Protein AF-A0A7R9AGM8-F1 (afdb_monomer)

Secondary structure (DSSP, 8-state):
-PPPSSPPP--PPPPS-PPSEEEEEEEGGGG-SSS-EEEEETTEEEEEEE-TTS-EEEEESB-TTT--BGGGSEEETTEEEPTTT--EEETTSBEEE-TT-SS--TT-B--EE-EEEETTEEEEEE-TT-PPPPGGGSPPPPGGGTSS-BPPPEEEEEEESS-THHHHGGGG--TTTTTTTS--EEEEEEEEETTEEEEEEEE--TTT-TTS-EEEEEEEETTSEEEEEEEEEETTEEEEEEEEEEEEEEETTEEEEEEEEEEBPPTTS-HHHHHHHHHHHHHHHHHHHHHHHHHHTT----SS----TTS--HHHHHHHHHGGGS-GGGS-GGGGS-EEEEEE-S--S----SS--S----EEE-GGGTTT---HHHHT-TT--EEE-SS-EEE-TTT-----TTTTT-TT--EEEGGG--TTTTHHHHHHHHHHHHSPB--S--PPPTTHHHHTT-S--GGG--

Solvent-accessible surface area (backbone atoms only — not comparable to full-atom values): 25789 Å² total; per-residue (Å²): 131,86,78,73,96,61,92,70,89,42,64,76,86,77,72,99,70,63,59,38,36,49,28,55,80,46,52,46,70,82,49,62,80,64,45,36,37,74,43,68,38,76,69,43,52,32,19,38,34,40,24,76,87,69,50,71,29,32,31,56,13,57,37,86,85,82,59,40,48,32,29,72,30,42,55,56,66,56,20,44,25,27,64,77,75,50,41,23,28,33,56,77,17,38,56,76,45,46,88,91,54,98,70,80,64,94,76,49,58,50,59,47,44,58,64,46,82,53,72,66,28,33,31,39,51,42,44,88,84,70,62,80,85,58,79,91,64,53,78,78,83,50,37,67,65,70,50,73,56,35,48,72,76,50,75,50,73,47,82,42,78,38,42,64,65,69,65,57,52,52,62,31,49,59,67,50,35,36,82,72,69,58,24,48,64,30,36,39,35,38,41,40,36,56,61,35,42,34,26,38,42,32,24,38,15,69,88,78,3,64,83,33,48,33,38,39,43,36,35,27,48,41,81,21,39,27,44,27,45,36,47,32,30,56,95,92,37,82,42,50,35,41,37,34,47,26,36,36,46,29,41,81,49,22,20,41,37,40,42,31,34,30,34,55,55,59,89,94,56,54,73,66,58,41,50,54,54,42,52,55,50,45,49,52,54,54,59,56,52,46,53,56,52,55,47,53,76,72,60,78,77,61,73,64,71,90,77,60,94,76,52,45,60,51,69,58,53,50,56,58,57,44,45,33,71,45,58,81,94,67,43,65,73,73,45,61,47,80,44,79,48,78,50,77,72,45,98,64,93,78,74,81,78,86,80,70,76,71,89,44,60,20,53,31,40,40,54,38,27,31,55,16,35,70,26,61,29,34,67,55,40,95,67,43,28,36,13,50,53,86,34,32,57,24,31,24,41,93,55,33,52,58,77,64,62,34,33,84,49,31,93,50,67,21,45,40,49,58,92,72,50,53,86,89,50,52,63,29,52,59,50,17,52,57,49,31,75,76,32,52,75,38,74,62,59,58,84,49,44,98,54,15,82,78,31,45,88,52,79,87,36,67,89,70,65,106

Organism: NCBI:txid69355

pLDDT: mean 91.11, std 9.49, range [44.38, 98.88]

Mean predicted aligned error: 9.61 Å

Sequence (466 aa):
MATAEYGVIQAAAIPERYARGWHMLGTLDKFSDGKPHKIEAFGTKLVVFKGEDGKINILNAYCVHMGGDLSEGFVKGNDVVCPFHAWAWNGEGKCTDIPYCKRIPPKAKTKAWPTLEKNGLLFIWNDPENLPPDPEVEPPQMQACINGEWMPWEMISWKININCRELVDNVADIGHFGPVHGAPVKYYANVFEKHIATQVLVASSERLAEDGILQTRATYFGPAYQITEMTGQMGGNPIHALLLNSHVPIDNNSFMLNFGVMVKKYPGMSEEQNREIARAYVKQSQDAFAEDVAIWDNKIRIDNPVLCEGDGPVYQLRQWYQQFYVDRDKVDPALAEKMVFQNTYTETDLKPDLDHEYSVMTHVVIENCIKCRYTDCVDVCPVDCFREGPNFLVIDPDECIDCAVCVPECPADAILAEDNLEPEQRMYIKLNAELSRDWPRISESKEALPDADEWKDKPNKLELLE

Radius of gyration: 25.2 Å; Cα contacts (8 Å, |Δi|>4): 957; chains: 1; bounding box: 80×46×71 Å

Nearest PDB structures (foldseek):
  4qdc-assembly1_A  TM=9.591E-01  e=5.223E-46  Rhodococcus rhodochrous
  4qdf-assembly2_B  TM=9.636E-01  e=4.230E-45  Rhodococcus rhodochrous
  4qdd-assembly1_A  TM=9.493E-01  e=4.230E-45  Rhodococcus rhodochrous
  4qck-assembly1_A  TM=9.582E-01  e=1.460E-41  Mycobacterium tuberculosis H37Rv
  1ftc-assembly2_B  TM=9.943E-01  e=4.623E-12  Azotobacter vinelandii

Structure (mmCIF, N/CA/C/O backbone):
data_AF-A0A7R9AGM8-F1
#
_entry.id   AF-A0A7R9AGM8-F1
#
loop_
_atom_site.group_PDB
_atom_site.id
_atom_site.type_symbol
_atom_site.label_atom_id
_atom_site.label_alt_id
_atom_site.label_comp_id
_atom_site.label_asym_id
_atom_site.label_entity_id
_atom_site.label_seq_id
_atom_site.pdbx_PDB_ins_code
_atom_site.Cartn_x
_atom_site.Cartn_y
_atom_site.Cartn_z
_atom_site.occupancy
_atom_site.B_iso_or_equiv
_atom_site.auth_seq_id
_atom_site.auth_comp_id
_atom_site.auth_asym_id
_atom_site.auth_atom_id
_atom_site.pdbx_PDB_model_num
ATOM 1 N N . MET A 1 1 ? 40.286 3.544 23.586 1.00 44.38 1 MET A N 1
ATOM 2 C CA . MET A 1 1 ? 39.648 4.396 22.561 1.00 44.38 1 MET A CA 1
ATOM 3 C C . MET A 1 1 ? 38.818 5.417 23.312 1.00 44.38 1 MET A C 1
ATOM 5 O O . MET A 1 1 ? 38.082 5.003 24.197 1.00 44.38 1 MET A O 1
ATOM 9 N N . ALA A 1 2 ? 39.031 6.712 23.075 1.00 47.25 2 ALA A N 1
ATOM 10 C CA . ALA A 1 2 ? 38.270 7.761 23.750 1.00 47.25 2 ALA A CA 1
ATOM 11 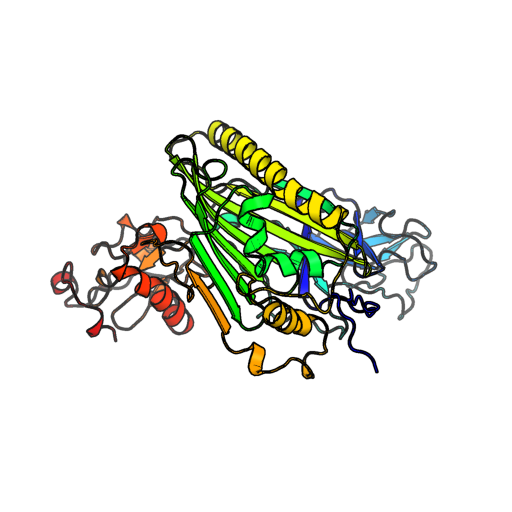C C . ALA A 1 2 ? 36.802 7.686 23.303 1.00 47.25 2 ALA A C 1
ATOM 13 O O . ALA A 1 2 ? 36.530 7.660 22.104 1.00 47.25 2 ALA A O 1
ATOM 14 N N . THR A 1 3 ? 35.879 7.597 24.255 1.00 54.31 3 THR A N 1
ATOM 15 C CA . THR A 1 3 ? 34.440 7.757 24.021 1.00 54.31 3 THR A CA 1
ATOM 16 C C . THR A 1 3 ? 34.189 9.204 23.605 1.00 54.31 3 THR A C 1
ATOM 18 O O . THR A 1 3 ? 34.610 10.114 24.316 1.00 54.31 3 THR A O 1
ATOM 21 N N . ALA A 1 4 ? 33.573 9.430 22.445 1.00 56.75 4 ALA A N 1
ATOM 22 C CA . ALA A 1 4 ? 33.235 10.779 21.999 1.00 56.75 4 ALA A CA 1
ATOM 23 C C . ALA A 1 4 ? 32.237 11.433 22.977 1.00 56.75 4 ALA A C 1
ATOM 25 O O . ALA A 1 4 ? 31.282 10.787 23.397 1.00 56.75 4 ALA A O 1
ATOM 26 N N . GLU A 1 5 ? 32.450 12.705 23.327 1.00 75.75 5 GLU A N 1
ATOM 27 C CA . GLU A 1 5 ? 31.591 13.497 24.234 1.00 75.75 5 GLU A CA 1
ATOM 28 C C . GLU A 1 5 ? 30.342 14.087 23.538 1.00 75.75 5 GLU A C 1
ATOM 30 O O . GLU A 1 5 ? 29.660 14.946 24.089 1.00 75.75 5 GLU A O 1
ATOM 35 N N . TYR A 1 6 ? 30.043 13.660 22.309 1.00 74.50 6 TYR A N 1
ATOM 36 C CA . TYR A 1 6 ? 28.949 14.167 21.478 1.00 74.50 6 TYR A CA 1
ATOM 37 C C . TYR A 1 6 ? 28.332 13.042 20.637 1.00 74.50 6 TYR A C 1
ATOM 39 O O . TYR A 1 6 ? 28.982 12.032 20.357 1.00 74.50 6 TYR A O 1
ATOM 47 N N . GLY A 1 7 ? 27.074 13.218 20.218 1.00 70.94 7 GLY A N 1
ATOM 48 C CA . GLY A 1 7 ? 26.383 12.273 19.340 1.00 70.94 7 GLY A CA 1
ATOM 49 C C . GLY A 1 7 ? 27.069 12.177 17.975 1.00 70.94 7 GLY A C 1
ATOM 50 O O . GLY A 1 7 ? 27.272 13.188 17.304 1.00 70.94 7 GLY A O 1
ATOM 51 N N . VAL A 1 8 ? 27.436 10.965 17.561 1.00 75.94 8 VAL A N 1
ATOM 52 C CA . VAL A 1 8 ? 28.040 10.704 16.248 1.00 75.94 8 VAL A CA 1
ATOM 53 C C . VAL A 1 8 ? 26.961 10.163 15.321 1.00 75.94 8 VAL A C 1
ATOM 55 O O . VAL A 1 8 ? 26.415 9.091 15.572 1.00 75.94 8 VAL A O 1
ATOM 58 N N . ILE A 1 9 ? 26.677 10.880 14.232 1.00 79.38 9 ILE A N 1
ATOM 59 C CA . ILE A 1 9 ? 25.757 10.400 13.198 1.00 79.38 9 ILE A CA 1
ATOM 60 C C . ILE A 1 9 ? 26.404 9.210 12.495 1.00 79.38 9 ILE A C 1
ATOM 62 O O . ILE A 1 9 ? 27.456 9.334 11.867 1.00 79.38 9 ILE A O 1
ATOM 66 N N . GLN A 1 10 ? 25.763 8.052 12.604 1.00 75.38 10 GLN A N 1
ATOM 67 C CA . GLN A 1 10 ? 26.147 6.852 11.876 1.00 75.38 10 GLN A CA 1
ATOM 68 C C . GLN A 1 10 ? 25.123 6.604 10.774 1.00 75.38 10 GLN A C 1
ATOM 70 O O . GLN A 1 10 ? 23.947 6.382 11.054 1.00 75.38 10 GLN A O 1
ATOM 75 N N . ALA A 1 11 ? 25.585 6.661 9.529 1.00 79.31 11 ALA A N 1
ATOM 76 C CA . ALA A 1 11 ? 24.808 6.359 8.337 1.00 79.31 11 ALA A CA 1
ATOM 77 C C . ALA A 1 11 ? 25.623 5.376 7.491 1.00 79.31 11 ALA A C 1
ATOM 79 O O . ALA A 1 11 ? 26.589 5.759 6.828 1.00 79.31 11 ALA A O 1
ATOM 80 N N . ALA A 1 12 ? 25.294 4.090 7.586 1.00 78.69 12 ALA A N 1
ATOM 81 C CA . ALA A 1 12 ? 25.968 3.049 6.826 1.00 78.69 12 ALA A CA 1
ATOM 82 C C . ALA A 1 12 ? 25.567 3.098 5.344 1.00 78.69 12 ALA A C 1
ATOM 84 O O . ALA A 1 12 ? 24.502 3.604 4.979 1.00 78.69 12 ALA A O 1
ATOM 85 N N . ALA A 1 13 ? 26.416 2.526 4.484 1.00 81.62 13 ALA A N 1
ATOM 86 C CA . ALA A 1 13 ? 26.048 2.271 3.097 1.00 81.62 13 ALA A CA 1
ATOM 87 C C . ALA A 1 13 ? 24.834 1.331 3.048 1.00 81.62 13 ALA A C 1
ATOM 89 O O . ALA A 1 13 ? 24.808 0.308 3.734 1.00 81.62 13 ALA A O 1
ATOM 90 N N . ILE A 1 14 ? 23.838 1.681 2.236 1.00 84.75 14 ILE A N 1
ATOM 91 C CA . ILE A 1 14 ? 22.599 0.913 2.115 1.00 84.75 14 ILE A CA 1
ATOM 92 C C . ILE A 1 14 ? 22.838 -0.242 1.131 1.00 84.75 14 ILE A C 1
ATOM 94 O O . ILE A 1 14 ? 23.211 0.034 -0.015 1.00 84.75 14 ILE A O 1
ATOM 98 N N . PRO A 1 15 ? 22.651 -1.514 1.538 1.00 79.81 15 PRO A N 1
ATOM 99 C CA . PRO A 1 15 ? 22.788 -2.654 0.637 1.00 79.81 15 PRO A CA 1
ATOM 100 C C . PRO A 1 15 ? 21.865 -2.534 -0.577 1.00 79.81 15 PRO A C 1
ATOM 102 O O . PRO A 1 15 ? 20.761 -2.003 -0.481 1.00 79.81 15 PRO A O 1
ATOM 105 N N . GLU A 1 16 ? 22.294 -3.047 -1.728 1.00 88.25 16 GLU A N 1
ATOM 106 C CA . GLU A 1 16 ? 21.471 -3.094 -2.941 1.00 88.25 16 GLU A CA 1
ATOM 107 C C . GLU A 1 16 ? 20.429 -4.219 -2.830 1.00 88.25 16 GLU A C 1
ATOM 109 O O . GLU A 1 16 ? 20.586 -5.313 -3.369 1.00 88.25 16 GLU A O 1
ATOM 114 N N . ARG A 1 17 ? 19.379 -3.961 -2.043 1.00 96.19 17 ARG A N 1
ATOM 115 C CA . ARG A 1 17 ? 18.227 -4.844 -1.850 1.00 96.19 17 ARG A CA 1
ATOM 116 C C . ARG A 1 17 ? 16.981 -4.004 -1.600 1.00 96.19 17 ARG A C 1
ATOM 118 O O . ARG A 1 17 ? 16.970 -3.165 -0.705 1.00 96.19 17 ARG A O 1
ATOM 125 N N . TYR A 1 18 ? 15.923 -4.282 -2.352 1.00 97.94 18 TYR A N 1
ATOM 126 C CA . TYR A 1 18 ? 14.609 -3.670 -2.159 1.00 97.94 18 TYR A CA 1
ATOM 127 C C . TYR A 1 18 ? 13.698 -4.590 -1.349 1.00 97.94 18 TYR A C 1
ATOM 129 O O . TYR A 1 18 ? 13.835 -5.815 -1.425 1.00 97.94 18 TYR A O 1
ATOM 137 N N . ALA A 1 19 ? 12.778 -3.990 -0.592 1.00 98.25 19 ALA A N 1
ATOM 138 C CA . ALA A 1 19 ? 11.857 -4.703 0.280 1.00 98.25 19 ALA A CA 1
ATOM 139 C C . ALA A 1 19 ? 11.039 -5.738 -0.502 1.00 98.25 19 ALA A C 1
ATOM 141 O O . ALA A 1 19 ? 10.477 -5.433 -1.558 1.00 98.25 19 ALA A O 1
ATOM 142 N N . ARG A 1 20 ? 10.961 -6.961 0.019 1.00 98.62 20 ARG A N 1
ATOM 143 C CA . ARG A 1 20 ? 10.000 -7.956 -0.448 1.00 98.62 20 ARG A CA 1
ATOM 144 C C . ARG A 1 20 ? 8.594 -7.525 -0.030 1.00 98.62 20 ARG A C 1
ATOM 146 O O . ARG A 1 20 ? 8.374 -7.285 1.153 1.00 98.62 20 ARG A O 1
ATOM 153 N N . GLY A 1 21 ? 7.655 -7.457 -0.968 1.00 98.44 21 GLY A N 1
ATOM 154 C CA . GLY A 1 21 ? 6.279 -7.061 -0.672 1.00 98.44 21 GLY A CA 1
ATOM 155 C C . GLY A 1 21 ? 5.546 -6.410 -1.841 1.00 98.44 21 GLY A C 1
ATOM 156 O O . GLY A 1 21 ? 6.128 -6.112 -2.892 1.00 98.44 21 GLY A O 1
ATOM 157 N N . TRP A 1 22 ? 4.260 -6.145 -1.622 1.00 98.75 22 TRP A N 1
ATOM 158 C CA . TRP A 1 22 ? 3.427 -5.358 -2.525 1.00 98.75 22 TRP A CA 1
ATOM 159 C C . TRP A 1 22 ? 3.751 -3.866 -2.424 1.00 98.75 22 TRP A C 1
ATOM 161 O O . TRP A 1 22 ? 3.892 -3.322 -1.332 1.00 98.75 22 TRP A O 1
ATOM 171 N N . HIS A 1 23 ? 3.858 -3.208 -3.577 1.00 98.81 23 HIS A N 1
ATOM 172 C CA . HIS A 1 23 ? 4.045 -1.763 -3.695 1.00 98.81 23 HIS A CA 1
ATOM 173 C C . HIS A 1 23 ? 2.986 -1.198 -4.649 1.00 98.81 23 HIS A C 1
ATOM 175 O O . HIS A 1 23 ? 2.759 -1.765 -5.719 1.00 98.81 23 HIS A O 1
ATOM 181 N N . MET A 1 24 ? 2.335 -0.094 -4.283 1.00 98.31 24 MET A N 1
ATOM 182 C CA . MET A 1 24 ? 1.275 0.518 -5.091 1.00 98.31 24 MET A CA 1
ATOM 183 C C . MET A 1 24 ? 1.865 1.529 -6.088 1.00 98.31 24 MET A C 1
ATOM 185 O O . MET A 1 24 ? 2.634 2.412 -5.709 1.00 98.31 24 MET A O 1
ATOM 189 N N . LEU A 1 25 ? 1.526 1.393 -7.374 1.00 98.12 25 LEU A N 1
ATOM 190 C CA . LEU A 1 25 ? 2.075 2.207 -8.473 1.00 98.12 25 LEU A CA 1
ATOM 191 C C . LEU A 1 25 ? 1.200 3.410 -8.862 1.00 98.12 25 LEU A C 1
ATOM 193 O O . LEU A 1 25 ? 1.678 4.352 -9.507 1.00 98.12 25 LEU A O 1
ATOM 197 N N . GLY A 1 26 ? -0.086 3.356 -8.531 1.00 96.50 26 GLY A N 1
ATOM 198 C CA . GLY A 1 26 ? -1.076 4.392 -8.801 1.00 96.50 26 GLY A CA 1
ATOM 199 C C . GLY A 1 26 ? -2.482 3.818 -8.960 1.00 96.50 26 GLY A C 1
ATOM 200 O O . GLY A 1 26 ? -2.708 2.620 -8.787 1.00 96.50 26 GLY A O 1
ATOM 201 N N . THR A 1 27 ? -3.420 4.682 -9.332 1.00 96.81 27 THR A N 1
ATOM 202 C CA . THR A 1 27 ? -4.798 4.315 -9.670 1.00 96.81 27 THR A CA 1
ATOM 203 C C . THR A 1 27 ? -4.871 3.571 -11.012 1.00 96.81 27 THR A C 1
ATOM 205 O O . THR A 1 27 ? -4.028 3.762 -11.893 1.00 96.81 27 THR A O 1
ATOM 208 N N . LEU A 1 28 ? -5.861 2.689 -11.185 1.00 96.19 28 LEU A N 1
ATOM 209 C CA . LEU A 1 28 ? -5.986 1.842 -12.388 1.00 96.19 28 LEU A CA 1
ATOM 210 C C . LEU A 1 28 ? -6.243 2.637 -13.681 1.00 96.19 28 LEU A C 1
ATOM 212 O O . LEU A 1 28 ? -5.821 2.227 -14.768 1.00 96.19 28 LEU A O 1
ATOM 216 N N . ASP A 1 29 ? -6.927 3.776 -13.584 1.00 94.69 29 ASP A N 1
ATOM 217 C CA . ASP A 1 29 ? -7.247 4.656 -14.712 1.00 94.69 29 ASP A CA 1
ATOM 218 C C . ASP A 1 29 ? -5.986 5.256 -15.352 1.00 94.69 29 ASP A C 1
ATOM 220 O O . ASP A 1 29 ? -5.905 5.330 -16.580 1.00 94.69 29 ASP A O 1
ATOM 224 N N . LYS A 1 30 ? -4.956 5.551 -14.544 1.00 95.38 30 LYS A N 1
ATOM 225 C CA . LYS A 1 30 ? -3.638 6.024 -15.005 1.00 95.38 30 LYS A CA 1
ATOM 226 C C . LYS A 1 30 ? -2.986 5.083 -16.019 1.00 95.38 30 LYS A C 1
ATOM 228 O O . LYS A 1 30 ? -2.189 5.544 -16.830 1.00 95.38 30 LYS A O 1
ATOM 233 N N . PHE A 1 31 ? -3.306 3.790 -15.958 1.00 97.06 31 PHE A N 1
ATOM 234 C CA . PHE A 1 31 ? -2.708 2.734 -16.779 1.00 97.06 31 PHE A CA 1
ATOM 235 C C . PHE A 1 31 ? -3.673 2.155 -17.825 1.00 97.06 31 PHE A C 1
ATOM 237 O O . PHE A 1 31 ? -3.388 1.125 -18.438 1.00 97.06 31 PHE A O 1
ATOM 244 N N . SER A 1 32 ? -4.836 2.787 -18.011 1.00 94.50 32 SER A N 1
ATOM 245 C CA . SER A 1 32 ? -5.918 2.292 -18.870 1.00 94.50 32 SER A CA 1
ATOM 246 C C . SER A 1 32 ? -6.153 3.161 -20.117 1.00 94.50 32 SER A C 1
ATOM 248 O O . SER A 1 32 ? -7.212 3.062 -20.732 1.00 94.50 32 SER A O 1
ATOM 250 N N . ASP A 1 33 ? -5.185 3.990 -20.528 1.00 96.12 33 ASP A N 1
ATOM 251 C CA . ASP A 1 33 ? -5.312 4.904 -21.682 1.00 96.12 33 ASP A CA 1
ATOM 252 C C . ASP A 1 33 ? -4.936 4.272 -23.045 1.00 96.12 33 ASP A C 1
ATOM 254 O O . ASP A 1 33 ? -4.909 4.952 -24.076 1.00 96.12 33 ASP A O 1
ATOM 258 N N . GLY A 1 34 ? -4.648 2.965 -23.051 1.00 95.31 34 GLY A N 1
ATOM 259 C CA . GLY A 1 34 ? -4.258 2.192 -24.233 1.00 95.31 34 GLY A CA 1
ATOM 260 C C . GLY A 1 34 ? -2.786 2.331 -24.636 1.00 95.31 34 GLY A C 1
ATOM 261 O O . GLY A 1 34 ? -2.400 1.833 -25.696 1.00 95.31 34 GLY A O 1
ATOM 262 N N . LYS A 1 35 ? -1.951 2.996 -23.829 1.00 97.81 35 LYS A N 1
ATOM 263 C CA . LYS A 1 35 ? -0.514 3.160 -24.083 1.00 97.81 35 LYS A CA 1
ATOM 264 C C . LYS A 1 35 ? 0.324 2.389 -23.061 1.00 97.81 35 LYS A C 1
ATOM 266 O O . LYS A 1 35 ? -0.149 2.050 -21.979 1.00 97.81 35 LYS A O 1
ATOM 271 N N . PRO A 1 36 ? 1.587 2.079 -23.391 1.00 98.56 36 PRO A N 1
ATOM 272 C CA . PRO A 1 36 ? 2.542 1.666 -22.381 1.00 98.56 36 PRO A CA 1
ATOM 273 C C . PRO A 1 36 ? 2.954 2.863 -21.507 1.00 98.56 36 PRO A C 1
ATOM 275 O O . PRO A 1 36 ? 3.101 3.986 -21.988 1.00 98.56 36 PRO A O 1
ATOM 278 N N . HIS A 1 37 ? 3.189 2.607 -20.224 1.00 98.75 37 HIS A N 1
ATOM 279 C CA . HIS A 1 37 ? 3.615 3.597 -19.240 1.00 98.75 37 HIS A CA 1
ATOM 280 C C . HIS A 1 37 ? 4.960 3.213 -18.637 1.00 98.75 37 HIS A C 1
ATOM 282 O O . HIS A 1 37 ? 5.213 2.053 -18.307 1.00 98.75 37 HIS A O 1
ATOM 288 N N . LYS A 1 38 ? 5.823 4.210 -18.462 1.00 98.50 38 LYS A N 1
ATOM 289 C CA . LYS A 1 38 ? 7.141 4.058 -17.848 1.00 98.50 38 LYS A CA 1
ATOM 290 C C . LYS A 1 38 ? 7.057 4.212 -16.335 1.00 98.50 38 LYS A C 1
ATOM 292 O O . LYS A 1 38 ? 6.532 5.216 -15.857 1.00 98.50 38 LYS A O 1
ATOM 297 N N . ILE A 1 39 ? 7.665 3.280 -15.606 1.00 98.25 39 ILE A N 1
ATOM 298 C CA . ILE A 1 39 ? 7.862 3.365 -14.155 1.00 98.25 39 ILE A CA 1
ATOM 299 C C . ILE A 1 39 ? 9.340 3.123 -13.841 1.00 98.25 39 ILE A C 1
ATOM 301 O O . ILE A 1 39 ? 9.940 2.179 -14.349 1.00 98.25 39 ILE A O 1
ATOM 305 N N . GLU A 1 40 ? 9.935 3.977 -13.013 1.00 98.19 40 GLU A N 1
ATOM 306 C CA . GLU A 1 40 ? 11.261 3.742 -12.434 1.00 98.19 40 GLU A CA 1
ATOM 307 C C . GLU A 1 40 ? 11.061 3.167 -11.033 1.00 98.19 40 GLU A C 1
ATOM 309 O O . GLU A 1 40 ? 10.428 3.800 -10.191 1.00 98.19 40 GLU A O 1
ATOM 314 N N . ALA A 1 41 ? 11.532 1.942 -10.813 1.00 98.00 41 ALA A N 1
ATOM 315 C CA . ALA A 1 41 ? 11.345 1.226 -9.559 1.00 98.00 41 ALA A CA 1
ATOM 316 C C . ALA A 1 41 ? 12.423 0.154 -9.391 1.00 98.00 41 ALA A C 1
ATOM 318 O O . ALA A 1 41 ? 12.879 -0.439 -10.371 1.00 98.00 41 ALA A O 1
ATOM 319 N N . PHE A 1 42 ? 12.796 -0.128 -8.145 1.00 97.94 42 PHE A N 1
ATOM 320 C CA . PHE A 1 42 ? 13.697 -1.215 -7.762 1.00 97.94 42 PHE A CA 1
ATOM 321 C C . PHE A 1 42 ? 15.041 -1.188 -8.514 1.00 97.94 42 PHE A C 1
ATOM 323 O O . PHE A 1 42 ? 15.557 -2.226 -8.933 1.00 97.94 42 PHE A O 1
ATOM 330 N N . GLY A 1 43 ? 15.601 0.007 -8.729 1.00 96.50 43 GLY A N 1
ATOM 331 C CA . GLY A 1 43 ? 16.870 0.207 -9.434 1.00 96.50 43 GLY A CA 1
ATOM 332 C C . GLY A 1 43 ? 16.800 -0.088 -10.932 1.00 96.50 43 GLY A C 1
ATOM 333 O O . GLY A 1 43 ? 17.831 -0.240 -11.587 1.00 96.50 43 GLY A O 1
ATOM 334 N N . THR A 1 44 ? 15.596 -0.211 -11.494 1.00 96.56 44 THR A N 1
ATOM 335 C CA . THR A 1 44 ? 15.386 -0.517 -12.905 1.00 96.56 44 THR A CA 1
ATOM 336 C C . THR A 1 44 ? 14.255 0.315 -13.508 1.00 96.56 44 THR A C 1
ATOM 338 O O . THR A 1 44 ? 13.651 1.172 -12.863 1.00 96.56 44 THR A O 1
ATOM 341 N N . LYS A 1 45 ? 13.986 0.077 -14.793 1.00 98.56 45 LYS A N 1
ATOM 342 C CA . LYS A 1 45 ? 12.875 0.674 -15.528 1.00 98.56 45 LYS A CA 1
ATOM 343 C C . LYS A 1 45 ? 11.890 -0.418 -15.925 1.00 98.56 45 LYS A C 1
ATOM 345 O O . LYS A 1 45 ? 12.287 -1.452 -16.466 1.00 98.56 45 LYS A O 1
ATOM 350 N N . LEU A 1 46 ? 10.613 -0.158 -15.689 1.00 98.81 46 LEU A N 1
ATOM 351 C CA . LEU A 1 46 ? 9.490 -1.045 -15.951 1.00 98.81 46 LEU A CA 1
ATOM 352 C C . LEU A 1 46 ? 8.553 -0.437 -16.997 1.00 98.81 46 LEU A C 1
ATOM 354 O O . LEU A 1 46 ? 8.454 0.787 -17.125 1.00 98.81 46 LEU A O 1
ATOM 358 N N . VAL A 1 47 ? 7.876 -1.309 -17.740 1.00 98.88 47 VAL A N 1
ATOM 359 C CA . VAL A 1 47 ? 6.767 -0.949 -18.624 1.00 98.88 47 VAL A CA 1
ATOM 360 C C . VAL A 1 47 ? 5.480 -1.538 -18.065 1.00 98.88 47 VAL A C 1
ATOM 362 O O . VAL A 1 47 ? 5.410 -2.743 -17.829 1.00 98.88 47 VAL A O 1
ATOM 365 N N . VAL A 1 48 ? 4.482 -0.685 -17.858 1.00 98.88 48 VAL A N 1
ATOM 366 C CA . VAL A 1 48 ? 3.111 -1.063 -17.498 1.00 98.88 48 VAL A CA 1
ATOM 367 C C . VAL A 1 48 ? 2.243 -0.923 -18.741 1.00 98.88 48 VAL A C 1
ATOM 369 O O . VAL A 1 48 ? 2.325 0.100 -19.415 1.00 98.88 48 VAL A O 1
ATOM 372 N N . PHE A 1 49 ? 1.424 -1.915 -19.073 1.00 98.69 49 PHE A N 1
ATOM 373 C CA . PHE A 1 49 ? 0.501 -1.819 -20.205 1.00 98.69 49 PHE A CA 1
ATOM 374 C C . PHE A 1 49 ? -0.739 -2.685 -19.996 1.00 98.69 49 PHE A C 1
ATOM 376 O O . PHE A 1 49 ? -0.662 -3.757 -19.396 1.00 98.69 49 PHE A O 1
ATOM 383 N N . LYS A 1 50 ? -1.875 -2.234 -20.529 1.00 98.50 50 LYS A N 1
ATOM 384 C CA . LYS A 1 50 ? -3.142 -2.966 -20.482 1.00 98.50 50 LYS A CA 1
ATOM 385 C C . LYS A 1 50 ? -3.401 -3.677 -21.805 1.00 98.50 50 LYS A C 1
ATOM 387 O O . LYS A 1 50 ? -3.377 -3.029 -22.847 1.00 98.50 50 LYS A O 1
ATOM 392 N N . GLY A 1 51 ? -3.625 -4.988 -21.763 1.00 97.38 51 GLY A N 1
ATOM 393 C CA . GLY A 1 51 ? -4.014 -5.767 -22.941 1.00 97.38 51 GLY A CA 1
ATOM 394 C C . GLY A 1 51 ? -5.465 -5.515 -23.361 1.00 97.38 51 GLY A C 1
ATOM 395 O O . GLY A 1 51 ? -6.270 -4.996 -22.587 1.00 97.38 51 GLY A O 1
ATOM 396 N N . GLU A 1 52 ? -5.824 -5.923 -24.579 1.00 97.06 52 GLU A N 1
ATOM 397 C CA . GLU A 1 52 ? -7.222 -5.967 -25.043 1.00 97.06 52 GLU A CA 1
ATOM 398 C C . GLU A 1 52 ? -8.098 -6.923 -24.209 1.00 97.06 52 GLU A C 1
ATOM 400 O O . GLU A 1 52 ? -9.314 -6.753 -24.155 1.00 97.06 52 GLU A O 1
ATOM 405 N N . ASP A 1 53 ? -7.491 -7.888 -23.511 1.00 96.38 53 ASP A N 1
ATOM 406 C CA . ASP A 1 53 ? -8.145 -8.733 -22.503 1.00 96.38 53 ASP A CA 1
ATOM 407 C C . ASP A 1 53 ? -8.483 -7.999 -21.192 1.00 96.38 53 ASP A C 1
ATOM 409 O O . ASP A 1 53 ? -9.082 -8.584 -20.290 1.00 96.38 53 ASP A O 1
ATOM 413 N N . GLY A 1 54 ? -8.114 -6.721 -21.086 1.00 95.81 54 GLY A N 1
ATOM 414 C CA . GLY A 1 54 ? -8.380 -5.867 -19.940 1.00 95.81 54 GLY A CA 1
ATOM 415 C C . GLY A 1 54 ? -7.383 -6.012 -18.793 1.00 95.81 54 GLY A C 1
ATOM 416 O O . GLY A 1 54 ? -7.511 -5.261 -17.831 1.00 95.81 54 GLY A O 1
ATOM 417 N N . LYS A 1 55 ? -6.387 -6.903 -18.879 1.00 96.88 55 LYS A N 1
ATOM 418 C CA . LYS A 1 55 ? -5.409 -7.112 -17.801 1.00 96.88 55 LYS A CA 1
ATOM 419 C C . LYS A 1 55 ? -4.269 -6.111 -17.874 1.00 96.88 55 LYS A C 1
ATOM 421 O O . LYS A 1 55 ? -3.700 -5.897 -18.949 1.00 96.88 55 LYS A O 1
ATOM 426 N N . ILE A 1 56 ? -3.882 -5.552 -16.729 1.00 98.56 56 ILE A N 1
ATOM 427 C CA . ILE A 1 56 ? -2.669 -4.741 -16.617 1.00 98.56 56 ILE A CA 1
ATOM 428 C C . ILE A 1 56 ? -1.455 -5.637 -16.343 1.00 98.56 56 ILE A C 1
ATOM 430 O O . ILE A 1 56 ? -1.427 -6.435 -15.406 1.00 98.56 56 ILE A O 1
ATOM 434 N N . ASN A 1 57 ? -0.419 -5.473 -17.164 1.00 98.69 57 ASN A N 1
ATOM 435 C CA . ASN A 1 57 ? 0.807 -6.260 -17.138 1.00 98.69 57 ASN A CA 1
ATOM 436 C C . ASN A 1 57 ? 2.019 -5.372 -16.868 1.00 98.69 57 ASN A C 1
ATOM 438 O O . ASN A 1 57 ? 2.061 -4.225 -17.321 1.00 98.69 57 ASN A O 1
ATOM 442 N N . ILE A 1 58 ? 3.031 -5.921 -16.189 1.00 98.88 58 ILE A N 1
ATOM 443 C CA . ILE A 1 58 ? 4.280 -5.210 -15.907 1.00 98.88 58 ILE A CA 1
ATOM 444 C C . ILE A 1 58 ? 5.490 -6.061 -16.281 1.00 98.88 58 ILE A C 1
ATOM 446 O O . ILE A 1 58 ? 5.660 -7.180 -15.797 1.00 98.88 58 ILE A O 1
ATOM 450 N N . LEU A 1 59 ? 6.371 -5.501 -17.112 1.00 98.88 59 LEU A N 1
ATOM 451 C CA . LEU A 1 59 ? 7.624 -6.128 -17.541 1.00 98.88 59 LEU A CA 1
ATOM 452 C C . LEU A 1 59 ? 8.820 -5.217 -17.250 1.00 98.88 59 LEU A C 1
ATOM 454 O O . LEU A 1 59 ? 8.670 -4.006 -17.089 1.00 98.88 59 LEU A O 1
ATOM 458 N N . ASN A 1 60 ? 10.035 -5.768 -17.285 1.00 98.62 60 ASN A N 1
ATOM 459 C CA . ASN A 1 60 ? 11.225 -4.932 -17.481 1.00 98.62 60 ASN A CA 1
ATOM 460 C C . ASN A 1 60 ? 11.099 -4.147 -18.798 1.00 98.62 60 ASN A C 1
ATOM 462 O O . ASN A 1 60 ? 10.820 -4.734 -19.845 1.00 98.62 60 ASN A O 1
ATOM 466 N N . ALA A 1 61 ? 11.358 -2.838 -18.758 1.00 98.75 61 ALA A N 1
ATOM 467 C CA . ALA A 1 61 ? 11.175 -1.953 -19.906 1.00 98.75 61 ALA A CA 1
ATOM 468 C C . ALA A 1 61 ? 12.217 -2.169 -21.005 1.00 98.75 61 ALA A C 1
ATOM 470 O O . ALA A 1 61 ? 11.916 -1.982 -22.176 1.00 98.75 61 ALA A O 1
ATOM 471 N N . TYR A 1 62 ? 13.450 -2.553 -20.672 1.00 98.69 62 TYR A N 1
ATOM 472 C CA . TYR A 1 62 ? 14.478 -2.746 -21.692 1.00 98.69 62 TYR A CA 1
ATOM 473 C C . TYR A 1 62 ? 14.323 -4.101 -22.388 1.00 98.69 62 TYR A C 1
ATOM 475 O O . TYR A 1 62 ? 14.489 -5.164 -21.791 1.00 98.69 62 TYR A O 1
ATOM 483 N N . CYS A 1 63 ? 14.028 -4.050 -23.685 1.00 98.50 63 CYS A N 1
ATOM 484 C CA . CYS A 1 63 ? 13.848 -5.204 -24.553 1.00 98.50 63 CYS A CA 1
ATOM 485 C C . CYS A 1 63 ? 15.129 -6.049 -24.629 1.00 98.50 63 CYS A C 1
ATOM 487 O O . CYS A 1 63 ? 16.183 -5.560 -25.042 1.00 98.50 63 CYS A O 1
ATOM 489 N N . VAL A 1 64 ? 15.025 -7.347 -24.325 1.00 98.00 64 VAL A N 1
ATOM 490 C CA . VAL A 1 64 ? 16.168 -8.286 -24.291 1.00 98.00 64 VAL A CA 1
ATOM 491 C C . VAL A 1 64 ? 16.787 -8.577 -25.664 1.00 98.00 64 VAL A C 1
ATOM 493 O O . VAL A 1 64 ? 17.792 -9.277 -25.742 1.00 98.00 64 VAL A O 1
ATOM 496 N N . HIS A 1 65 ? 16.209 -8.054 -26.751 1.00 97.81 65 HIS A N 1
ATOM 497 C CA . HIS A 1 65 ? 16.829 -8.102 -28.074 1.00 97.81 65 HIS A CA 1
ATOM 498 C C . HIS A 1 65 ? 18.083 -7.216 -28.121 1.00 97.81 65 HIS A C 1
ATOM 500 O O . HIS A 1 65 ? 19.185 -7.731 -28.259 1.00 97.81 65 HIS A O 1
ATOM 506 N N . MET A 1 66 ? 17.911 -5.892 -28.013 1.00 97.75 66 MET A N 1
ATOM 507 C CA . MET A 1 66 ? 18.987 -4.896 -28.175 1.00 97.75 66 MET A CA 1
ATOM 508 C C . MET A 1 66 ? 18.785 -3.655 -27.280 1.00 97.75 66 MET A C 1
ATOM 510 O O . MET A 1 66 ? 19.227 -2.563 -27.622 1.00 97.75 66 MET A O 1
ATOM 514 N N . GLY A 1 67 ? 18.069 -3.790 -26.159 1.00 97.69 67 GLY A N 1
ATOM 515 C CA . GLY A 1 67 ? 17.924 -2.734 -25.148 1.00 97.69 67 GLY A CA 1
ATOM 516 C C . GLY A 1 67 ? 16.945 -1.606 -25.487 1.00 97.69 67 GLY A C 1
ATOM 517 O O . GLY A 1 67 ? 16.965 -0.578 -24.822 1.00 97.69 67 GLY A O 1
ATOM 518 N N . GLY A 1 68 ? 16.089 -1.767 -26.502 1.00 98.50 68 GLY A N 1
ATOM 519 C CA . GLY A 1 68 ? 15.047 -0.778 -26.810 1.00 98.50 68 GLY A CA 1
ATOM 520 C C . GLY A 1 68 ? 14.049 -0.625 -25.656 1.00 98.50 68 GLY A C 1
ATOM 521 O O . GLY A 1 68 ? 13.678 -1.622 -25.043 1.00 98.50 68 GLY A O 1
ATOM 522 N N . ASP A 1 69 ? 13.608 0.597 -25.372 1.00 98.69 69 ASP A N 1
ATOM 523 C CA . ASP A 1 69 ? 12.668 0.884 -24.285 1.00 98.69 69 ASP A CA 1
ATOM 524 C C . ASP A 1 69 ? 11.228 0.545 -24.712 1.00 98.69 69 ASP A C 1
ATOM 526 O O . ASP A 1 69 ? 10.651 1.206 -25.571 1.00 98.69 69 ASP A O 1
ATOM 530 N N . LEU A 1 70 ? 10.656 -0.519 -24.147 1.00 98.88 70 LEU A N 1
ATOM 531 C CA . LEU A 1 70 ? 9.285 -0.965 -24.403 1.00 98.88 70 LEU A CA 1
ATOM 532 C C . LEU A 1 70 ? 8.247 0.070 -23.956 1.00 98.88 70 LEU A C 1
ATOM 534 O O . LEU A 1 70 ? 7.159 0.099 -24.526 1.00 98.88 70 LEU A O 1
ATOM 538 N N . SER A 1 71 ? 8.576 0.926 -22.981 1.00 98.56 71 SER A N 1
ATOM 539 C CA . SER A 1 71 ? 7.663 1.983 -22.531 1.00 98.56 71 SER A CA 1
ATOM 540 C C . SER A 1 71 ? 7.477 3.100 -23.562 1.00 98.56 71 SER A C 1
ATOM 542 O O . SER A 1 71 ? 6.484 3.812 -23.516 1.00 98.56 71 SER A O 1
ATOM 544 N N . GLU A 1 72 ? 8.378 3.190 -24.543 1.00 98.69 72 GLU A N 1
ATOM 545 C CA . GLU A 1 72 ? 8.287 4.101 -25.692 1.00 98.69 72 GLU A CA 1
ATOM 546 C C . GLU A 1 72 ? 7.669 3.403 -26.929 1.00 98.69 72 GLU A C 1
ATOM 548 O O . GLU A 1 72 ? 7.738 3.905 -28.051 1.00 98.69 72 GLU A O 1
ATOM 553 N N . GLY A 1 73 ? 7.127 2.192 -26.744 1.00 98.50 73 GLY A N 1
ATOM 554 C CA . GLY A 1 73 ? 6.465 1.387 -27.768 1.00 98.50 73 GLY A CA 1
ATOM 555 C C . GLY A 1 73 ? 4.966 1.658 -27.890 1.00 98.50 73 GLY A C 1
ATOM 556 O O . GLY A 1 73 ? 4.478 2.757 -27.639 1.00 98.50 73 GLY A O 1
ATOM 557 N N . PHE A 1 74 ? 4.213 0.627 -28.272 1.00 98.69 74 PHE A N 1
ATOM 558 C CA . PHE A 1 74 ? 2.748 0.662 -28.309 1.00 98.69 74 PHE A CA 1
ATOM 559 C C . PHE A 1 74 ? 2.157 -0.705 -27.956 1.00 98.69 74 PHE A C 1
ATOM 561 O O . PHE A 1 74 ? 2.846 -1.722 -28.043 1.00 98.69 74 PHE A O 1
ATOM 568 N N . VAL A 1 75 ? 0.882 -0.734 -27.571 1.00 98.62 75 VAL A N 1
ATOM 569 C CA . VAL A 1 75 ? 0.145 -1.977 -27.306 1.00 98.62 75 VAL A CA 1
ATOM 570 C C . VAL A 1 75 ? -0.538 -2.462 -28.585 1.00 98.62 75 VAL A C 1
ATOM 572 O O . VAL A 1 75 ? -1.113 -1.666 -29.328 1.00 98.62 75 VAL A O 1
ATOM 575 N N . LYS A 1 76 ? -0.473 -3.767 -28.858 1.00 98.19 76 LYS A N 1
ATOM 576 C CA . LYS A 1 76 ? -1.179 -4.427 -29.965 1.00 98.19 76 LYS A CA 1
ATOM 577 C C . LYS A 1 76 ? -1.755 -5.752 -29.475 1.00 98.19 76 LYS A C 1
ATOM 579 O O . LYS A 1 76 ? -0.990 -6.663 -29.163 1.00 98.19 76 LYS A O 1
ATOM 584 N N . GLY A 1 77 ? -3.081 -5.895 -29.448 1.00 98.00 77 GLY A N 1
ATOM 585 C CA . GLY A 1 77 ? -3.691 -7.057 -28.807 1.00 98.00 77 GLY A CA 1
ATOM 586 C C . GLY A 1 77 ? -3.370 -7.069 -27.311 1.00 98.00 77 GLY A C 1
ATOM 587 O O . GLY A 1 77 ? -3.588 -6.086 -26.610 1.00 98.00 77 GLY A O 1
ATOM 588 N N . ASN A 1 78 ? -2.774 -8.163 -26.840 1.00 98.31 78 ASN A N 1
ATOM 589 C CA . ASN A 1 78 ? -2.358 -8.330 -25.441 1.00 98.31 78 ASN A CA 1
ATOM 590 C C . ASN A 1 78 ? -0.846 -8.155 -25.232 1.00 98.31 78 ASN A C 1
ATOM 592 O O . ASN A 1 78 ? -0.321 -8.537 -24.186 1.00 98.31 78 ASN A O 1
ATOM 596 N N . ASP A 1 79 ? -0.147 -7.596 -26.224 1.00 98.69 79 ASP A N 1
ATOM 597 C CA . ASP A 1 79 ? 1.309 -7.498 -26.228 1.00 98.69 79 ASP A CA 1
ATOM 598 C C . ASP A 1 79 ? 1.782 -6.044 -26.286 1.00 98.69 79 ASP A C 1
ATOM 600 O O . ASP A 1 79 ? 1.204 -5.208 -26.987 1.00 98.69 79 ASP A O 1
ATOM 604 N N . VAL A 1 80 ? 2.907 -5.762 -25.627 1.00 98.81 80 VAL A N 1
ATOM 605 C CA . VAL A 1 80 ? 3.677 -4.534 -25.850 1.00 98.81 80 VAL A CA 1
ATOM 606 C C . VAL A 1 80 ? 4.681 -4.749 -26.981 1.00 98.81 80 VAL A C 1
ATOM 608 O O . VAL A 1 80 ? 5.452 -5.712 -26.996 1.00 98.81 80 VAL A O 1
ATOM 611 N N . VAL A 1 81 ? 4.680 -3.841 -27.953 1.00 98.81 81 VAL A N 1
ATOM 612 C CA . VAL A 1 81 ? 5.520 -3.903 -29.150 1.00 98.81 81 VAL A CA 1
ATOM 613 C C . VAL A 1 81 ? 6.688 -2.936 -29.014 1.00 98.81 81 VAL A C 1
ATOM 615 O O . VAL A 1 81 ? 6.512 -1.729 -28.855 1.00 98.81 81 VAL A O 1
ATOM 618 N N . CYS A 1 82 ? 7.905 -3.472 -29.108 1.00 98.88 82 CYS A N 1
ATOM 619 C CA . CYS A 1 82 ? 9.135 -2.695 -28.984 1.00 98.88 82 CYS A CA 1
ATOM 620 C C . CYS A 1 82 ? 9.269 -1.660 -30.118 1.00 98.88 82 CYS A C 1
ATOM 622 O O . CYS A 1 82 ? 9.203 -2.050 -31.288 1.00 98.88 82 CYS A O 1
ATOM 624 N N . PRO A 1 83 ? 9.583 -0.384 -29.825 1.00 98.69 83 PRO A N 1
ATOM 625 C CA . PRO A 1 83 ? 9.668 0.656 -30.854 1.00 98.69 83 PRO A CA 1
ATOM 626 C C . PRO A 1 83 ? 10.860 0.486 -31.805 1.00 98.69 83 PRO A C 1
ATOM 628 O O . PRO A 1 83 ? 10.872 1.066 -32.885 1.00 98.69 83 PRO A O 1
ATOM 631 N N . PHE A 1 84 ? 11.874 -0.306 -31.433 1.00 98.62 84 PHE A N 1
ATOM 632 C CA . PHE A 1 84 ? 13.093 -0.426 -32.236 1.00 98.62 84 PHE A CA 1
ATOM 633 C C . PHE A 1 84 ? 12.944 -1.419 -33.401 1.00 98.62 84 PHE A C 1
ATOM 635 O O . PHE A 1 84 ? 13.255 -1.100 -34.543 1.00 98.62 84 PHE A O 1
ATOM 642 N N . HIS A 1 85 ? 12.463 -2.633 -33.121 1.00 98.56 85 HIS A N 1
ATOM 643 C CA . HIS A 1 85 ? 12.385 -3.719 -34.111 1.00 98.56 85 HIS A CA 1
ATOM 644 C C . HIS A 1 85 ? 11.023 -4.426 -34.127 1.00 98.56 85 HIS A C 1
ATOM 646 O O . HIS A 1 85 ? 10.893 -5.490 -34.727 1.00 98.56 85 HIS A O 1
ATOM 652 N N . ALA A 1 86 ? 10.022 -3.870 -33.439 1.00 98.56 86 ALA A N 1
ATOM 653 C CA . ALA A 1 86 ? 8.658 -4.388 -33.388 1.00 98.56 86 ALA A CA 1
ATOM 654 C C . ALA A 1 86 ? 8.514 -5.836 -32.878 1.00 98.56 86 ALA A C 1
ATOM 656 O O . ALA A 1 86 ? 7.563 -6.524 -33.233 1.00 98.56 86 ALA A O 1
ATOM 657 N N . TRP A 1 87 ? 9.432 -6.303 -32.023 1.00 98.69 87 TRP A N 1
ATOM 658 C CA . TRP A 1 87 ? 9.217 -7.547 -31.274 1.00 98.69 87 TRP A CA 1
ATOM 659 C C . TRP A 1 87 ? 8.074 -7.329 -30.284 1.00 98.69 87 TRP A C 1
ATOM 661 O O . TRP A 1 87 ? 8.106 -6.340 -29.544 1.00 98.69 87 TRP A O 1
ATOM 671 N N . ALA A 1 88 ? 7.104 -8.238 -30.277 1.00 98.69 88 ALA A N 1
ATOM 672 C CA . ALA A 1 88 ? 5.956 -8.207 -29.379 1.00 98.69 88 ALA A CA 1
ATOM 673 C C . ALA A 1 88 ? 6.207 -9.087 -28.145 1.00 98.69 88 ALA A C 1
ATOM 675 O O . ALA A 1 88 ? 6.783 -10.175 -28.265 1.00 98.69 88 ALA A O 1
ATOM 676 N N . TRP A 1 89 ? 5.798 -8.600 -26.973 1.00 98.88 89 TRP A N 1
ATOM 677 C CA . TRP A 1 89 ? 5.986 -9.247 -25.674 1.00 98.88 89 TRP A CA 1
ATOM 678 C C . TRP A 1 89 ? 4.662 -9.289 -24.914 1.00 98.88 89 TRP A C 1
ATOM 680 O O . TRP A 1 89 ? 4.073 -8.238 -24.667 1.00 98.88 89 TRP A O 1
ATOM 690 N N . ASN A 1 90 ? 4.218 -10.481 -24.516 1.00 98.56 90 ASN A N 1
ATOM 691 C CA . ASN A 1 90 ? 3.001 -10.635 -23.716 1.00 98.56 90 ASN A CA 1
ATOM 692 C C . ASN A 1 90 ? 3.242 -10.330 -22.227 1.00 98.56 90 ASN A C 1
ATOM 694 O O . ASN A 1 90 ? 4.380 -10.166 -21.783 1.00 98.56 90 ASN A O 1
ATOM 698 N N . GLY A 1 91 ? 2.167 -10.331 -21.435 1.00 97.94 91 GLY A N 1
ATOM 699 C CA . GLY A 1 91 ? 2.215 -10.093 -19.988 1.00 97.94 91 GLY A CA 1
ATOM 700 C C . GLY A 1 91 ? 3.063 -11.073 -19.167 1.00 97.94 91 GLY A C 1
ATOM 701 O O . GLY A 1 91 ? 3.568 -10.718 -18.109 1.00 97.94 91 GLY A O 1
ATOM 702 N N . GLU A 1 92 ? 3.314 -12.280 -19.678 1.00 97.62 92 GLU A N 1
ATOM 703 C CA . GLU A 1 92 ? 4.210 -13.272 -19.056 1.00 97.62 92 GLU A CA 1
ATOM 704 C C . GLU A 1 92 ? 5.693 -13.049 -19.424 1.00 97.62 92 GLU A C 1
ATOM 706 O O . GLU A 1 92 ? 6.575 -13.846 -19.076 1.00 97.62 92 GLU A O 1
ATOM 711 N N . GLY A 1 93 ? 5.972 -11.985 -20.182 1.00 98.00 93 GLY A N 1
ATOM 712 C CA . GLY A 1 93 ? 7.291 -11.604 -20.667 1.00 98.00 93 GLY A CA 1
ATOM 713 C C . GLY A 1 93 ? 7.788 -12.445 -21.840 1.00 98.00 93 GLY A C 1
ATOM 714 O O . GLY A 1 93 ? 8.956 -12.336 -22.211 1.00 98.00 93 GLY A O 1
ATOM 715 N N . LYS A 1 94 ? 6.957 -13.305 -22.435 1.00 98.31 94 LYS A N 1
ATOM 716 C CA . LYS A 1 94 ? 7.329 -14.143 -23.579 1.00 98.31 94 LYS A CA 1
ATOM 717 C C . LYS A 1 94 ? 7.207 -13.346 -24.877 1.00 98.31 94 LYS A C 1
ATOM 719 O O . LYS A 1 94 ? 6.209 -12.669 -25.103 1.00 98.31 94 LYS A O 1
ATOM 724 N N . CYS A 1 95 ? 8.195 -13.478 -25.761 1.00 98.62 95 CYS A N 1
ATOM 725 C CA . CYS A 1 95 ? 8.077 -12.945 -27.114 1.00 98.62 95 CYS A CA 1
ATOM 726 C C . CYS A 1 95 ? 7.043 -13.748 -27.919 1.00 98.62 95 CYS A C 1
ATOM 728 O O . CYS A 1 95 ? 7.136 -14.977 -28.014 1.00 98.62 95 CYS A O 1
ATOM 730 N N . THR A 1 96 ? 6.063 -13.053 -28.484 1.00 98.06 96 THR A N 1
ATOM 731 C CA . THR A 1 96 ? 4.916 -13.625 -29.208 1.00 98.06 96 THR A CA 1
ATOM 732 C C . THR A 1 96 ? 5.006 -13.433 -30.714 1.00 98.06 96 THR A C 1
ATOM 734 O O . THR A 1 96 ? 4.511 -14.278 -31.458 1.00 98.06 96 THR A O 1
ATOM 737 N N . ASP A 1 97 ? 5.676 -12.371 -31.166 1.00 98.25 97 ASP A N 1
ATOM 738 C CA . ASP A 1 97 ? 5.868 -12.068 -32.582 1.00 98.25 97 ASP A CA 1
ATOM 739 C C . ASP A 1 97 ? 7.210 -11.371 -32.844 1.00 98.25 97 ASP A C 1
ATOM 741 O O . ASP A 1 97 ? 7.672 -10.529 -32.068 1.00 98.25 97 ASP A O 1
ATOM 745 N N . ILE A 1 98 ? 7.824 -11.723 -33.975 1.00 98.38 98 ILE A N 1
ATOM 746 C CA . ILE A 1 98 ? 8.996 -11.056 -34.547 1.00 98.38 98 ILE A CA 1
ATOM 747 C C . ILE A 1 98 ? 8.681 -10.849 -36.034 1.00 98.38 98 ILE A C 1
ATOM 749 O O . ILE A 1 98 ? 8.843 -11.793 -36.813 1.00 98.38 98 ILE A O 1
ATOM 753 N N . PRO A 1 99 ? 8.284 -9.637 -36.468 1.00 97.62 99 PRO A N 1
ATOM 754 C CA . PRO A 1 99 ? 7.647 -9.426 -37.775 1.00 97.62 99 PRO A CA 1
ATOM 755 C C . PRO A 1 99 ? 8.463 -9.873 -38.994 1.00 97.62 99 PRO A C 1
ATOM 757 O O . PRO A 1 99 ? 7.921 -10.120 -40.069 1.00 97.62 99 PRO A O 1
ATOM 760 N N . TYR A 1 100 ? 9.782 -9.968 -38.843 1.00 97.12 100 TYR A N 1
ATOM 761 C CA . TYR A 1 100 ? 10.723 -10.319 -39.904 1.00 97.12 100 TYR A CA 1
ATOM 762 C C . TYR A 1 100 ? 11.329 -11.725 -39.747 1.00 97.12 100 TYR A C 1
ATOM 764 O O . TYR A 1 100 ? 12.303 -12.053 -40.427 1.00 97.12 100 TYR A O 1
ATOM 772 N N . CYS A 1 101 ? 10.795 -12.578 -38.865 1.00 94.81 101 CYS A N 1
ATOM 773 C CA . CYS A 1 101 ? 11.289 -13.940 -38.646 1.00 94.81 101 CYS A CA 1
ATOM 774 C C . CYS A 1 101 ? 10.157 -14.971 -38.559 1.00 94.81 101 CYS A C 1
ATOM 776 O O . CYS A 1 101 ? 9.104 -14.730 -37.992 1.00 94.81 101 CYS A O 1
ATOM 778 N N . LYS A 1 102 ? 10.405 -16.183 -39.077 1.00 94.88 102 LYS A N 1
ATOM 779 C CA . LYS A 1 102 ? 9.446 -17.306 -38.997 1.00 94.88 102 LYS A CA 1
ATOM 780 C C . LYS A 1 102 ? 9.500 -18.078 -37.675 1.00 94.88 102 LYS A C 1
ATOM 782 O O . LYS A 1 102 ? 8.637 -18.911 -37.423 1.00 94.88 102 LYS A O 1
ATOM 787 N N . ARG A 1 103 ? 10.567 -17.911 -36.890 1.00 96.50 103 ARG A N 1
ATOM 788 C CA . ARG A 1 103 ? 10.814 -18.661 -35.650 1.00 96.50 103 ARG A CA 1
ATOM 789 C C . ARG A 1 103 ? 11.267 -17.699 -34.564 1.00 96.50 103 ARG A C 1
ATOM 791 O O . ARG A 1 103 ? 12.211 -16.945 -34.783 1.00 96.50 103 ARG A O 1
ATOM 798 N N . ILE A 1 104 ? 10.631 -17.786 -33.402 1.00 97.62 104 ILE A N 1
ATOM 799 C CA . ILE A 1 104 ? 11.004 -17.032 -32.205 1.00 97.62 104 ILE A CA 1
ATOM 800 C C . ILE A 1 104 ? 12.056 -17.839 -31.430 1.00 97.62 104 ILE A C 1
ATOM 802 O O . ILE A 1 104 ? 11.856 -19.041 -31.219 1.00 97.62 104 ILE A O 1
ATOM 806 N N . PRO A 1 105 ? 13.188 -17.239 -31.019 1.00 95.88 105 PRO A N 1
ATOM 807 C CA . PRO A 1 105 ? 14.180 -17.930 -30.202 1.00 95.88 105 PRO A CA 1
ATOM 808 C C . PRO A 1 105 ? 13.569 -18.439 -28.882 1.00 95.88 105 PRO A C 1
ATOM 810 O O . PRO A 1 105 ? 12.917 -17.660 -28.191 1.00 95.88 105 PRO A O 1
ATOM 813 N N . PRO A 1 106 ? 13.839 -19.684 -28.440 1.00 92.88 106 PRO A N 1
ATOM 814 C CA . PRO A 1 106 ? 13.289 -20.211 -27.183 1.00 92.88 106 PRO A CA 1
ATOM 815 C C . PRO A 1 106 ? 13.653 -19.399 -25.929 1.00 92.88 106 PRO A C 1
ATOM 817 O O . PRO A 1 106 ? 12.956 -19.470 -24.924 1.00 92.88 106 PRO A O 1
ATOM 820 N N . LYS A 1 107 ? 14.749 -18.629 -25.985 1.00 92.62 107 LYS A N 1
ATOM 821 C CA . LYS A 1 107 ? 15.218 -17.751 -24.901 1.00 92.62 107 LYS A CA 1
ATOM 822 C C . LYS A 1 107 ? 14.616 -16.340 -24.935 1.00 92.62 107 LYS A C 1
ATOM 824 O O . LYS A 1 107 ? 14.991 -15.525 -24.102 1.00 92.62 107 LYS A O 1
ATOM 829 N N . ALA A 1 108 ? 13.742 -16.020 -25.892 1.00 96.50 108 ALA A N 1
ATOM 830 C CA . ALA A 1 108 ? 13.124 -14.700 -26.004 1.00 96.50 108 ALA A CA 1
ATOM 831 C C . ALA A 1 108 ? 12.061 -14.509 -24.907 1.00 96.50 108 ALA A C 1
ATOM 833 O O . ALA A 1 108 ? 10.858 -14.640 -25.141 1.00 96.50 108 ALA A O 1
ATOM 834 N N . LYS A 1 109 ? 12.540 -14.233 -23.690 1.00 97.31 109 LYS A N 1
ATOM 835 C CA . LYS A 1 109 ? 11.745 -13.968 -22.494 1.00 97.31 109 LYS A CA 1
ATOM 836 C C . LYS A 1 109 ? 12.373 -12.819 -21.698 1.00 97.31 109 LYS A C 1
ATOM 838 O O . LYS A 1 109 ? 13.587 -12.800 -21.511 1.00 97.31 109 LYS A O 1
ATOM 843 N N . THR A 1 110 ? 11.552 -11.882 -21.238 1.00 97.56 110 THR A N 1
ATOM 844 C CA . THR A 1 110 ? 11.916 -10.819 -20.289 1.00 97.56 110 THR A CA 1
ATOM 845 C C . THR A 1 110 ? 11.292 -11.093 -18.916 1.00 97.56 110 THR A C 1
ATOM 847 O O . THR A 1 110 ? 10.440 -11.975 -18.784 1.00 97.56 110 THR A O 1
ATOM 850 N N . LYS A 1 111 ? 11.729 -10.376 -17.874 1.00 97.31 111 LYS A N 1
ATOM 851 C CA . LYS A 1 111 ? 11.134 -10.491 -16.536 1.00 97.31 111 LYS A CA 1
ATOM 852 C C . LYS A 1 111 ? 9.729 -9.887 -16.560 1.00 97.31 111 LYS A C 1
ATOM 854 O O . LYS A 1 111 ? 9.583 -8.712 -16.895 1.00 97.31 111 LYS A O 1
ATOM 859 N N . ALA A 1 112 ? 8.744 -10.696 -16.190 1.00 98.25 112 ALA A N 1
ATOM 860 C CA . ALA A 1 112 ? 7.406 -10.254 -15.827 1.00 98.25 112 ALA A CA 1
ATOM 861 C C . ALA A 1 112 ? 7.303 -10.123 -14.308 1.00 98.25 112 ALA A C 1
ATOM 863 O O . ALA A 1 112 ? 7.963 -10.864 -13.573 1.00 98.25 112 ALA A O 1
ATOM 864 N N . TRP A 1 113 ? 6.493 -9.177 -13.858 1.00 98.56 113 TRP A N 1
ATOM 865 C CA . TRP A 1 113 ? 6.280 -8.887 -12.448 1.00 98.56 113 TRP A CA 1
ATOM 866 C C . TRP A 1 113 ? 4.837 -9.232 -12.077 1.00 98.56 113 TRP A C 1
ATOM 868 O O . TRP A 1 113 ? 3.938 -8.839 -12.822 1.00 98.56 113 TRP A O 1
ATOM 878 N N . PRO A 1 114 ? 4.590 -9.963 -10.972 1.00 98.38 114 PRO A N 1
ATOM 879 C CA . PRO A 1 114 ? 3.226 -10.228 -10.535 1.00 98.38 114 PRO A CA 1
ATOM 880 C C . PRO A 1 114 ? 2.498 -8.920 -10.217 1.00 98.38 114 PRO A C 1
ATOM 882 O O . PRO A 1 114 ? 3.066 -8.019 -9.588 1.00 98.38 114 PRO A O 1
ATOM 885 N N . THR A 1 115 ? 1.251 -8.833 -10.668 1.00 98.25 115 THR A N 1
ATOM 886 C CA . THR A 1 115 ? 0.376 -7.674 -10.494 1.00 98.25 115 THR A CA 1
ATOM 887 C C . THR A 1 115 ? -0.838 -8.044 -9.658 1.00 98.25 115 THR A C 1
ATOM 889 O O . THR A 1 115 ? -1.262 -9.200 -9.637 1.00 98.25 115 THR A O 1
ATOM 892 N N . LEU A 1 116 ? -1.398 -7.049 -8.978 1.00 98.12 116 LEU A N 1
ATOM 893 C CA . LEU A 1 116 ? -2.679 -7.147 -8.290 1.00 98.12 116 LEU A CA 1
ATOM 894 C C . LEU A 1 116 ? -3.461 -5.857 -8.553 1.00 98.12 116 LEU A C 1
ATOM 896 O O . LEU A 1 116 ? -2.941 -4.759 -8.356 1.00 98.12 116 LEU A O 1
ATOM 900 N N . GLU A 1 117 ? -4.700 -5.996 -9.019 1.00 97.56 117 GLU A N 1
ATOM 901 C CA . GLU A 1 117 ? -5.660 -4.899 -9.147 1.00 97.56 117 GLU A CA 1
ATOM 902 C C . GLU A 1 117 ? -6.633 -5.006 -7.968 1.00 97.56 117 GLU A C 1
ATOM 904 O O . GLU A 1 117 ? -7.407 -5.959 -7.889 1.00 97.56 117 GLU A O 1
ATOM 909 N N . LYS A 1 118 ? -6.564 -4.069 -7.019 1.00 95.44 118 LYS A N 1
ATOM 910 C CA . LYS A 1 118 ? -7.397 -4.083 -5.804 1.00 95.44 118 LYS A CA 1
ATOM 911 C C . LYS A 1 118 ? -7.650 -2.658 -5.333 1.00 95.44 118 LYS A C 1
ATOM 913 O O . LYS A 1 118 ? -6.794 -1.798 -5.510 1.00 95.44 118 LYS A O 1
ATOM 918 N N . ASN A 1 119 ? -8.823 -2.377 -4.766 1.00 95.12 119 ASN A N 1
ATOM 919 C CA . ASN A 1 119 ? -9.179 -1.047 -4.233 1.00 95.12 119 ASN A CA 1
ATOM 920 C C . ASN A 1 119 ? -9.103 0.110 -5.258 1.00 95.12 119 ASN A C 1
ATOM 922 O O . ASN A 1 119 ? -8.897 1.263 -4.885 1.00 95.12 119 ASN A O 1
ATOM 926 N N . GLY A 1 120 ? -9.234 -0.183 -6.559 1.00 95.19 120 GLY A N 1
ATOM 927 C CA . GLY A 1 120 ? -9.036 0.810 -7.625 1.00 95.19 120 GLY A CA 1
ATOM 928 C C . GLY A 1 120 ? -7.567 1.182 -7.880 1.00 95.19 120 GLY A C 1
ATOM 929 O O . GLY A 1 120 ? -7.292 2.157 -8.585 1.00 95.19 120 GLY A O 1
ATOM 930 N N . LEU A 1 121 ? -6.624 0.410 -7.333 1.00 97.94 121 LEU A N 1
ATOM 931 C CA . LEU A 1 121 ? -5.182 0.645 -7.367 1.00 97.94 121 LEU A CA 1
ATOM 932 C C . LEU A 1 121 ? -4.450 -0.512 -8.064 1.00 97.94 121 LEU A C 1
ATOM 934 O O . LEU A 1 121 ? -4.876 -1.668 -8.005 1.00 97.94 121 LEU A O 1
ATOM 938 N N . LEU A 1 122 ? -3.324 -0.191 -8.704 1.00 98.62 122 LEU A N 1
ATOM 939 C CA . LEU A 1 122 ? -2.396 -1.165 -9.275 1.00 98.62 122 LEU A CA 1
ATOM 940 C C . LEU A 1 122 ? -1.239 -1.429 -8.310 1.00 98.62 122 LEU A C 1
ATOM 942 O O . LEU A 1 122 ? -0.491 -0.509 -7.967 1.00 98.62 122 LEU A O 1
ATOM 946 N N . PHE A 1 123 ? -1.029 -2.695 -7.964 1.00 98.81 123 PHE A N 1
ATOM 947 C CA . PHE A 1 123 ? 0.096 -3.152 -7.157 1.00 98.81 123 PHE A CA 1
ATOM 948 C C . PHE A 1 123 ? 1.076 -3.996 -7.974 1.00 98.81 123 PHE A C 1
ATOM 950 O O . PHE A 1 123 ? 0.694 -4.729 -8.889 1.00 98.81 123 PHE A O 1
ATOM 957 N N . ILE A 1 124 ? 2.352 -3.917 -7.595 1.00 98.69 124 ILE A N 1
ATOM 958 C CA . ILE A 1 124 ? 3.438 -4.763 -8.088 1.00 98.69 124 ILE A CA 1
ATOM 959 C C . ILE A 1 124 ? 4.068 -5.539 -6.930 1.00 98.69 124 ILE A C 1
ATOM 961 O O . ILE A 1 124 ? 4.340 -4.974 -5.868 1.00 98.69 124 ILE A O 1
ATOM 965 N N . TRP A 1 125 ? 4.325 -6.828 -7.141 1.00 98.75 125 TRP A N 1
ATOM 966 C CA . TRP A 1 125 ? 5.062 -7.658 -6.192 1.00 98.75 125 TRP A CA 1
ATOM 967 C C . TRP A 1 125 ? 6.563 -7.597 -6.476 1.00 98.75 125 TRP A C 1
ATOM 969 O O . TRP A 1 125 ? 7.010 -7.963 -7.568 1.00 98.75 125 TRP A O 1
ATOM 979 N N . ASN A 1 126 ? 7.354 -7.182 -5.486 1.00 98.50 126 ASN A N 1
ATOM 980 C CA . ASN A 1 126 ? 8.807 -7.316 -5.523 1.00 98.50 126 ASN A CA 1
ATOM 981 C C . ASN A 1 126 ? 9.260 -8.423 -4.571 1.00 98.50 126 ASN A C 1
ATOM 983 O O . ASN A 1 126 ? 8.837 -8.472 -3.420 1.00 98.50 126 ASN A O 1
ATOM 987 N N . ASP A 1 127 ? 10.174 -9.268 -5.040 1.00 98.00 127 ASP A N 1
ATOM 988 C CA . ASP A 1 127 ? 10.841 -10.264 -4.212 1.00 98.00 127 ASP A CA 1
ATOM 989 C C . ASP A 1 127 ? 12.242 -10.574 -4.763 1.00 98.00 127 ASP A C 1
ATOM 991 O O . ASP A 1 127 ? 12.357 -11.135 -5.860 1.00 98.00 127 ASP A O 1
ATOM 995 N N . PRO A 1 128 ? 13.318 -10.239 -4.027 1.00 96.56 128 PRO A N 1
ATOM 996 C CA . PRO A 1 128 ? 14.682 -10.620 -4.391 1.00 96.56 128 PRO A CA 1
ATOM 997 C C . PRO A 1 128 ? 14.895 -12.138 -4.531 1.00 96.56 128 PRO A C 1
ATOM 999 O O . PRO A 1 128 ? 15.754 -12.559 -5.305 1.00 96.56 128 PRO A O 1
ATOM 1002 N N . GLU A 1 129 ? 14.096 -12.963 -3.843 1.00 97.12 129 GLU A N 1
ATOM 1003 C CA . GLU A 1 129 ? 14.135 -14.431 -3.936 1.00 97.12 129 GLU A CA 1
ATOM 1004 C C . GLU A 1 129 ? 13.410 -14.957 -5.194 1.00 97.12 129 GLU A C 1
ATOM 1006 O O . GLU A 1 129 ? 13.511 -16.137 -5.525 1.00 97.12 129 GLU A O 1
ATOM 1011 N N . ASN A 1 130 ? 12.727 -14.077 -5.943 1.00 95.12 130 ASN A N 1
ATOM 1012 C CA . ASN A 1 130 ? 11.916 -14.388 -7.127 1.00 95.12 130 ASN A CA 1
ATOM 1013 C C . ASN A 1 130 ? 10.826 -15.446 -6.872 1.00 95.12 130 ASN A C 1
ATOM 1015 O O . ASN A 1 130 ? 10.508 -16.238 -7.765 1.00 95.12 130 ASN A O 1
ATOM 1019 N N . LEU A 1 131 ? 10.248 -15.458 -5.668 1.00 96.50 131 LEU A N 1
ATOM 1020 C CA . LEU A 1 131 ? 9.096 -16.291 -5.337 1.00 96.50 131 LEU A CA 1
ATOM 1021 C C . LEU A 1 131 ? 7.784 -15.528 -5.609 1.00 96.50 131 LEU A C 1
ATOM 1023 O O . LEU A 1 131 ? 7.776 -14.290 -5.602 1.00 96.50 131 LEU A O 1
ATOM 1027 N N . PRO A 1 132 ? 6.675 -16.243 -5.886 1.00 95.69 132 PRO A N 1
ATOM 1028 C CA . PRO A 1 132 ? 5.362 -15.619 -6.037 1.00 95.69 132 PRO A CA 1
ATOM 1029 C C . PRO A 1 132 ? 4.906 -14.919 -4.739 1.00 95.69 132 PRO A C 1
ATOM 1031 O O . PRO A 1 132 ? 5.433 -15.231 -3.664 1.00 95.69 132 PRO A O 1
ATOM 1034 N N . PRO A 1 133 ? 3.949 -13.975 -4.832 1.00 95.50 133 PRO A N 1
ATOM 1035 C CA . PRO A 1 133 ? 3.335 -13.369 -3.656 1.00 95.50 133 PRO A CA 1
ATOM 1036 C C . PRO A 1 133 ? 2.636 -14.425 -2.798 1.00 95.50 133 PRO A C 1
ATOM 1038 O O . PRO A 1 133 ? 2.047 -15.372 -3.322 1.00 95.50 133 PRO A O 1
ATOM 1041 N N . ASP A 1 134 ? 2.724 -14.243 -1.485 1.00 90.25 134 ASP A N 1
ATOM 1042 C CA . ASP A 1 134 ? 1.952 -15.011 -0.512 1.00 90.25 134 ASP A CA 1
ATOM 1043 C C . ASP A 1 134 ? 0.553 -14.375 -0.383 1.00 90.25 134 ASP A C 1
ATOM 1045 O O . ASP A 1 134 ? 0.485 -13.156 -0.187 1.00 90.25 134 ASP A O 1
ATOM 1049 N N . PRO A 1 135 ? -0.550 -15.137 -0.510 1.00 88.00 135 PRO A N 1
ATOM 1050 C CA . PRO A 1 135 ? -1.895 -14.610 -0.295 1.00 88.00 135 PRO A CA 1
ATOM 1051 C C . PRO A 1 135 ? -2.083 -13.941 1.073 1.00 88.00 135 PRO A C 1
ATOM 1053 O O . PRO A 1 135 ? -2.833 -12.975 1.171 1.00 88.00 135 PRO A O 1
ATOM 1056 N N . GLU A 1 136 ? -1.375 -14.398 2.115 1.00 88.00 136 GLU A N 1
ATOM 1057 C CA . GLU A 1 136 ? -1.497 -13.835 3.469 1.00 88.00 136 GLU A CA 1
ATOM 1058 C C . GLU A 1 136 ? -0.991 -12.392 3.580 1.00 88.00 136 GLU A C 1
ATOM 1060 O O . GLU A 1 136 ? -1.341 -11.704 4.533 1.00 88.00 136 GLU A O 1
ATOM 1065 N N . VAL A 1 137 ? -0.164 -11.927 2.635 1.00 92.75 137 VAL A N 1
ATOM 1066 C CA . VAL A 1 137 ? 0.404 -10.566 2.651 1.00 92.75 137 VAL A CA 1
ATOM 1067 C C . VAL A 1 137 ? -0.215 -9.649 1.601 1.00 92.75 137 VAL A C 1
ATOM 1069 O O . VAL A 1 137 ? 0.309 -8.561 1.344 1.00 92.75 137 VAL A O 1
ATOM 1072 N N . GLU A 1 138 ? -1.284 -10.086 0.933 1.00 94.00 138 GLU A N 1
ATOM 1073 C CA . GLU A 1 138 ? -2.014 -9.230 0.004 1.00 94.00 138 GLU A CA 1
ATOM 1074 C C . GLU A 1 138 ? -2.616 -8.014 0.727 1.00 94.00 138 GLU A C 1
ATOM 1076 O O . GLU A 1 138 ? -3.143 -8.152 1.831 1.00 94.00 138 GLU A O 1
ATOM 1081 N N . PRO A 1 139 ? -2.601 -6.816 0.107 1.00 94.19 139 PRO A N 1
ATOM 1082 C CA . PRO A 1 139 ? -3.336 -5.668 0.621 1.00 94.19 139 PRO A CA 1
ATOM 1083 C C . PRO A 1 139 ? -4.801 -6.039 0.908 1.00 94.19 139 PRO A C 1
ATOM 1085 O O . PRO A 1 139 ? -5.415 -6.741 0.092 1.00 94.19 139 PRO A O 1
ATOM 1088 N N . PRO A 1 140 ? -5.396 -5.571 2.018 1.00 89.50 140 PRO A N 1
ATOM 1089 C CA . PRO A 1 140 ? -6.772 -5.914 2.364 1.00 89.50 140 PRO A CA 1
ATOM 1090 C C . PRO A 1 140 ? -7.760 -5.328 1.352 1.00 89.50 140 PRO A C 1
ATOM 1092 O O . PRO A 1 140 ? -7.484 -4.324 0.683 1.00 89.50 140 PRO A O 1
ATOM 1095 N N . GLN A 1 141 ? -8.928 -5.960 1.224 1.00 89.19 141 GLN A N 1
ATOM 1096 C CA . GLN A 1 141 ? -10.042 -5.365 0.490 1.00 89.19 141 GLN A CA 1
ATOM 1097 C C . GLN A 1 141 ? -10.649 -4.255 1.349 1.00 89.19 141 GLN A C 1
ATOM 1099 O O . GLN A 1 141 ? -11.044 -4.484 2.483 1.00 89.19 141 GLN A O 1
ATOM 1104 N N . MET A 1 142 ? -10.716 -3.041 0.810 1.00 86.00 142 MET A N 1
ATOM 1105 C CA . MET A 1 142 ? -11.268 -1.898 1.531 1.00 86.00 142 MET A CA 1
ATOM 1106 C C . MET A 1 142 ? -12.753 -1.763 1.207 1.00 86.00 142 MET A C 1
ATOM 1108 O O . MET A 1 142 ? -13.101 -1.586 0.034 1.00 86.00 142 MET A O 1
ATOM 1112 N N . GLN A 1 143 ? -13.618 -1.784 2.226 1.00 79.94 143 GLN A N 1
ATOM 1113 C CA . GLN A 1 143 ? -15.065 -1.608 2.025 1.00 79.94 143 GLN A CA 1
ATOM 1114 C C . GLN A 1 143 ? -15.402 -0.262 1.389 1.00 79.94 143 GLN A C 1
ATOM 1116 O O . GLN A 1 143 ? -16.231 -0.178 0.480 1.00 79.94 143 GLN A O 1
ATOM 1121 N N . ALA A 1 144 ? -14.650 0.774 1.763 1.00 86.25 144 ALA A N 1
ATOM 1122 C CA . ALA A 1 144 ? -14.758 2.099 1.169 1.00 86.25 144 ALA A CA 1
ATOM 1123 C C . ALA A 1 144 ? -14.610 2.107 -0.362 1.00 86.25 144 ALA A C 1
ATOM 1125 O O . ALA A 1 144 ? -15.149 2.981 -1.037 1.00 86.25 144 ALA A O 1
ATOM 1126 N N . CYS A 1 145 ? -13.901 1.134 -0.938 1.00 87.62 145 CYS A N 1
ATOM 1127 C CA . CYS A 1 145 ? -13.695 1.052 -2.380 1.00 87.62 145 CYS A CA 1
ATOM 1128 C C . CYS A 1 145 ? -14.797 0.280 -3.125 1.00 87.62 145 CYS A C 1
ATOM 1130 O O . CYS A 1 145 ? -14.766 0.265 -4.355 1.00 87.62 145 CYS A O 1
ATOM 1132 N N . ILE A 1 146 ? -15.741 -0.361 -2.424 1.00 82.06 146 ILE A N 1
ATOM 1133 C CA . ILE A 1 146 ? -16.751 -1.242 -3.041 1.00 82.06 146 ILE A CA 1
ATOM 1134 C C . ILE A 1 146 ? -18.197 -0.943 -2.627 1.00 82.06 146 ILE A C 1
ATOM 1136 O O . ILE A 1 146 ? -19.102 -1.242 -3.401 1.00 82.06 146 ILE A O 1
ATOM 1140 N N . ASN A 1 147 ? -18.436 -0.298 -1.482 1.00 77.81 147 ASN A N 1
ATOM 1141 C CA . ASN A 1 147 ? -19.795 -0.020 -0.998 1.00 77.81 147 ASN A CA 1
ATOM 1142 C C . ASN A 1 147 ? -20.489 1.171 -1.703 1.00 77.81 147 ASN A C 1
ATOM 1144 O O . ASN A 1 147 ? -21.687 1.388 -1.548 1.00 77.81 147 ASN A O 1
ATOM 1148 N N . GLY A 1 148 ? -19.753 1.959 -2.498 1.00 83.25 148 GLY A N 1
ATOM 1149 C CA . GLY A 1 148 ? -20.288 3.113 -3.233 1.00 83.25 148 GLY A CA 1
ATOM 1150 C C . GLY A 1 148 ? -20.594 4.348 -2.372 1.00 83.25 148 GLY A C 1
ATOM 1151 O O . GLY A 1 148 ? -21.020 5.378 -2.907 1.00 83.25 148 GLY A O 1
ATOM 1152 N N . GLU A 1 149 ? -20.327 4.294 -1.068 1.00 86.69 149 GLU A N 1
ATOM 1153 C CA . GLU A 1 149 ? -20.577 5.379 -0.115 1.00 86.69 149 GLU A CA 1
ATOM 1154 C C . GLU A 1 149 ? -19.441 6.397 -0.041 1.00 86.69 149 GLU A C 1
ATOM 1156 O O . GLU A 1 149 ? -19.576 7.433 0.602 1.00 86.69 149 GLU A O 1
ATOM 1161 N N . TRP A 1 150 ? -18.322 6.138 -0.710 1.00 91.12 150 TRP A N 1
ATOM 1162 C CA . TRP A 1 150 ? -17.141 6.989 -0.655 1.00 91.12 150 TRP A CA 1
ATOM 1163 C C . TRP A 1 150 ? -16.882 7.683 -1.985 1.00 91.12 150 TRP A C 1
ATOM 1165 O O . TRP A 1 150 ? -17.277 7.219 -3.061 1.00 91.12 150 TRP A O 1
ATOM 1175 N N . MET A 1 151 ? -16.230 8.838 -1.908 1.00 91.06 151 MET A N 1
ATOM 1176 C CA . MET A 1 151 ? -15.664 9.489 -3.083 1.00 91.06 151 MET A CA 1
ATOM 1177 C C . MET A 1 151 ? -14.429 8.710 -3.568 1.00 91.06 151 MET A C 1
ATOM 1179 O O . MET A 1 151 ? -13.723 8.150 -2.732 1.00 91.06 151 MET A O 1
ATOM 1183 N N . PRO A 1 152 ? -14.149 8.664 -4.886 1.00 91.12 152 PRO A N 1
ATOM 1184 C CA . PRO A 1 152 ? -12.955 8.003 -5.417 1.00 91.12 152 PRO A CA 1
ATOM 1185 C C . PRO A 1 152 ? -11.651 8.575 -4.846 1.00 91.12 152 PRO A C 1
ATOM 1187 O O . PRO A 1 152 ? -11.627 9.704 -4.358 1.00 91.12 152 PRO A O 1
ATOM 1190 N N . TRP A 1 153 ? -10.559 7.815 -4.974 1.00 93.38 153 TRP A N 1
ATOM 1191 C CA . TRP A 1 153 ? -9.218 8.285 -4.630 1.00 93.38 153 TRP A CA 1
ATOM 1192 C C . TRP A 1 153 ? -8.855 9.569 -5.376 1.00 93.38 153 TRP A C 1
ATOM 1194 O O . TRP A 1 153 ? -8.827 9.593 -6.606 1.00 93.38 153 TRP A O 1
ATOM 1204 N N . GLU A 1 154 ? -8.461 10.593 -4.627 1.00 93.88 154 GLU A N 1
ATOM 1205 C CA . GLU A 1 154 ? -7.711 11.728 -5.158 1.00 93.88 154 GLU A CA 1
ATOM 1206 C C . GLU A 1 154 ? -6.234 11.548 -4.799 1.00 93.88 154 GLU A C 1
ATOM 1208 O O . GLU A 1 154 ? -5.870 11.538 -3.621 1.00 93.88 154 GLU A O 1
ATOM 1213 N N . MET A 1 155 ? -5.390 11.362 -5.816 1.00 93.62 155 MET A N 1
ATOM 1214 C CA . MET A 1 155 ? -3.990 10.960 -5.658 1.00 93.62 155 MET A CA 1
ATOM 1215 C C . MET A 1 155 ? -3.030 12.070 -6.092 1.00 93.62 155 MET A C 1
ATOM 1217 O O . MET A 1 155 ? -3.183 12.665 -7.160 1.00 93.62 155 MET A O 1
ATOM 1221 N N . ILE A 1 156 ? -1.979 12.277 -5.307 1.00 94.00 156 ILE A N 1
ATOM 1222 C CA . ILE A 1 156 ? -0.812 13.087 -5.661 1.00 94.00 156 ILE A CA 1
ATOM 1223 C C . ILE A 1 156 ? 0.465 12.281 -5.405 1.00 94.00 156 ILE A C 1
ATOM 1225 O O . ILE A 1 156 ? 0.492 11.396 -4.550 1.00 94.00 156 ILE A O 1
ATOM 1229 N N . SER A 1 157 ? 1.526 12.568 -6.159 1.00 95.44 157 SER A N 1
ATOM 1230 C CA . SER A 1 157 ? 2.803 11.871 -6.014 1.00 95.44 157 SER A CA 1
ATOM 1231 C C . SER A 1 157 ? 3.979 12.838 -5.955 1.00 95.44 157 SER A C 1
ATOM 1233 O O . SER A 1 157 ? 3.999 13.843 -6.670 1.00 95.44 157 SER A O 1
ATOM 1235 N N . TRP A 1 158 ? 5.000 12.482 -5.177 1.00 96.06 158 TRP A N 1
ATOM 1236 C CA . TRP A 1 158 ? 6.269 13.206 -5.094 1.00 96.06 158 TRP A CA 1
ATOM 1237 C C . TRP A 1 158 ? 7.445 12.256 -5.266 1.00 96.06 158 TRP A C 1
ATOM 1239 O O . TRP A 1 158 ? 7.446 11.145 -4.743 1.00 96.06 158 TRP A O 1
ATOM 1249 N N . LYS A 1 159 ? 8.493 12.714 -5.953 1.00 96.62 159 LYS A N 1
ATOM 1250 C CA . LYS A 1 159 ? 9.796 12.055 -5.866 1.00 96.62 159 LYS A CA 1
ATOM 1251 C C . LYS A 1 159 ? 10.516 12.580 -4.631 1.00 96.62 159 LYS A C 1
ATOM 1253 O O . LYS A 1 159 ? 10.828 13.765 -4.576 1.00 96.62 159 LYS A O 1
ATOM 1258 N N . ILE A 1 160 ? 10.828 11.683 -3.707 1.00 96.75 160 ILE A N 1
ATOM 1259 C CA . ILE A 1 160 ? 11.553 11.982 -2.476 1.00 96.75 160 ILE A CA 1
ATOM 1260 C C . ILE A 1 160 ? 12.993 11.489 -2.622 1.00 96.75 160 ILE A C 1
ATOM 1262 O O . ILE A 1 160 ? 13.223 10.372 -3.089 1.00 96.75 160 ILE A O 1
ATOM 1266 N N . ASN A 1 161 ? 13.970 12.318 -2.242 1.00 95.88 161 ASN A N 1
ATOM 1267 C CA . ASN A 1 161 ? 15.403 12.063 -2.459 1.00 95.88 161 ASN A CA 1
ATOM 1268 C C . ASN A 1 161 ? 16.126 11.588 -1.185 1.00 95.88 161 ASN A C 1
ATOM 1270 O O . ASN A 1 161 ? 17.241 12.019 -0.887 1.00 95.88 161 ASN A O 1
ATOM 1274 N N . ILE A 1 162 ? 15.479 10.694 -0.437 1.00 95.56 162 ILE A N 1
ATOM 1275 C CA . ILE A 1 162 ? 16.075 9.957 0.678 1.00 95.56 162 ILE A CA 1
ATOM 1276 C C . ILE A 1 162 ? 15.612 8.493 0.633 1.00 95.56 162 ILE A C 1
ATOM 1278 O O . ILE A 1 162 ? 14.709 8.144 -0.122 1.00 95.56 162 ILE A O 1
ATOM 1282 N N . ASN A 1 163 ? 16.236 7.601 1.404 1.00 96.44 163 ASN A N 1
ATOM 1283 C CA . ASN A 1 163 ? 15.793 6.211 1.502 1.00 96.44 163 ASN A CA 1
ATOM 1284 C C . ASN A 1 163 ? 14.360 6.107 2.062 1.00 96.44 163 ASN A C 1
ATOM 1286 O O . ASN A 1 163 ? 14.025 6.777 3.035 1.00 96.44 163 ASN A O 1
ATOM 1290 N N . CYS A 1 164 ? 13.546 5.206 1.502 1.00 96.81 164 CYS A N 1
ATOM 1291 C CA . CYS A 1 164 ? 12.142 5.026 1.893 1.00 96.81 164 CYS A CA 1
ATOM 1292 C C . CYS A 1 164 ? 11.915 4.628 3.360 1.00 96.81 164 CYS A C 1
ATOM 1294 O O . CYS A 1 164 ? 10.856 4.938 3.895 1.00 96.81 164 CYS A O 1
ATOM 1296 N N . ARG A 1 165 ? 12.896 4.033 4.060 1.00 96.25 165 ARG A N 1
ATOM 1297 C CA . ARG A 1 165 ? 12.771 3.756 5.507 1.00 96.25 165 ARG A CA 1
ATOM 1298 C C . ARG A 1 165 ? 12.477 5.023 6.316 1.00 96.25 165 ARG A C 1
ATOM 1300 O O . ARG A 1 165 ? 11.833 4.946 7.350 1.00 96.25 165 ARG A O 1
ATOM 1307 N N . GLU A 1 166 ? 12.927 6.183 5.849 1.00 96.38 166 GLU A N 1
ATOM 1308 C CA . GLU A 1 166 ? 12.752 7.450 6.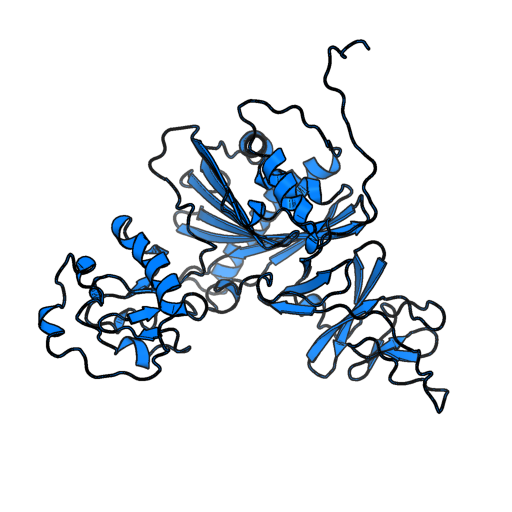564 1.00 96.38 166 GLU A CA 1
ATOM 1309 C C . GLU A 1 166 ? 11.292 7.919 6.604 1.00 96.38 166 GLU A C 1
ATOM 1311 O O . GLU A 1 166 ? 10.952 8.691 7.492 1.00 96.38 166 GLU A O 1
ATOM 1316 N N . LEU A 1 167 ? 10.457 7.442 5.672 1.00 96.12 167 LEU A N 1
ATOM 1317 C CA . LEU A 1 167 ? 8.999 7.577 5.710 1.00 96.12 167 LEU A CA 1
ATOM 1318 C C . LEU A 1 167 ? 8.378 6.583 6.697 1.00 96.12 167 LEU A C 1
ATOM 1320 O O . LEU A 1 167 ? 7.427 6.907 7.399 1.00 96.12 167 LEU A O 1
ATOM 1324 N N . VAL A 1 168 ? 8.912 5.361 6.753 1.00 97.62 168 VAL A N 1
ATOM 1325 C CA . VAL A 1 168 ? 8.431 4.318 7.671 1.00 97.62 168 VAL A CA 1
ATOM 1326 C C . VAL A 1 168 ? 8.699 4.708 9.123 1.00 97.62 168 VAL A C 1
ATOM 1328 O O . VAL A 1 168 ? 7.829 4.503 9.960 1.00 97.62 168 VAL A O 1
ATOM 1331 N N . ASP A 1 169 ? 9.843 5.332 9.423 1.00 97.44 169 ASP A N 1
ATOM 1332 C CA . ASP A 1 169 ? 10.197 5.786 10.776 1.00 97.44 169 ASP A CA 1
ATOM 1333 C C . ASP A 1 169 ? 9.119 6.703 11.409 1.00 97.44 169 ASP A C 1
ATOM 1335 O O . ASP A 1 169 ? 8.950 6.665 12.629 1.00 97.44 169 ASP A O 1
ATOM 1339 N N . ASN A 1 170 ? 8.327 7.444 10.613 1.00 95.81 170 ASN A N 1
ATOM 1340 C CA . ASN A 1 170 ? 7.210 8.265 11.110 1.00 95.81 170 ASN A CA 1
ATOM 1341 C C . ASN A 1 170 ? 6.142 7.453 11.866 1.00 95.81 170 ASN A C 1
ATOM 1343 O O . ASN A 1 170 ? 5.451 8.004 12.720 1.00 95.81 170 ASN A O 1
ATOM 1347 N N . VAL A 1 171 ? 6.029 6.142 11.616 1.00 96.38 171 VAL A N 1
ATOM 1348 C CA . VAL A 1 171 ? 5.104 5.251 12.340 1.00 96.38 171 VAL A CA 1
ATOM 1349 C C . VAL A 1 171 ? 5.406 5.224 13.837 1.00 96.38 171 VAL A C 1
ATOM 1351 O O . VAL A 1 171 ? 4.482 5.056 14.627 1.00 96.38 171 VAL A O 1
ATOM 1354 N N . ALA A 1 172 ? 6.662 5.408 14.253 1.00 96.31 172 ALA A N 1
ATOM 1355 C CA . ALA A 1 172 ? 7.075 5.435 15.660 1.00 96.31 172 ALA A CA 1
ATOM 1356 C C . ALA A 1 172 ? 7.448 6.847 16.155 1.00 96.31 172 ALA A C 1
ATOM 1358 O O . ALA A 1 172 ? 7.894 6.996 17.293 1.00 96.31 172 ALA A O 1
ATOM 1359 N N . ASP A 1 173 ? 7.284 7.883 15.330 1.00 94.25 173 ASP A N 1
ATOM 1360 C CA . ASP A 1 173 ? 7.653 9.252 15.686 1.00 94.25 173 ASP A CA 1
ATOM 1361 C C . ASP A 1 173 ? 6.481 9.966 16.369 1.00 94.25 173 ASP A C 1
ATOM 1363 O O . ASP A 1 173 ? 5.606 10.543 15.730 1.00 94.25 173 ASP A O 1
ATOM 1367 N N . ILE A 1 174 ? 6.468 9.950 17.699 1.00 93.00 174 ILE A N 1
ATOM 1368 C CA . ILE A 1 174 ? 5.457 10.663 18.492 1.00 93.00 174 ILE A CA 1
ATOM 1369 C C . ILE A 1 174 ? 5.731 12.174 18.489 1.00 93.00 174 ILE A C 1
ATOM 1371 O O . ILE A 1 174 ? 4.813 12.997 18.495 1.00 93.00 174 ILE A O 1
ATOM 1375 N N . GLY A 1 175 ? 7.014 12.542 18.499 1.00 91.25 175 GLY A N 1
ATOM 1376 C CA . GLY A 1 175 ? 7.481 13.898 18.757 1.00 91.25 175 GLY A CA 1
ATOM 1377 C C . GLY A 1 175 ? 7.160 14.886 17.641 1.00 91.25 175 GLY A C 1
ATOM 1378 O O . GLY A 1 175 ? 6.987 16.069 17.935 1.00 91.25 175 GLY A O 1
ATOM 1379 N N . HIS A 1 176 ? 7.046 14.435 16.387 1.00 92.94 176 HIS A N 1
ATOM 1380 C CA . HIS A 1 176 ? 6.800 15.331 15.253 1.00 92.94 176 HIS A CA 1
ATOM 1381 C C . HIS A 1 176 ? 5.363 15.872 15.174 1.00 92.94 176 HIS A C 1
ATOM 1383 O O . HIS A 1 176 ? 5.166 16.970 14.652 1.00 92.94 176 HIS A O 1
ATOM 1389 N N . PHE A 1 177 ? 4.367 15.184 15.749 1.00 90.88 177 PHE A N 1
ATOM 1390 C CA . PHE A 1 177 ? 2.954 15.578 15.631 1.00 90.88 177 PHE A CA 1
ATOM 1391 C C . PHE A 1 177 ? 2.661 16.991 16.152 1.00 90.88 177 PHE A C 1
ATOM 1393 O O . PHE A 1 177 ? 1.913 17.746 15.532 1.00 90.88 177 PHE A O 1
ATOM 1400 N N . GLY A 1 178 ? 3.287 17.393 17.259 1.00 88.88 178 GLY A N 1
ATOM 1401 C CA . GLY A 1 178 ? 3.189 18.759 17.778 1.00 88.88 178 GLY A CA 1
ATOM 1402 C C . GLY A 1 178 ? 3.781 19.816 16.828 1.00 88.88 178 GLY A C 1
ATOM 1403 O O . GLY A 1 178 ? 3.036 20.664 16.341 1.00 88.88 178 GLY A O 1
ATOM 1404 N N . PRO A 1 179 ? 5.104 19.811 16.575 1.00 89.62 179 PRO A N 1
ATOM 1405 C CA . PRO A 1 179 ? 5.786 20.849 15.801 1.00 89.62 179 PRO A CA 1
ATOM 1406 C C . PRO A 1 179 ? 5.508 20.826 14.292 1.00 89.62 179 PRO A C 1
ATOM 1408 O O . PRO A 1 179 ? 5.519 21.896 13.690 1.00 89.62 179 PRO A O 1
ATOM 1411 N N . VAL A 1 180 ? 5.289 19.655 13.681 1.00 88.69 180 VAL A N 1
ATOM 1412 C CA . VAL A 1 180 ? 5.031 19.539 12.234 1.00 88.69 180 VAL A CA 1
ATOM 1413 C C . VAL A 1 180 ? 3.548 19.741 11.953 1.00 88.69 180 VAL A C 1
ATOM 1415 O O . VAL A 1 180 ? 3.193 20.632 11.191 1.00 88.69 180 VAL A O 1
ATOM 1418 N N . HIS A 1 181 ? 2.671 18.993 12.630 1.00 86.75 181 HIS A N 1
ATOM 1419 C CA . HIS A 1 181 ? 1.243 18.989 12.299 1.00 86.75 181 HIS A CA 1
ATOM 1420 C C . HIS A 1 181 ? 0.379 19.931 13.142 1.00 86.75 181 HIS A C 1
ATOM 1422 O O . HIS A 1 181 ? -0.805 20.107 12.828 1.00 86.75 181 HIS A O 1
ATOM 1428 N N . GLY A 1 182 ? 0.929 20.526 14.206 1.00 87.38 182 GLY A N 1
ATOM 1429 C CA . GLY A 1 182 ? 0.150 21.310 15.166 1.00 87.38 182 GLY A CA 1
ATOM 1430 C C . GLY A 1 182 ? -0.844 20.453 15.955 1.00 87.38 182 GLY A C 1
ATOM 1431 O O . GLY A 1 182 ? -1.907 20.946 16.326 1.00 87.38 182 GLY A O 1
ATOM 1432 N N . ALA A 1 183 ? -0.533 19.170 16.159 1.00 87.31 183 ALA A N 1
ATOM 1433 C CA . ALA A 1 183 ? -1.425 18.177 16.747 1.00 87.31 183 ALA A CA 1
ATOM 1434 C C . ALA A 1 183 ? -0.825 17.573 18.033 1.00 87.31 183 ALA A C 1
ATOM 1436 O O . ALA A 1 183 ? -0.302 16.459 18.003 1.00 87.31 183 ALA A O 1
ATOM 1437 N N . PRO A 1 184 ? -0.827 18.288 19.176 1.00 88.06 184 PRO A N 1
ATOM 1438 C CA . PRO A 1 184 ? -0.292 17.749 20.423 1.00 88.06 184 PRO A CA 1
ATOM 1439 C C . PRO A 1 184 ? -0.991 16.442 20.824 1.00 88.06 184 PRO A C 1
ATOM 1441 O O . PRO A 1 184 ? -2.217 16.367 20.939 1.00 88.06 184 PRO A O 1
ATOM 1444 N N . VAL A 1 185 ? -0.171 15.417 21.039 1.00 90.56 185 VAL A N 1
ATOM 1445 C CA . VAL A 1 185 ? -0.581 14.036 21.303 1.00 90.56 185 VAL A CA 1
ATOM 1446 C C . VAL A 1 185 ? -1.156 13.895 22.716 1.00 90.56 185 VAL A C 1
ATOM 1448 O O . VAL A 1 185 ? -0.544 14.333 23.688 1.00 90.56 185 VAL A O 1
ATOM 1451 N N . LYS A 1 186 ? -2.316 13.240 22.838 1.00 90.00 186 LYS A N 1
ATOM 1452 C CA . LYS A 1 186 ? -2.924 12.821 24.116 1.00 90.00 186 LYS A CA 1
ATOM 1453 C C . LYS A 1 186 ? -2.662 11.347 24.407 1.00 90.00 186 LYS A C 1
ATOM 1455 O O . LYS A 1 186 ? -2.291 10.996 25.528 1.00 90.00 186 LYS A O 1
ATOM 1460 N N . TYR A 1 187 ? -2.830 10.505 23.392 1.00 91.62 187 TYR A N 1
ATOM 1461 C CA . TYR A 1 187 ? -2.605 9.065 23.443 1.00 91.62 187 TYR A CA 1
ATOM 1462 C C . TYR A 1 187 ? -1.889 8.613 22.178 1.00 91.62 187 TYR A C 1
ATOM 1464 O O . TYR A 1 187 ? -2.205 9.085 21.086 1.00 91.62 187 TYR A O 1
ATOM 1472 N N . TYR A 1 188 ? -0.954 7.685 22.339 1.00 93.62 188 TYR A N 1
ATOM 1473 C CA . TYR A 1 188 ? -0.223 7.095 21.236 1.00 93.62 188 TYR A CA 1
ATOM 1474 C C . TYR A 1 188 ? 0.051 5.623 21.500 1.00 93.62 188 TYR A C 1
ATOM 1476 O O . TYR A 1 188 ? 0.483 5.260 22.596 1.00 93.62 188 TYR A O 1
ATOM 1484 N N . ALA A 1 189 ? -0.133 4.786 20.490 1.00 95.06 189 ALA A N 1
ATOM 1485 C CA . ALA A 1 189 ? 0.295 3.403 20.546 1.00 95.06 189 ALA A CA 1
ATOM 1486 C C . ALA A 1 189 ? 0.864 2.927 19.214 1.00 95.06 189 ALA A C 1
ATOM 1488 O O . ALA A 1 189 ? 0.436 3.351 18.142 1.00 95.06 189 ALA A O 1
ATOM 1489 N N . ASN A 1 190 ? 1.801 1.990 19.304 1.00 97.00 190 ASN A N 1
ATOM 1490 C CA . ASN A 1 190 ? 2.243 1.177 18.191 1.00 97.00 190 ASN A CA 1
ATOM 1491 C C . ASN A 1 190 ? 1.937 -0.290 18.442 1.00 97.00 190 ASN A C 1
ATOM 1493 O O . ASN A 1 190 ? 2.163 -0.800 19.541 1.00 97.00 190 ASN A O 1
ATOM 1497 N N . VAL A 1 191 ? 1.490 -0.963 17.389 1.00 96.56 191 VAL A N 1
ATOM 1498 C CA . VAL A 1 191 ? 1.286 -2.408 17.357 1.00 96.56 191 VAL A CA 1
ATOM 1499 C C . VAL A 1 191 ? 2.054 -2.959 16.166 1.00 96.56 191 VAL A C 1
ATOM 1501 O O . VAL A 1 191 ? 1.852 -2.502 15.045 1.00 96.56 191 VAL A O 1
ATOM 1504 N N . PHE A 1 192 ? 2.944 -3.917 16.398 1.00 96.81 192 PHE A N 1
ATOM 1505 C CA . PHE A 1 192 ? 3.685 -4.604 15.342 1.00 96.81 192 PHE A CA 1
ATOM 1506 C C . PHE A 1 192 ? 3.396 -6.097 15.441 1.00 96.81 192 PHE A C 1
ATOM 1508 O O . PHE A 1 192 ? 3.609 -6.690 16.498 1.00 96.81 192 PHE A O 1
ATOM 1515 N N . GLU A 1 193 ? 2.912 -6.693 14.358 1.00 94.81 193 GLU A N 1
ATOM 1516 C CA . GLU A 1 193 ? 2.562 -8.110 14.309 1.00 94.81 193 GLU A CA 1
ATOM 1517 C C . GLU A 1 193 ? 2.712 -8.621 12.876 1.00 94.81 193 GLU A C 1
ATOM 1519 O O . GLU A 1 193 ? 2.172 -8.041 11.933 1.00 94.81 193 GLU A O 1
ATOM 1524 N N . LYS A 1 194 ? 3.462 -9.712 12.693 1.00 95.25 194 LYS A N 1
ATOM 1525 C CA . LYS A 1 194 ? 3.724 -10.317 11.380 1.00 95.25 194 LYS A CA 1
ATOM 1526 C C . LYS A 1 194 ? 4.233 -9.256 10.390 1.00 95.25 194 LYS A C 1
ATOM 1528 O O . LYS A 1 194 ? 5.230 -8.580 10.642 1.00 95.25 194 LYS A O 1
ATOM 1533 N N . HIS A 1 195 ? 3.539 -9.086 9.267 1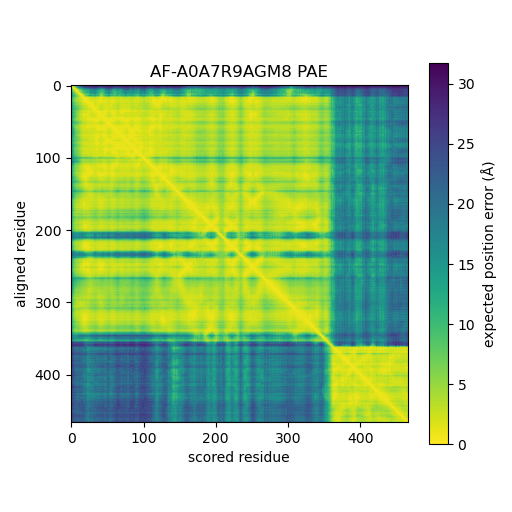.00 95.94 195 HIS A N 1
ATOM 1534 C CA . HIS A 1 195 ? 3.852 -8.128 8.211 1.00 95.94 195 HIS A CA 1
ATOM 1535 C C . HIS A 1 195 ? 3.085 -6.799 8.357 1.00 95.94 195 HIS A C 1
ATOM 1537 O O . HIS A 1 195 ? 3.054 -6.020 7.405 1.00 95.94 195 HIS A O 1
ATOM 1543 N N . ILE A 1 196 ? 2.473 -6.539 9.518 1.00 96.75 196 ILE A N 1
ATOM 1544 C CA . ILE A 1 196 ? 1.614 -5.381 9.784 1.00 96.75 196 ILE A CA 1
ATOM 1545 C C . ILE A 1 196 ? 2.237 -4.495 10.870 1.00 96.75 196 ILE A C 1
ATOM 1547 O O . ILE A 1 196 ? 2.739 -4.985 11.886 1.00 96.75 196 ILE A O 1
ATOM 1551 N N . ALA A 1 197 ? 2.207 -3.180 10.652 1.00 97.75 197 ALA A N 1
ATOM 1552 C CA . ALA A 1 197 ? 2.589 -2.186 11.651 1.00 97.75 197 ALA A CA 1
ATOM 1553 C C . ALA A 1 197 ? 1.533 -1.087 11.745 1.00 97.75 197 ALA A C 1
ATOM 1555 O O . ALA A 1 197 ? 1.252 -0.404 10.763 1.00 97.75 197 ALA A O 1
ATOM 1556 N N . THR A 1 198 ? 0.990 -0.887 12.940 1.00 96.88 198 THR A N 1
ATOM 1557 C CA . THR A 1 198 ? -0.068 0.081 13.212 1.00 96.88 198 THR A CA 1
ATOM 1558 C C . THR A 1 198 ? 0.415 1.159 14.175 1.00 96.88 198 THR A C 1
ATOM 1560 O O . THR A 1 198 ? 1.084 0.887 15.173 1.00 96.88 198 THR A O 1
ATOM 1563 N N . GLN A 1 199 ? 0.047 2.397 13.879 1.00 96.25 199 GLN A N 1
ATOM 1564 C CA . GLN A 1 199 ? 0.085 3.549 14.765 1.00 96.25 199 GLN A CA 1
ATOM 1565 C C . GLN A 1 199 ? -1.356 3.936 15.103 1.00 96.25 199 GLN A C 1
ATOM 1567 O O . GLN A 1 199 ? -2.194 4.064 14.212 1.00 96.25 199 GLN A O 1
ATOM 1572 N N . VAL A 1 200 ? -1.632 4.149 16.385 1.00 93.75 200 VAL A N 1
ATOM 1573 C CA . VAL A 1 200 ? -2.908 4.661 16.884 1.00 93.75 200 VAL A CA 1
ATOM 1574 C C . VAL A 1 200 ? -2.652 5.963 17.623 1.00 93.75 200 VAL A C 1
ATOM 1576 O O . VAL A 1 200 ? -1.815 6.006 18.524 1.00 93.75 200 VAL A O 1
ATOM 1579 N N . LEU A 1 201 ? -3.378 7.013 17.261 1.00 91.31 201 LEU A N 1
ATOM 1580 C CA . LEU A 1 201 ? -3.187 8.357 17.789 1.00 91.31 201 LEU A CA 1
ATOM 1581 C C . LEU A 1 201 ? -4.519 8.950 18.242 1.00 91.31 201 LEU A C 1
ATOM 1583 O O . LEU A 1 201 ? -5.521 8.891 17.532 1.00 91.31 201 LEU A O 1
ATOM 1587 N N . VAL A 1 202 ? -4.492 9.601 19.403 1.00 90.25 202 VAL A N 1
ATOM 1588 C CA . VAL A 1 202 ? -5.472 10.620 19.787 1.00 90.25 202 VAL A CA 1
ATOM 1589 C C . VAL A 1 202 ? -4.706 11.911 20.042 1.00 90.25 202 VAL A C 1
ATOM 1591 O O . VAL A 1 202 ? -3.828 11.944 20.906 1.00 90.25 202 VAL A O 1
ATOM 1594 N N . ALA A 1 203 ? -5.031 12.979 19.322 1.00 88.00 203 ALA A N 1
ATOM 1595 C CA . ALA A 1 203 ? -4.392 14.289 19.452 1.00 88.00 203 ALA A CA 1
ATOM 1596 C C . ALA A 1 203 ? -5.432 15.404 19.597 1.00 88.00 203 ALA A C 1
ATOM 1598 O O . ALA A 1 203 ? -6.594 15.229 19.232 1.00 88.00 203 ALA A O 1
ATOM 1599 N N . SER A 1 204 ? -5.019 16.568 20.106 1.00 83.62 204 SER A N 1
ATOM 1600 C CA . SER A 1 204 ? -5.804 17.787 19.885 1.00 83.62 204 SER A CA 1
ATOM 1601 C C . SER A 1 204 ? -5.413 18.412 18.556 1.00 83.62 204 SER A C 1
ATOM 1603 O O . SER A 1 204 ? -4.227 18.623 18.340 1.00 83.62 204 SER A O 1
ATOM 1605 N N . SER A 1 205 ? -6.356 18.779 17.692 1.00 78.00 205 SER A N 1
ATOM 1606 C CA . SER A 1 205 ? -6.021 19.568 16.499 1.00 78.00 205 SER A CA 1
ATOM 1607 C C . SER A 1 205 ? -7.204 20.393 16.013 1.00 78.00 205 SER A C 1
ATOM 1609 O O . SER A 1 205 ? -8.036 19.871 15.291 1.00 78.00 205 SER A O 1
ATOM 1611 N N . GLU A 1 206 ? -7.238 21.694 16.315 1.00 71.44 206 GLU A N 1
ATOM 1612 C CA . GLU A 1 206 ? -8.259 22.615 15.769 1.00 71.44 206 GLU A CA 1
ATOM 1613 C C . GLU A 1 206 ? -8.175 22.751 14.235 1.00 71.44 206 GLU A C 1
ATOM 1615 O O . GLU A 1 206 ? -9.124 23.178 13.582 1.00 71.44 206 GLU A O 1
ATOM 1620 N N . ARG A 1 207 ? -7.023 22.396 13.645 1.00 68.94 207 ARG A N 1
ATOM 1621 C CA . ARG A 1 207 ? -6.795 22.436 12.195 1.00 68.94 207 ARG A CA 1
ATOM 1622 C C . ARG A 1 207 ? -7.420 21.242 11.476 1.00 68.94 207 ARG A C 1
ATOM 1624 O O . ARG A 1 207 ? -7.921 21.411 10.369 1.00 68.94 207 ARG A O 1
ATOM 1631 N N . LEU A 1 208 ? -7.313 20.053 12.068 1.00 66.12 208 LEU A N 1
ATOM 1632 C CA . LEU A 1 208 ? -7.697 18.784 11.442 1.00 66.12 208 LEU A CA 1
ATOM 1633 C C . LEU A 1 208 ? -9.027 18.231 11.981 1.00 66.12 208 LEU A C 1
ATOM 1635 O O . LEU A 1 208 ? -9.622 17.376 11.332 1.00 66.12 208 LEU A O 1
ATOM 1639 N N . ALA A 1 209 ? -9.499 18.726 13.130 1.00 67.94 209 ALA A N 1
ATOM 1640 C CA . ALA A 1 209 ? -10.780 18.382 13.736 1.00 67.94 209 ALA A CA 1
ATOM 1641 C C . ALA A 1 209 ? -11.367 19.593 14.494 1.00 67.94 209 ALA A C 1
ATOM 1643 O O . ALA A 1 209 ? -10.777 20.103 15.443 1.00 67.94 209 ALA A O 1
ATOM 1644 N N . GLU A 1 210 ? -12.541 20.074 14.086 1.00 64.69 210 GLU A N 1
ATOM 1645 C CA . GLU A 1 210 ? -13.174 21.280 14.648 1.00 64.69 210 GLU A CA 1
ATOM 1646 C C . GLU A 1 210 ? -13.560 21.132 16.130 1.00 64.69 210 GLU A C 1
ATOM 1648 O O . GLU A 1 210 ? -13.473 22.094 16.891 1.00 64.69 210 GLU A O 1
ATOM 1653 N N . ASP A 1 211 ? -13.925 19.923 16.565 1.00 65.31 211 ASP A N 1
ATOM 1654 C CA . ASP A 1 211 ? -14.170 19.592 17.978 1.00 65.31 211 ASP A CA 1
ATOM 1655 C C . ASP A 1 211 ? -12.879 19.514 18.814 1.00 65.31 211 ASP A C 1
ATOM 1657 O O . ASP A 1 211 ? -12.913 19.308 20.030 1.00 65.31 211 ASP A O 1
ATOM 1661 N N . GLY A 1 212 ? -11.730 19.697 18.163 1.00 71.75 212 GLY A N 1
ATOM 1662 C CA . GLY A 1 212 ? -10.419 19.680 18.774 1.00 71.75 212 GLY A CA 1
ATOM 1663 C C . GLY A 1 212 ? -9.939 18.284 19.156 1.00 71.75 212 GLY A C 1
ATOM 1664 O O . GLY A 1 212 ? -8.957 18.211 19.895 1.00 71.75 212 GLY A O 1
ATOM 1665 N N . ILE A 1 213 ? -10.568 17.193 18.693 1.00 79.06 213 ILE A N 1
ATOM 1666 C CA . ILE A 1 213 ? -10.094 15.817 18.914 1.00 79.06 213 ILE A CA 1
ATOM 1667 C C . ILE A 1 213 ? -9.895 15.110 17.573 1.00 79.06 213 ILE A C 1
ATOM 1669 O O . ILE A 1 213 ? -10.830 14.827 16.838 1.00 79.06 213 ILE A O 1
ATOM 1673 N N . LEU A 1 214 ? -8.642 14.766 17.292 1.00 82.50 214 LEU A N 1
ATOM 1674 C CA . LEU A 1 214 ? -8.255 13.965 16.143 1.00 82.50 214 LEU A CA 1
ATOM 1675 C C . LEU A 1 214 ? -7.984 12.531 16.598 1.00 82.50 214 LEU A C 1
ATOM 1677 O O . LEU A 1 214 ? -7.150 12.327 17.484 1.00 82.50 214 LEU A O 1
ATOM 1681 N N . GLN A 1 215 ? -8.640 11.552 15.975 1.00 86.69 215 GLN A N 1
ATOM 1682 C CA . GLN A 1 215 ? -8.310 10.136 16.136 1.00 86.69 215 GLN A CA 1
ATOM 1683 C C . GLN A 1 215 ? -7.842 9.561 14.805 1.00 86.69 215 GLN A C 1
ATOM 1685 O O . GLN A 1 215 ? -8.512 9.736 13.784 1.00 86.69 215 GLN A O 1
ATOM 1690 N N . THR A 1 216 ? -6.699 8.875 14.819 1.00 89.94 216 THR A N 1
ATOM 1691 C CA . THR A 1 216 ? -6.205 8.171 13.636 1.00 89.94 216 THR A CA 1
ATOM 1692 C C . THR A 1 216 ? -5.720 6.763 13.955 1.00 89.94 216 THR A C 1
ATOM 1694 O O . THR A 1 216 ? -5.167 6.495 15.026 1.00 89.94 216 THR A O 1
ATOM 1697 N N . ARG A 1 217 ? -5.910 5.863 12.987 1.00 92.88 217 ARG A N 1
ATOM 1698 C CA . ARG A 1 217 ? -5.285 4.538 12.935 1.00 92.88 217 ARG A CA 1
ATOM 1699 C C . ARG A 1 217 ? -4.570 4.394 11.601 1.00 92.88 217 ARG A C 1
ATOM 1701 O O . ARG A 1 217 ? -5.207 4.217 10.571 1.00 92.88 217 ARG A O 1
ATOM 1708 N N . ALA A 1 218 ? -3.249 4.452 11.630 1.00 95.38 218 ALA A N 1
ATOM 1709 C CA . ALA A 1 218 ? -2.369 4.319 10.479 1.00 95.38 218 ALA A CA 1
ATOM 1710 C C . ALA A 1 218 ? -1.753 2.918 10.445 1.00 95.38 218 ALA A C 1
ATOM 1712 O O . ALA A 1 218 ? -0.948 2.594 11.310 1.00 95.38 218 ALA A O 1
ATOM 1713 N N . THR A 1 219 ? -2.097 2.095 9.455 1.00 96.88 219 THR A N 1
ATOM 1714 C CA . THR A 1 219 ? -1.644 0.699 9.358 1.00 96.88 219 THR A CA 1
ATOM 1715 C C . THR A 1 219 ? -0.904 0.443 8.054 1.00 96.88 219 THR A C 1
ATOM 1717 O O . THR A 1 219 ? -1.485 0.595 6.982 1.00 96.88 219 THR A O 1
ATOM 1720 N N . TYR A 1 220 ? 0.361 0.032 8.150 1.00 98.44 220 TYR A N 1
ATOM 1721 C CA . TYR A 1 220 ? 1.134 -0.551 7.056 1.00 98.44 220 TYR A CA 1
ATOM 1722 C C . TYR A 1 220 ? 0.762 -2.021 6.858 1.00 98.44 220 TYR A C 1
ATOM 1724 O O . TYR A 1 220 ? 0.867 -2.815 7.790 1.00 98.44 220 TYR A O 1
ATOM 1732 N N . PHE A 1 221 ? 0.421 -2.382 5.623 1.00 97.44 221 PHE A N 1
ATOM 1733 C CA . PHE A 1 221 ? 0.294 -3.755 5.144 1.00 97.44 221 PHE A CA 1
ATOM 1734 C C . PHE A 1 221 ? 1.522 -4.090 4.297 1.00 97.44 221 PHE A C 1
ATOM 1736 O O . PHE A 1 221 ? 1.664 -3.650 3.150 1.00 97.44 221 PHE A O 1
ATOM 1743 N N . GLY A 1 222 ? 2.454 -4.834 4.886 1.00 97.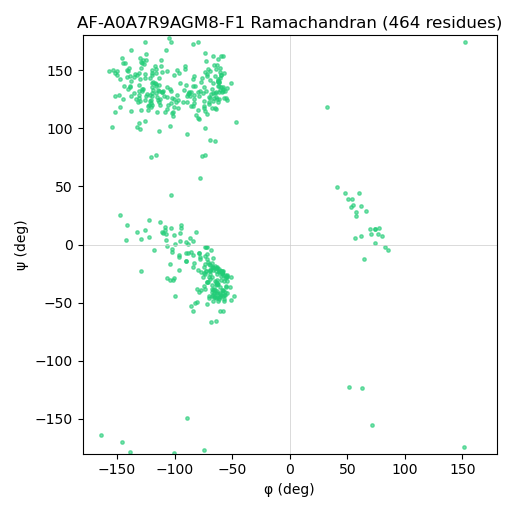75 222 GLY A N 1
ATOM 1744 C CA . GLY A 1 222 ? 3.767 -5.058 4.300 1.00 97.75 222 GLY A CA 1
ATOM 1745 C C . GLY A 1 222 ? 4.642 -3.796 4.343 1.00 97.75 222 GLY A C 1
ATOM 1746 O O . GLY A 1 222 ? 4.455 -2.930 5.198 1.00 97.75 222 GLY A O 1
ATOM 1747 N N . PRO A 1 223 ? 5.627 -3.666 3.437 1.00 98.31 223 PRO A N 1
ATOM 1748 C CA . PRO A 1 223 ? 6.653 -2.636 3.574 1.00 98.31 223 PRO A CA 1
ATOM 1749 C C . PRO A 1 223 ? 6.215 -1.235 3.126 1.00 98.31 223 PRO A C 1
ATOM 1751 O O . PRO A 1 223 ? 6.855 -0.259 3.495 1.00 98.31 223 PRO A O 1
ATOM 1754 N N . ALA A 1 224 ? 5.190 -1.127 2.278 1.00 98.31 224 ALA A N 1
ATOM 1755 C CA . ALA A 1 224 ? 5.081 0.025 1.382 1.00 98.31 224 ALA A CA 1
ATOM 1756 C C . ALA A 1 224 ? 3.661 0.561 1.159 1.00 98.31 224 ALA A C 1
ATOM 1758 O O . ALA A 1 224 ? 3.480 1.469 0.345 1.00 98.31 224 ALA A O 1
ATOM 1759 N N . TYR A 1 225 ? 2.652 0.016 1.838 1.00 98.25 225 TYR A N 1
ATOM 1760 C CA . TYR A 1 225 ? 1.251 0.407 1.676 1.00 98.25 225 TYR A CA 1
ATOM 1761 C C . TYR A 1 225 ? 0.615 0.661 3.040 1.00 98.25 225 TYR A C 1
ATOM 1763 O O . TYR A 1 225 ? 0.324 -0.284 3.765 1.00 98.25 225 TYR A O 1
ATOM 1771 N N . GLN A 1 226 ? 0.420 1.932 3.387 1.00 98.00 226 GLN A N 1
ATOM 1772 C CA . GLN A 1 226 ? -0.204 2.357 4.632 1.00 98.00 226 GLN A CA 1
ATOM 1773 C C . GLN A 1 226 ? -1.569 2.979 4.357 1.00 98.00 226 GLN A C 1
ATOM 1775 O O . GLN A 1 226 ? -1.676 3.890 3.534 1.00 98.00 226 GLN A O 1
ATOM 1780 N N . ILE A 1 227 ? -2.589 2.544 5.094 1.00 96.62 227 ILE A N 1
ATOM 1781 C CA . ILE A 1 227 ? -3.872 3.245 5.164 1.00 96.62 227 ILE A CA 1
ATOM 1782 C C . ILE A 1 227 ? -4.053 3.839 6.552 1.00 96.62 227 ILE A C 1
ATOM 1784 O O . ILE A 1 227 ? -3.872 3.159 7.559 1.00 96.62 227 ILE A O 1
ATOM 1788 N N . THR A 1 228 ? -4.426 5.109 6.583 1.00 94.44 228 THR A N 1
ATOM 1789 C CA . THR A 1 228 ? -4.795 5.847 7.779 1.00 94.44 228 THR A CA 1
ATOM 1790 C C . THR A 1 228 ? -6.291 6.103 7.772 1.00 94.44 228 THR A C 1
ATOM 1792 O O . THR A 1 228 ? -6.788 6.849 6.932 1.00 94.44 228 THR A O 1
ATOM 1795 N N . GLU A 1 229 ? -6.995 5.507 8.723 1.00 90.81 229 GLU A N 1
ATOM 1796 C CA . GLU A 1 229 ? -8.360 5.887 9.071 1.00 90.81 229 GLU A CA 1
ATOM 1797 C C . GLU A 1 229 ? -8.315 7.144 9.929 1.00 90.81 229 GLU A C 1
ATOM 1799 O O . GLU A 1 229 ? -7.528 7.227 10.877 1.00 90.81 229 GLU A O 1
ATOM 1804 N N . MET A 1 230 ? -9.141 8.126 9.582 1.00 86.38 230 MET A N 1
ATOM 1805 C CA . MET A 1 230 ? -9.235 9.387 10.298 1.00 86.38 230 MET A CA 1
ATOM 1806 C C . MET A 1 230 ? -10.697 9.740 10.541 1.00 86.38 230 MET A C 1
ATOM 1808 O O . MET A 1 230 ? -11.491 9.837 9.601 1.00 86.38 230 MET A O 1
ATOM 1812 N N . THR A 1 231 ? -11.023 9.965 11.811 1.00 79.38 231 THR A N 1
ATOM 1813 C CA . THR A 1 231 ? -12.330 10.455 12.254 1.00 79.38 231 THR A CA 1
ATOM 1814 C C . THR A 1 231 ? -12.155 11.794 12.960 1.00 79.38 231 THR A C 1
ATOM 1816 O O . THR A 1 231 ? -11.277 11.947 13.814 1.00 79.38 231 THR A O 1
ATOM 1819 N N . GLY A 1 232 ? -12.994 12.764 12.604 1.00 72.25 232 GLY A N 1
ATOM 1820 C CA . GLY A 1 232 ? -13.024 14.093 13.218 1.00 72.25 232 GLY A CA 1
ATOM 1821 C C . GLY A 1 232 ? -14.322 14.828 12.891 1.00 72.25 232 GLY A C 1
ATOM 1822 O O . GLY A 1 232 ? -15.280 14.220 12.413 1.00 72.25 232 GLY A O 1
ATOM 1823 N N . GLN A 1 233 ? -14.350 16.145 13.102 1.00 70.06 233 GLN A N 1
ATOM 1824 C CA . GLN A 1 233 ? -15.484 17.006 12.740 1.00 70.06 233 GLN A CA 1
ATOM 1825 C C . GLN A 1 233 ? -15.052 18.172 11.846 1.00 70.06 233 GLN A C 1
ATOM 1827 O O . GLN A 1 233 ? -13.979 18.742 12.040 1.00 70.06 233 GLN A O 1
ATOM 1832 N N . MET A 1 234 ? -15.899 18.546 10.884 1.00 67.50 234 MET A N 1
ATOM 1833 C CA . MET A 1 234 ? -15.718 19.731 10.041 1.00 67.50 234 MET A CA 1
ATOM 1834 C C . MET A 1 234 ? -17.073 20.375 9.714 1.00 67.50 234 MET A C 1
ATOM 1836 O O . MET A 1 234 ? -17.981 19.727 9.191 1.00 67.50 234 MET A O 1
ATOM 1840 N N . GLY A 1 235 ? -17.226 21.665 10.016 1.00 65.50 235 GLY A N 1
ATOM 1841 C CA . GLY A 1 235 ? -18.482 22.397 9.847 1.00 65.50 235 GLY A CA 1
ATOM 1842 C C . GLY A 1 235 ? -19.627 21.841 10.700 1.00 65.50 235 GLY A C 1
ATOM 1843 O O . GLY A 1 235 ? -20.768 21.831 10.239 1.00 65.50 235 GLY A O 1
ATOM 1844 N N . GLY A 1 236 ? -19.324 21.317 11.892 1.00 66.94 236 GLY A N 1
ATOM 1845 C CA . GLY A 1 236 ? -20.283 20.655 12.785 1.00 66.94 236 GLY A CA 1
ATOM 1846 C C . GLY A 1 236 ? -20.789 19.283 12.318 1.00 66.94 236 GLY A C 1
ATOM 1847 O O . GLY A 1 236 ? -21.720 18.756 12.924 1.00 66.94 236 GLY A O 1
ATOM 1848 N N . ASN A 1 237 ? -20.207 18.699 11.261 1.00 68.12 237 ASN A N 1
ATOM 1849 C CA . ASN A 1 237 ? -20.544 17.354 10.790 1.00 68.12 237 ASN A CA 1
ATOM 1850 C C . ASN A 1 237 ? -19.362 16.390 10.991 1.00 68.12 237 ASN A C 1
ATOM 1852 O O . ASN A 1 237 ? -18.215 16.800 10.780 1.00 68.12 237 ASN A O 1
ATOM 1856 N N . PRO A 1 238 ? -19.608 15.115 11.345 1.00 73.50 238 PRO A N 1
ATOM 1857 C CA . PRO A 1 238 ? -18.553 14.109 11.412 1.00 73.50 238 PRO A CA 1
ATOM 1858 C C . PRO A 1 238 ? -17.935 13.906 10.027 1.00 73.50 238 PRO A C 1
ATOM 1860 O O . PRO A 1 238 ? -18.642 13.899 9.022 1.00 73.50 238 PRO A O 1
ATOM 1863 N N . ILE A 1 239 ? -16.619 13.757 9.949 1.00 77.00 239 ILE A N 1
ATOM 1864 C CA . ILE A 1 239 ? -15.921 13.406 8.714 1.00 77.00 239 ILE A CA 1
ATOM 1865 C C . ILE A 1 239 ? -15.186 12.086 8.904 1.00 77.00 239 ILE A C 1
ATOM 1867 O O . ILE A 1 239 ? -14.451 11.907 9.875 1.00 77.00 239 ILE A O 1
ATOM 1871 N N . HIS A 1 240 ? -15.394 11.180 7.950 1.00 85.94 240 HIS A N 1
ATOM 1872 C CA . HIS A 1 240 ? -14.670 9.921 7.844 1.00 85.94 240 HIS A CA 1
ATOM 1873 C C . HIS A 1 240 ? -13.817 9.986 6.586 1.00 85.94 240 HIS A C 1
ATOM 1875 O O . HIS A 1 240 ? -14.336 10.167 5.477 1.00 85.94 240 HIS A O 1
ATOM 1881 N N . ALA A 1 241 ? -12.507 9.870 6.766 1.00 89.31 241 ALA A N 1
ATOM 1882 C CA . ALA A 1 241 ? -11.551 9.909 5.679 1.00 89.31 241 ALA A CA 1
ATOM 1883 C C . ALA A 1 241 ? -10.564 8.750 5.769 1.00 89.31 241 ALA A C 1
ATOM 1885 O O . ALA A 1 241 ? -10.179 8.315 6.854 1.00 89.31 241 ALA A O 1
ATOM 1886 N N . LEU A 1 242 ? -10.131 8.293 4.599 1.00 93.50 242 LEU A N 1
ATOM 1887 C CA . LEU A 1 242 ? -9.033 7.354 4.451 1.00 93.50 242 LEU A CA 1
ATOM 1888 C C . LEU A 1 242 ? -7.899 8.073 3.740 1.00 93.50 242 LEU A C 1
ATOM 1890 O O . LEU A 1 242 ? -8.084 8.603 2.642 1.00 93.50 242 LEU A O 1
ATOM 1894 N N . LEU A 1 243 ? -6.729 8.084 4.366 1.00 94.94 243 LEU A N 1
ATOM 1895 C CA . LEU A 1 243 ? -5.507 8.588 3.762 1.00 94.94 243 LEU A CA 1
ATOM 1896 C C . LEU A 1 243 ? -4.618 7.403 3.410 1.00 94.94 243 LEU A C 1
ATOM 1898 O O . LEU A 1 243 ? -4.325 6.556 4.245 1.00 94.94 243 LEU A O 1
ATOM 1902 N N . LEU A 1 244 ? -4.185 7.344 2.166 1.00 96.38 244 LEU A N 1
ATOM 1903 C CA . LEU A 1 244 ? -3.246 6.360 1.664 1.00 96.38 244 LEU A CA 1
ATOM 1904 C C . LEU A 1 244 ? -1.865 6.997 1.631 1.00 96.38 244 LEU A C 1
ATOM 1906 O O . LEU A 1 244 ? -1.673 8.000 0.955 1.00 96.38 244 LEU A O 1
ATOM 1910 N N . ASN A 1 245 ? -0.907 6.387 2.315 1.00 96.25 245 ASN A N 1
ATOM 1911 C CA . ASN A 1 245 ? 0.509 6.684 2.178 1.00 96.25 245 ASN A CA 1
ATOM 1912 C C . ASN A 1 245 ? 1.204 5.440 1.617 1.00 96.25 245 ASN A C 1
ATOM 1914 O O . ASN A 1 245 ? 1.245 4.390 2.254 1.00 96.25 245 ASN A O 1
ATOM 1918 N N . SER A 1 246 ? 1.734 5.525 0.402 1.00 97.56 246 SER A N 1
ATOM 1919 C CA . SER A 1 246 ? 2.444 4.407 -0.211 1.00 97.56 246 SER A CA 1
ATOM 1920 C C . SER A 1 246 ? 3.680 4.871 -0.950 1.00 97.56 246 SER A C 1
ATOM 1922 O O . SER A 1 246 ? 3.738 5.989 -1.452 1.00 97.56 246 SER A O 1
ATOM 1924 N N . HIS A 1 247 ? 4.682 4.007 -1.040 1.00 98.38 247 HIS A N 1
ATOM 1925 C CA . HIS A 1 247 ? 5.943 4.363 -1.660 1.00 98.38 247 HIS A CA 1
ATOM 1926 C C . HIS A 1 247 ? 6.530 3.237 -2.504 1.00 98.38 247 HIS A C 1
ATOM 1928 O O . HIS A 1 247 ? 6.357 2.057 -2.224 1.00 98.38 247 HIS A O 1
ATOM 1934 N N . VAL A 1 248 ? 7.262 3.609 -3.551 1.00 98.44 248 VAL A N 1
ATOM 1935 C CA . VAL A 1 248 ? 7.966 2.676 -4.435 1.00 98.44 248 VAL A CA 1
ATOM 1936 C C . VAL A 1 248 ? 9.414 3.142 -4.547 1.00 98.44 248 VAL A C 1
ATOM 1938 O O . VAL A 1 248 ? 9.647 4.240 -5.061 1.00 98.44 248 VAL A O 1
ATOM 1941 N N . PRO A 1 249 ? 10.407 2.372 -4.071 1.00 98.25 249 PRO A N 1
ATOM 1942 C CA . PRO A 1 249 ? 11.800 2.779 -4.188 1.00 98.25 249 PRO A CA 1
ATOM 1943 C C . PRO A 1 249 ? 12.201 2.854 -5.662 1.00 98.25 249 PRO A C 1
ATOM 1945 O O . PRO A 1 249 ? 12.022 1.889 -6.402 1.00 98.25 249 PRO A O 1
ATOM 1948 N N . ILE A 1 250 ? 12.753 3.993 -6.080 1.00 98.12 250 ILE A N 1
ATOM 1949 C CA . ILE A 1 250 ? 13.360 4.170 -7.406 1.00 98.12 250 ILE A CA 1
ATOM 1950 C C . ILE A 1 250 ? 14.765 3.575 -7.357 1.00 98.12 250 ILE A C 1
ATOM 1952 O O . ILE A 1 250 ? 15.123 2.739 -8.185 1.00 98.12 250 ILE A O 1
ATOM 1956 N N . ASP A 1 251 ? 15.521 3.968 -6.334 1.00 96.12 251 ASP A N 1
ATOM 1957 C CA . ASP A 1 251 ? 16.827 3.436 -5.971 1.00 96.12 251 ASP A CA 1
ATOM 1958 C C . ASP A 1 251 ? 16.996 3.451 -4.435 1.00 96.12 251 ASP A C 1
ATOM 1960 O O . ASP A 1 251 ? 16.043 3.674 -3.687 1.00 96.12 251 ASP A O 1
ATOM 1964 N N . ASN A 1 252 ? 18.202 3.185 -3.930 1.00 94.38 252 ASN A N 1
ATOM 1965 C CA . ASN A 1 252 ? 18.462 3.153 -2.486 1.00 94.38 252 ASN A CA 1
ATOM 1966 C C . ASN A 1 252 ? 18.360 4.522 -1.789 1.00 94.38 252 ASN A C 1
ATOM 1968 O O . ASN A 1 252 ? 18.275 4.562 -0.561 1.00 94.38 252 ASN A O 1
ATOM 1972 N N . ASN A 1 253 ? 18.382 5.623 -2.540 1.00 94.19 253 ASN A N 1
ATOM 1973 C CA . ASN A 1 253 ? 18.395 6.993 -2.028 1.00 94.19 253 ASN A CA 1
ATOM 1974 C C . ASN A 1 253 ? 17.213 7.827 -2.534 1.00 94.19 253 ASN A C 1
ATOM 1976 O O . ASN A 1 253 ? 17.183 9.029 -2.292 1.00 94.19 253 ASN A O 1
ATOM 1980 N N . SER A 1 254 ? 16.263 7.229 -3.248 1.00 96.81 254 SER A N 1
ATOM 1981 C CA . SER A 1 254 ? 15.061 7.923 -3.681 1.00 96.81 254 SER A CA 1
ATOM 1982 C C . SER A 1 254 ? 13.887 6.978 -3.880 1.00 96.81 254 SER A C 1
ATOM 1984 O O . SER A 1 254 ? 14.041 5.808 -4.238 1.00 96.81 254 SER A O 1
ATOM 1986 N N . PHE A 1 255 ? 12.684 7.495 -3.672 1.00 98.06 255 PHE A N 1
ATOM 1987 C CA . PHE A 1 255 ? 11.443 6.764 -3.892 1.00 98.06 255 PHE A CA 1
ATOM 1988 C C . PHE A 1 255 ? 10.365 7.678 -4.463 1.00 98.06 255 PHE A C 1
ATOM 1990 O O . PHE A 1 255 ? 10.408 8.899 -4.312 1.00 98.06 255 PHE A O 1
ATOM 1997 N N . MET A 1 256 ? 9.397 7.071 -5.143 1.00 98.12 256 MET A N 1
ATOM 1998 C CA . MET A 1 256 ? 8.140 7.723 -5.473 1.00 98.12 256 MET A CA 1
ATOM 1999 C C . MET A 1 256 ? 7.188 7.543 -4.297 1.00 98.12 256 MET A C 1
ATOM 2001 O O . MET A 1 256 ? 6.873 6.412 -3.942 1.00 98.12 256 MET A O 1
ATOM 2005 N N . LEU A 1 257 ? 6.753 8.646 -3.704 1.00 97.88 257 LEU A N 1
ATOM 2006 C CA . LEU A 1 257 ? 5.700 8.718 -2.702 1.00 97.88 257 LEU A CA 1
ATOM 2007 C C . LEU A 1 257 ? 4.368 8.953 -3.405 1.00 97.88 257 LEU A C 1
ATOM 2009 O O . LEU A 1 257 ? 4.281 9.828 -4.260 1.00 97.88 257 LEU A O 1
ATOM 2013 N N . ASN A 1 258 ? 3.346 8.196 -3.038 1.00 97.25 258 ASN A N 1
ATOM 2014 C CA . ASN A 1 258 ? 1.972 8.349 -3.485 1.00 97.25 258 ASN A CA 1
ATOM 2015 C C . ASN A 1 258 ? 1.099 8.599 -2.259 1.00 97.25 258 ASN A C 1
ATOM 2017 O O . ASN A 1 258 ? 1.088 7.790 -1.329 1.00 97.25 258 ASN A O 1
ATOM 2021 N N . PHE A 1 259 ? 0.366 9.704 -2.285 1.00 97.06 259 PHE A N 1
ATOM 2022 C CA . PHE A 1 259 ? -0.569 10.078 -1.243 1.00 97.06 259 PHE A CA 1
ATOM 2023 C C . PHE A 1 259 ? -1.974 10.181 -1.820 1.00 97.06 259 PHE A C 1
ATOM 2025 O O . PHE A 1 259 ? -2.211 10.956 -2.750 1.00 97.06 259 PHE A O 1
ATOM 2032 N N . GLY A 1 260 ? -2.885 9.378 -1.284 1.00 95.50 260 GLY A N 1
ATOM 2033 C CA . GLY A 1 260 ? -4.278 9.315 -1.708 1.00 95.50 260 GLY A CA 1
ATOM 2034 C C . GLY A 1 260 ? -5.210 9.748 -0.589 1.00 95.50 260 GLY A C 1
ATOM 2035 O O . GLY A 1 260 ? -4.931 9.493 0.578 1.00 95.50 260 GLY A O 1
ATOM 2036 N N . VAL A 1 261 ? -6.332 10.371 -0.932 1.00 94.94 261 VAL A N 1
ATOM 2037 C CA . VAL A 1 261 ? -7.383 10.703 0.036 1.00 94.94 261 VAL A CA 1
ATOM 2038 C C . VAL A 1 261 ? -8.736 10.251 -0.505 1.00 94.94 261 VAL A C 1
ATOM 2040 O O . VAL A 1 261 ? -9.066 10.522 -1.660 1.00 94.94 261 VAL A O 1
ATOM 2043 N N . MET A 1 262 ? -9.513 9.570 0.336 1.00 92.94 262 MET A N 1
ATOM 2044 C CA . MET A 1 262 ? -10.933 9.273 0.136 1.00 92.94 262 MET A CA 1
ATOM 2045 C C . MET A 1 262 ? -11.735 9.851 1.295 1.00 92.94 262 MET A C 1
ATOM 2047 O O . MET A 1 262 ? -11.296 9.818 2.442 1.00 92.94 262 MET A O 1
ATOM 2051 N N . VAL A 1 263 ? -12.932 10.350 0.995 1.00 91.00 263 VAL A N 1
ATOM 2052 C CA . VAL A 1 263 ? -13.854 10.919 1.987 1.00 91.00 263 VAL A CA 1
ATOM 2053 C C . VAL A 1 263 ? -15.210 10.235 1.840 1.00 91.00 263 VAL A C 1
ATOM 2055 O O . VAL A 1 263 ? -15.695 10.068 0.712 1.00 91.00 263 VAL A O 1
ATOM 2058 N N . LYS A 1 264 ? -15.808 9.818 2.961 1.00 90.00 264 LYS A N 1
ATOM 2059 C CA . LYS A 1 264 ? -17.152 9.226 2.983 1.00 90.00 264 LYS A CA 1
ATOM 2060 C C . LYS A 1 264 ? -18.172 10.294 2.597 1.00 90.00 264 LYS A C 1
ATOM 2062 O O . LYS A 1 264 ? -18.061 11.451 3.003 1.00 90.00 264 LYS A O 1
ATOM 2067 N N . LYS A 1 265 ? -19.157 9.925 1.784 1.00 89.00 265 LYS A N 1
ATOM 2068 C CA . LYS A 1 265 ? -20.241 10.827 1.392 1.00 89.00 265 LYS A CA 1
ATOM 2069 C C . LYS A 1 265 ? -21.132 11.104 2.599 1.00 89.00 265 LYS A C 1
ATOM 2071 O O . LYS A 1 265 ? -21.457 10.202 3.363 1.00 89.00 265 LYS A O 1
ATOM 2076 N N . TYR A 1 266 ? -21.592 12.341 2.713 1.00 85.31 266 TYR A N 1
ATOM 2077 C CA . TYR A 1 266 ? -22.626 12.757 3.645 1.00 85.31 266 TYR A CA 1
ATOM 2078 C C . TYR A 1 266 ? -24.000 12.279 3.165 1.00 85.31 266 TYR A C 1
ATOM 2080 O O . TYR A 1 266 ? -24.446 12.701 2.084 1.00 85.31 266 TYR A O 1
ATOM 2088 N N . PRO A 1 267 ? -24.702 11.446 3.956 1.00 80.19 267 PRO A N 1
ATOM 2089 C CA . PRO A 1 267 ? -26.072 11.062 3.656 1.00 80.19 267 PRO A CA 1
ATOM 2090 C C . PRO A 1 267 ? -26.973 12.299 3.561 1.00 80.19 267 PRO A C 1
ATOM 2092 O O . PRO A 1 267 ? -26.920 13.197 4.399 1.00 80.19 267 PRO A O 1
ATOM 2095 N N . GLY A 1 268 ? -27.803 12.365 2.518 1.00 82.44 268 GLY A N 1
ATOM 2096 C CA . GLY A 1 268 ? -28.744 13.471 2.303 1.00 82.44 268 GLY A CA 1
ATOM 2097 C C . GLY A 1 268 ? -28.181 14.701 1.578 1.00 82.44 268 GLY A C 1
ATOM 2098 O O . GLY A 1 268 ? -28.958 15.593 1.238 1.00 82.44 268 GLY A O 1
ATOM 2099 N N . MET A 1 269 ? -26.878 14.749 1.280 1.00 87.44 269 MET A N 1
ATOM 2100 C CA . MET A 1 269 ? -26.298 15.757 0.382 1.00 87.44 269 MET A CA 1
ATOM 2101 C C . MET A 1 269 ? -26.282 15.275 -1.073 1.00 87.44 269 MET A C 1
ATOM 2103 O O . MET A 1 269 ? -26.178 14.079 -1.350 1.00 87.44 269 MET A O 1
ATOM 2107 N N . SER A 1 270 ? -26.354 16.209 -2.026 1.00 91.25 270 SER A N 1
ATOM 2108 C CA . SER A 1 270 ? -26.199 15.884 -3.446 1.00 91.25 270 SER A CA 1
ATOM 2109 C C . SER A 1 270 ? -24.773 15.410 -3.759 1.00 91.25 270 SER A C 1
ATOM 2111 O O . SER A 1 270 ? -23.827 15.646 -3.002 1.00 91.25 270 SER A O 1
ATOM 2113 N N . GLU A 1 271 ? -24.589 14.749 -4.902 1.00 89.12 271 GLU A N 1
ATOM 2114 C CA . GLU A 1 271 ? -23.259 14.305 -5.335 1.00 89.12 271 GLU A CA 1
ATOM 2115 C C . GLU A 1 271 ? -22.306 15.487 -5.592 1.00 89.12 271 GLU A C 1
ATOM 2117 O O . GLU A 1 271 ? -21.110 15.398 -5.321 1.00 89.12 271 GLU A O 1
ATOM 2122 N N . GLU A 1 272 ? -22.834 16.614 -6.074 1.00 91.06 272 GLU A N 1
ATOM 2123 C CA . GLU A 1 272 ? -22.058 17.837 -6.300 1.00 91.06 272 GLU A CA 1
ATOM 2124 C C . GLU A 1 272 ? -21.575 18.446 -4.978 1.00 91.06 272 GLU A C 1
ATOM 2126 O O . GLU A 1 272 ? -20.391 18.747 -4.848 1.00 91.06 272 GLU A O 1
ATOM 2131 N N . GLN A 1 273 ? -22.448 18.523 -3.969 1.00 89.50 273 GLN A N 1
ATOM 2132 C CA . GLN A 1 273 ? -22.086 19.004 -2.630 1.00 89.50 273 GLN A CA 1
ATOM 2133 C C . GLN A 1 273 ? -21.016 18.116 -1.981 1.00 89.50 273 GLN A C 1
ATOM 2135 O O . GLN A 1 273 ? -20.001 18.616 -1.496 1.00 89.50 273 GLN A O 1
ATOM 2140 N N . ASN A 1 274 ? -21.197 16.793 -2.037 1.00 89.75 274 ASN A N 1
ATOM 2141 C CA . ASN A 1 274 ? -20.203 15.833 -1.552 1.00 89.75 274 ASN A CA 1
ATOM 2142 C C . ASN A 1 274 ? -18.846 16.002 -2.245 1.00 89.75 274 ASN A C 1
ATOM 2144 O O . ASN A 1 274 ? -17.798 15.945 -1.603 1.00 89.75 274 ASN A O 1
ATOM 2148 N N . ARG A 1 275 ? -18.854 16.259 -3.556 1.00 89.62 275 ARG A N 1
ATOM 2149 C CA . ARG A 1 275 ? -17.638 16.480 -4.341 1.00 89.62 275 ARG A CA 1
ATOM 2150 C C . ARG A 1 275 ? -16.915 17.767 -3.953 1.00 89.62 275 ARG A C 1
ATOM 2152 O O . ARG A 1 275 ? -15.687 17.779 -3.934 1.00 89.62 275 ARG A O 1
ATOM 2159 N N . GLU A 1 276 ? -17.639 18.843 -3.663 1.00 89.50 276 GLU A N 1
ATOM 2160 C CA . GLU A 1 276 ? -17.041 20.100 -3.200 1.00 89.50 276 GLU A CA 1
ATOM 2161 C C . GLU A 1 276 ? -16.380 19.947 -1.828 1.00 89.50 276 GLU A C 1
ATOM 2163 O O . GLU A 1 276 ? -15.228 20.354 -1.662 1.00 89.50 276 GLU A O 1
ATOM 2168 N N . ILE A 1 277 ? -17.062 19.294 -0.882 1.00 85.12 277 ILE A N 1
ATOM 2169 C CA . ILE A 1 277 ? -16.519 19.020 0.456 1.00 85.12 277 ILE A CA 1
ATOM 2170 C C . ILE A 1 277 ? -15.279 18.127 0.358 1.00 85.12 277 ILE A C 1
ATOM 2172 O O . ILE A 1 277 ? -14.227 18.472 0.898 1.00 85.12 277 ILE A O 1
ATOM 2176 N N . ALA A 1 278 ? -15.367 17.027 -0.397 1.00 87.19 278 ALA A N 1
ATOM 2177 C CA . ALA A 1 278 ? -14.242 16.122 -0.598 1.00 87.19 278 ALA A CA 1
ATOM 2178 C C . ALA A 1 278 ? -13.033 16.846 -1.204 1.00 87.19 278 ALA A C 1
ATOM 2180 O O . ALA A 1 278 ? -11.927 16.693 -0.703 1.00 87.19 278 ALA A O 1
ATOM 2181 N N . ARG A 1 279 ? -13.222 17.702 -2.218 1.00 88.75 279 ARG A N 1
ATOM 2182 C CA . ARG A 1 279 ? -12.124 18.493 -2.807 1.00 88.75 279 ARG A CA 1
ATOM 2183 C C . ARG A 1 279 ? -11.446 19.415 -1.798 1.00 88.75 279 ARG A C 1
ATOM 2185 O O . ARG A 1 279 ? -10.220 19.519 -1.809 1.00 88.75 279 ARG A O 1
ATOM 2192 N N . ALA A 1 280 ? -12.223 20.101 -0.961 1.00 87.62 280 ALA A N 1
ATOM 2193 C CA . ALA A 1 280 ? -11.675 20.986 0.064 1.00 87.62 280 ALA A CA 1
ATOM 2194 C C . ALA A 1 280 ? -10.836 20.198 1.079 1.00 87.62 280 ALA A C 1
ATOM 2196 O O . ALA A 1 280 ? -9.710 20.593 1.385 1.00 87.62 280 ALA A O 1
ATOM 2197 N N . TYR A 1 281 ? -11.353 19.053 1.526 1.00 87.12 281 TYR A N 1
ATOM 2198 C CA . TYR A 1 281 ? -10.667 18.181 2.470 1.00 87.12 281 TYR A CA 1
ATOM 2199 C C . TYR A 1 281 ? -9.402 17.554 1.880 1.00 87.12 281 TYR A C 1
ATOM 2201 O O . TYR A 1 281 ? -8.333 17.663 2.467 1.00 87.12 281 TYR A O 1
ATOM 2209 N N . VAL A 1 282 ? -9.490 16.987 0.673 1.00 88.88 282 VAL A N 1
ATOM 2210 C CA . VAL A 1 282 ? -8.348 16.445 -0.082 1.00 88.88 282 VAL A CA 1
ATOM 2211 C C . VAL A 1 282 ? -7.236 17.481 -0.168 1.00 88.88 282 VAL A C 1
ATOM 2213 O O . VAL A 1 282 ? -6.084 17.175 0.132 1.00 88.88 282 VAL A O 1
ATOM 2216 N N . LYS A 1 283 ? -7.577 18.723 -0.532 1.00 89.62 283 LYS A N 1
ATOM 2217 C CA . LYS A 1 283 ? -6.590 19.795 -0.613 1.00 89.62 283 LYS A CA 1
ATOM 2218 C C . LYS A 1 283 ? -5.943 20.077 0.746 1.00 89.62 283 LYS A C 1
ATOM 2220 O O . LYS A 1 283 ? -4.723 20.190 0.812 1.00 89.62 283 LYS A O 1
ATOM 2225 N N . GLN A 1 284 ? -6.733 20.165 1.813 1.00 87.12 284 GLN A N 1
ATOM 2226 C CA . GLN A 1 284 ? -6.211 20.377 3.162 1.00 87.12 284 GLN A CA 1
ATOM 2227 C C . GLN A 1 284 ? -5.275 19.241 3.600 1.00 87.12 284 GLN A C 1
ATOM 2229 O O . GLN A 1 284 ? -4.192 19.512 4.114 1.00 87.12 284 GLN A O 1
ATOM 2234 N N . SER A 1 285 ? -5.656 17.984 3.367 1.00 88.62 285 SER A N 1
ATOM 2235 C CA . SER A 1 285 ? -4.834 16.814 3.685 1.00 88.62 285 SER A CA 1
ATOM 2236 C C . SER A 1 285 ? -3.531 16.789 2.885 1.00 88.62 285 SER A C 1
ATOM 2238 O O . SER A 1 285 ? -2.482 16.491 3.446 1.00 88.62 285 SER A O 1
ATOM 2240 N N . GLN A 1 286 ? -3.570 17.131 1.594 1.00 89.00 286 GLN A N 1
ATOM 2241 C CA . GLN A 1 286 ? -2.372 17.219 0.752 1.00 89.00 286 GLN A CA 1
ATOM 2242 C C . GLN A 1 286 ? -1.432 18.342 1.205 1.00 89.00 286 GLN A C 1
ATOM 2244 O O . GLN A 1 286 ? -0.221 18.138 1.253 1.00 89.00 286 GLN A O 1
ATOM 2249 N N . ASP A 1 287 ? -1.981 19.509 1.558 1.00 88.12 287 ASP A N 1
ATOM 2250 C CA . ASP A 1 287 ? -1.197 20.636 2.068 1.00 88.12 287 ASP A CA 1
ATOM 2251 C C . ASP A 1 287 ? -0.552 20.284 3.426 1.00 88.12 287 ASP A C 1
ATOM 2253 O O . ASP A 1 287 ? 0.611 20.613 3.646 1.00 88.12 287 ASP A O 1
ATOM 2257 N N . ALA A 1 288 ? -1.263 19.566 4.307 1.00 86.06 288 ALA A N 1
ATOM 2258 C CA . ALA A 1 288 ? -0.719 19.086 5.580 1.00 86.06 288 ALA A CA 1
ATOM 2259 C C . ALA A 1 288 ? 0.383 18.031 5.381 1.00 86.06 288 ALA A C 1
ATOM 2261 O O . ALA A 1 288 ? 1.436 18.116 5.999 1.00 86.06 288 ALA A O 1
ATOM 2262 N N . PHE A 1 289 ? 0.189 17.069 4.477 1.00 88.38 289 PHE A N 1
ATOM 2263 C CA . PHE A 1 289 ? 1.187 16.027 4.215 1.00 88.38 289 PHE A CA 1
ATOM 2264 C C . PHE A 1 289 ? 2.450 16.569 3.520 1.00 88.38 289 PHE A C 1
ATOM 2266 O O . PHE A 1 289 ? 3.545 16.027 3.670 1.00 88.38 289 PHE A O 1
ATOM 2273 N N . ALA A 1 290 ? 2.340 17.687 2.795 1.00 89.94 290 ALA A N 1
ATOM 2274 C CA . ALA A 1 290 ? 3.501 18.379 2.240 1.00 89.94 290 ALA A CA 1
ATOM 2275 C C . ALA A 1 290 ? 4.461 18.920 3.325 1.00 89.94 290 ALA A C 1
ATOM 2277 O O . ALA A 1 290 ? 5.636 19.154 3.029 1.00 89.94 290 ALA A O 1
ATOM 2278 N N . GLU A 1 291 ? 3.997 19.091 4.570 1.00 89.62 291 GLU A N 1
ATOM 2279 C CA . GLU A 1 291 ? 4.840 19.448 5.720 1.00 89.62 291 GLU A CA 1
ATOM 2280 C C . GLU A 1 291 ? 5.857 18.330 6.017 1.00 89.62 291 GLU A C 1
ATOM 2282 O O . GLU A 1 291 ? 7.040 18.621 6.208 1.00 89.62 291 GLU A O 1
ATOM 2287 N N . ASP A 1 292 ? 5.445 17.059 5.946 1.00 89.50 292 ASP A N 1
ATOM 2288 C CA . ASP A 1 292 ? 6.350 15.910 6.099 1.00 89.50 292 ASP A CA 1
ATOM 2289 C C . ASP A 1 292 ? 7.338 15.804 4.937 1.00 89.50 292 ASP A C 1
ATOM 2291 O O . ASP A 1 292 ? 8.537 15.582 5.136 1.00 89.50 292 ASP A O 1
ATOM 2295 N N . VAL A 1 293 ? 6.856 16.039 3.71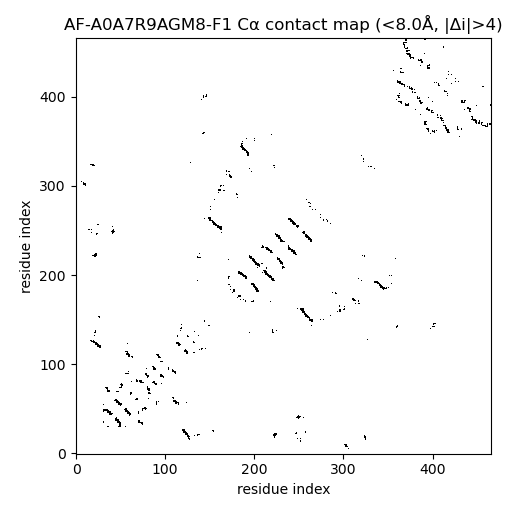1 1.00 90.81 293 VAL A N 1
ATOM 2296 C CA . VAL A 1 293 ? 7.700 16.062 2.506 1.00 90.81 293 VAL A CA 1
ATOM 2297 C C . VAL A 1 293 ? 8.838 17.070 2.653 1.00 90.81 293 VAL A C 1
ATOM 2299 O O . VAL A 1 293 ? 9.992 16.747 2.362 1.00 90.81 293 VAL A O 1
ATOM 2302 N N . ALA A 1 294 ? 8.546 18.260 3.181 1.00 92.50 294 ALA A N 1
ATOM 2303 C CA . ALA A 1 294 ? 9.558 19.281 3.427 1.00 92.50 294 ALA A CA 1
ATOM 2304 C C . ALA A 1 294 ? 10.624 18.831 4.445 1.00 92.50 294 ALA A C 1
ATOM 2306 O O . ALA A 1 294 ? 11.796 19.198 4.306 1.00 92.50 294 ALA A O 1
ATOM 2307 N N . ILE A 1 295 ? 10.251 18.022 5.442 1.00 94.06 295 ILE A N 1
ATOM 2308 C CA . ILE A 1 295 ? 11.191 17.431 6.402 1.00 94.06 295 ILE A CA 1
ATOM 2309 C C . ILE A 1 295 ? 12.070 16.372 5.725 1.00 94.06 295 ILE A C 1
ATOM 2311 O O . ILE A 1 295 ? 13.292 16.406 5.902 1.00 94.06 295 ILE A O 1
ATOM 2315 N N . TRP A 1 296 ? 11.502 15.466 4.918 1.00 93.00 296 TRP A N 1
ATOM 2316 C CA . TRP A 1 296 ? 12.285 14.438 4.214 1.00 93.00 296 TRP A CA 1
ATOM 2317 C C . TRP A 1 296 ? 13.276 15.030 3.206 1.00 93.00 296 TRP A C 1
ATOM 2319 O O . TRP A 1 296 ? 14.389 14.517 3.086 1.00 93.00 296 TRP A O 1
ATOM 2329 N N . ASP A 1 297 ? 12.926 16.138 2.551 1.00 89.88 297 ASP A N 1
ATOM 2330 C CA . ASP A 1 297 ? 13.827 16.856 1.639 1.00 89.88 297 ASP A CA 1
ATOM 2331 C C . ASP A 1 297 ? 15.021 17.517 2.352 1.00 89.88 297 ASP A C 1
ATOM 2333 O O . ASP A 1 297 ? 16.030 17.828 1.717 1.00 89.88 297 ASP A O 1
ATOM 2337 N N . ASN A 1 298 ? 14.932 17.729 3.670 1.00 92.25 298 ASN A N 1
ATOM 2338 C CA . ASN A 1 298 ? 15.922 18.471 4.455 1.00 92.25 298 ASN A CA 1
ATOM 2339 C C . ASN A 1 298 ? 16.524 17.661 5.615 1.00 92.25 298 ASN A C 1
ATOM 2341 O O . ASN A 1 298 ? 17.087 18.241 6.549 1.00 92.25 298 ASN A O 1
ATOM 2345 N N . LYS A 1 299 ? 16.455 16.326 5.561 1.00 93.31 299 LYS A N 1
ATOM 2346 C CA . LYS A 1 299 ? 17.070 15.440 6.561 1.00 93.31 299 LYS A CA 1
ATOM 2347 C C . LYS A 1 299 ? 18.004 14.407 5.939 1.00 93.31 299 LYS A C 1
ATOM 2349 O O . LYS A 1 299 ? 18.127 14.286 4.725 1.00 93.31 299 LYS A O 1
ATOM 2354 N N . ILE A 1 300 ? 18.685 13.659 6.802 1.00 92.12 300 ILE A N 1
ATOM 2355 C CA . ILE A 1 300 ? 19.537 12.530 6.422 1.00 92.12 300 ILE A CA 1
ATOM 2356 C C . ILE A 1 300 ? 19.160 11.287 7.223 1.00 92.12 300 ILE A C 1
ATOM 2358 O O . ILE A 1 300 ? 18.647 11.387 8.337 1.00 92.12 300 ILE A O 1
ATOM 2362 N N . ARG A 1 301 ? 19.487 10.119 6.664 1.00 92.44 301 ARG A N 1
ATOM 2363 C CA . ARG A 1 301 ? 19.304 8.816 7.305 1.00 92.44 301 ARG A CA 1
ATOM 2364 C C . ARG A 1 301 ? 20.254 8.656 8.488 1.00 92.44 301 ARG A C 1
ATOM 2366 O O . ARG A 1 301 ? 21.462 8.824 8.330 1.00 92.44 301 ARG A O 1
ATOM 2373 N N . ILE A 1 302 ? 19.722 8.265 9.646 1.00 93.06 302 ILE A N 1
ATOM 2374 C CA . ILE A 1 302 ? 20.503 7.962 10.858 1.00 93.06 302 ILE A CA 1
ATOM 2375 C C . ILE A 1 302 ? 20.202 6.531 11.305 1.00 93.06 302 ILE A C 1
ATOM 2377 O O . ILE A 1 302 ? 19.060 6.198 11.622 1.00 93.06 302 ILE A O 1
ATOM 2381 N N . ASP A 1 303 ? 21.221 5.673 11.347 1.00 90.44 303 ASP A N 1
ATOM 2382 C CA . ASP A 1 303 ? 21.069 4.262 11.722 1.00 90.44 303 ASP A CA 1
ATOM 2383 C C . ASP A 1 303 ? 20.995 4.045 13.227 1.00 90.44 303 ASP A C 1
ATOM 2385 O O . ASP A 1 303 ? 20.173 3.253 13.678 1.00 90.44 303 ASP A O 1
ATOM 2389 N N . ASN A 1 304 ? 21.777 4.810 13.988 1.00 90.12 304 ASN A N 1
ATOM 2390 C CA . ASN A 1 304 ? 21.801 4.762 15.448 1.00 90.12 304 ASN A CA 1
ATOM 2391 C C . ASN A 1 304 ? 21.336 6.110 16.017 1.00 90.12 304 ASN A C 1
ATOM 2393 O O . ASN A 1 304 ? 22.179 6.936 16.381 1.00 90.12 304 ASN A O 1
ATOM 2397 N N . PRO A 1 305 ? 20.017 6.390 16.010 1.00 92.62 305 PRO A N 1
ATOM 2398 C CA . PRO A 1 305 ? 19.486 7.631 16.551 1.00 92.62 305 PRO A CA 1
ATOM 2399 C C . PRO A 1 305 ? 19.726 7.711 18.063 1.00 92.62 305 PRO A C 1
ATOM 2401 O O . PRO A 1 305 ? 19.675 6.707 18.780 1.00 92.62 305 PRO A O 1
ATOM 2404 N N . VAL A 1 306 ? 19.973 8.930 18.544 1.00 92.38 306 VAL A N 1
ATOM 2405 C CA . VAL A 1 306 ? 19.931 9.244 19.974 1.00 92.38 306 VAL A CA 1
ATOM 2406 C C . VAL A 1 306 ? 18.468 9.459 20.331 1.00 92.38 306 VAL A C 1
ATOM 2408 O O . VAL A 1 306 ? 17.875 10.427 19.867 1.00 92.38 306 VAL A O 1
ATOM 2411 N N . LEU A 1 307 ? 17.907 8.544 21.116 1.00 92.50 307 LEU A N 1
ATOM 2412 C CA . LEU A 1 307 ? 16.510 8.583 21.541 1.00 92.50 307 LEU A CA 1
ATOM 2413 C C . LEU A 1 307 ? 16.403 9.119 22.971 1.00 92.50 307 LEU A C 1
ATOM 2415 O O . LEU A 1 307 ? 17.276 8.866 23.809 1.00 92.50 307 LEU A O 1
ATOM 2419 N N . CYS A 1 308 ? 15.330 9.846 23.246 1.00 92.56 308 CYS A N 1
ATOM 2420 C CA . CYS A 1 308 ? 14.914 10.271 24.573 1.00 92.56 308 CYS A CA 1
ATOM 2421 C C . CYS A 1 308 ? 13.747 9.414 25.089 1.00 92.56 308 CYS A C 1
ATOM 2423 O O . CYS A 1 308 ? 13.203 8.579 24.375 1.00 92.56 308 CYS A O 1
ATOM 2425 N N . GLU A 1 309 ? 13.350 9.626 26.344 1.00 90.00 309 GLU A N 1
ATOM 2426 C CA . GLU A 1 309 ? 12.229 8.901 26.966 1.00 90.00 309 GLU A CA 1
ATOM 2427 C C . GLU A 1 309 ? 10.890 9.108 26.232 1.00 90.00 309 GLU A C 1
ATOM 2429 O O . GLU A 1 309 ? 10.027 8.239 26.279 1.00 90.00 309 GLU A O 1
ATOM 2434 N N . GLY A 1 310 ? 10.717 10.245 25.548 1.00 88.75 310 GLY A N 1
ATOM 2435 C CA . GLY A 1 310 ? 9.486 10.573 24.826 1.00 88.75 310 GLY A CA 1
ATOM 2436 C C . GLY A 1 310 ? 9.384 9.992 23.413 1.00 88.75 310 GLY A C 1
ATOM 2437 O O . GLY A 1 310 ? 8.314 10.109 22.817 1.00 88.75 310 GLY A O 1
ATOM 2438 N N . ASP A 1 311 ? 10.458 9.402 22.879 1.00 93.75 311 ASP A N 1
ATOM 2439 C CA . ASP A 1 311 ? 10.455 8.790 21.549 1.00 93.75 311 ASP A CA 1
ATOM 2440 C C . ASP A 1 311 ? 9.691 7.462 21.546 1.00 93.75 311 ASP A C 1
ATOM 2442 O O . ASP A 1 311 ? 9.691 6.713 22.526 1.00 93.75 311 ASP A O 1
ATOM 2446 N N . GLY A 1 312 ? 9.057 7.144 20.416 1.00 94.75 312 GLY A N 1
ATOM 2447 C CA . GLY A 1 312 ? 8.425 5.843 20.232 1.00 94.75 312 GLY A CA 1
ATOM 2448 C C . GLY A 1 312 ? 9.434 4.707 19.996 1.00 94.75 312 GLY A C 1
ATOM 2449 O O . GLY A 1 312 ? 10.656 4.902 20.017 1.00 94.75 312 GLY A O 1
ATOM 2450 N N . PRO A 1 313 ? 8.942 3.484 19.743 1.00 96.69 313 PRO A N 1
ATOM 2451 C CA . PRO A 1 313 ? 9.748 2.269 19.625 1.00 96.69 313 PRO A CA 1
ATOM 2452 C C . PRO A 1 313 ? 10.470 2.158 18.263 1.00 96.69 313 PRO A C 1
ATOM 2454 O O . PRO A 1 313 ? 10.307 1.181 17.529 1.00 96.69 313 PRO A O 1
ATOM 2457 N N . VAL A 1 314 ? 11.288 3.157 17.905 1.00 97.06 314 VAL A N 1
ATOM 2458 C CA . VAL A 1 314 ? 11.973 3.262 16.598 1.00 97.06 314 VAL A CA 1
ATOM 2459 C C . VAL A 1 314 ? 12.822 2.024 16.291 1.00 97.06 314 VAL A C 1
ATOM 2461 O O . VAL A 1 314 ? 12.821 1.530 15.164 1.00 97.06 314 VAL A O 1
ATOM 2464 N N . TYR A 1 315 ? 13.539 1.478 17.278 1.00 96.00 315 TYR A N 1
ATOM 2465 C CA . TYR A 1 315 ? 14.358 0.281 17.059 1.00 96.00 315 TYR A CA 1
ATOM 2466 C C . TYR A 1 315 ? 13.508 -0.963 16.778 1.00 96.00 315 TYR A C 1
ATOM 2468 O O . TYR A 1 315 ? 13.877 -1.756 15.915 1.00 96.00 315 TYR A O 1
ATOM 2476 N N . GLN A 1 316 ? 12.368 -1.122 17.449 1.00 97.50 316 GLN A N 1
ATOM 2477 C CA . GLN A 1 316 ? 11.466 -2.257 17.255 1.00 97.50 316 GLN A CA 1
ATOM 2478 C C . GLN A 1 316 ? 10.711 -2.147 15.931 1.00 97.50 316 GLN A C 1
ATOM 2480 O O . GLN A 1 316 ? 10.601 -3.141 15.219 1.00 97.50 316 GLN A O 1
ATOM 2485 N N . LEU A 1 317 ? 10.301 -0.937 15.538 1.00 98.25 317 LEU A N 1
ATOM 2486 C CA . LEU A 1 317 ? 9.781 -0.670 14.197 1.00 98.25 317 LEU A CA 1
ATOM 2487 C C . LEU A 1 317 ? 10.807 -1.054 13.123 1.00 98.25 317 LEU A C 1
ATOM 2489 O O . LEU A 1 317 ? 10.482 -1.735 12.156 1.00 98.25 317 LEU A O 1
ATOM 2493 N N . ARG A 1 318 ? 12.072 -0.656 13.294 1.00 97.38 318 ARG A N 1
ATOM 2494 C CA . ARG A 1 318 ? 13.142 -0.999 12.345 1.00 97.38 318 ARG A CA 1
ATOM 2495 C C . ARG A 1 318 ? 13.462 -2.494 12.339 1.00 97.38 318 ARG A C 1
ATOM 2497 O O . ARG A 1 318 ? 13.764 -3.024 11.274 1.00 97.38 318 ARG A O 1
ATOM 2504 N N . GLN A 1 319 ? 13.372 -3.177 13.482 1.00 97.25 319 GLN A N 1
ATOM 2505 C CA . GLN A 1 319 ? 13.493 -4.636 13.561 1.00 97.25 319 GLN A CA 1
ATOM 2506 C C . GLN A 1 319 ? 12.355 -5.320 12.795 1.00 97.25 319 GLN A C 1
ATOM 2508 O O . GLN A 1 319 ? 12.626 -6.203 11.984 1.00 97.25 319 GLN A O 1
ATOM 2513 N N . TRP A 1 320 ? 11.112 -4.869 12.987 1.00 98.38 320 TRP A N 1
ATOM 2514 C CA . TRP A 1 320 ? 9.960 -5.318 12.207 1.00 98.38 320 TRP A CA 1
ATOM 2515 C C . TRP A 1 320 ? 10.181 -5.075 10.709 1.00 98.38 320 TRP A C 1
ATOM 2517 O O . TRP A 1 320 ? 10.046 -6.000 9.914 1.00 98.38 320 TRP A O 1
ATOM 2527 N N . TYR A 1 321 ? 10.614 -3.878 10.311 1.00 98.25 321 TYR A N 1
ATOM 2528 C CA . TYR A 1 321 ? 10.800 -3.520 8.901 1.00 98.25 321 TYR A CA 1
ATOM 2529 C C . TYR A 1 321 ? 11.946 -4.297 8.229 1.00 98.25 321 TYR A C 1
ATOM 2531 O O . TYR A 1 321 ? 11.917 -4.571 7.028 1.00 98.25 321 TYR A O 1
ATOM 2539 N N . GLN A 1 322 ? 12.954 -4.717 8.999 1.00 97.00 322 GLN A N 1
ATOM 2540 C CA . GLN A 1 322 ? 14.089 -5.493 8.496 1.00 97.00 322 GLN A CA 1
ATOM 2541 C C . GLN A 1 322 ? 13.669 -6.850 7.903 1.00 97.00 322 GLN A C 1
ATOM 2543 O O . GLN A 1 322 ? 14.380 -7.370 7.037 1.00 97.00 322 GLN A O 1
ATOM 2548 N N . GLN A 1 323 ? 12.511 -7.401 8.293 1.00 97.69 323 GLN A N 1
ATOM 2549 C CA . GLN A 1 323 ? 12.004 -8.677 7.773 1.00 97.69 323 GLN A CA 1
ATOM 2550 C C . GLN A 1 323 ? 11.846 -8.687 6.242 1.00 97.69 323 GLN A C 1
ATOM 2552 O O . GLN A 1 323 ? 12.048 -9.715 5.590 1.00 97.69 323 GLN A O 1
ATOM 2557 N N . PHE A 1 324 ? 11.538 -7.531 5.646 1.00 98.00 324 PHE A N 1
ATOM 2558 C CA . PHE A 1 324 ? 11.352 -7.385 4.201 1.00 98.00 324 PHE A CA 1
ATOM 2559 C C . PHE A 1 324 ? 12.685 -7.328 3.434 1.00 98.00 324 PHE A C 1
ATOM 2561 O O . PHE A 1 324 ? 12.710 -7.466 2.211 1.00 98.00 324 PHE A O 1
ATOM 2568 N N . TYR A 1 325 ? 13.804 -7.158 4.142 1.00 97.62 325 TYR A N 1
ATOM 2569 C CA . TYR A 1 325 ? 15.157 -7.023 3.589 1.00 97.62 325 TYR A CA 1
ATOM 2570 C C . TYR A 1 325 ? 16.055 -8.229 3.899 1.00 97.62 325 TYR A C 1
ATOM 2572 O O . TYR A 1 325 ? 17.262 -8.186 3.657 1.00 97.62 325 TYR A O 1
ATOM 2580 N N . VAL A 1 326 ? 15.483 -9.319 4.405 1.00 96.94 326 VAL A N 1
ATOM 2581 C CA . VAL A 1 326 ? 16.161 -10.608 4.586 1.00 96.94 326 VAL A CA 1
ATOM 2582 C C . VAL A 1 326 ? 15.384 -11.709 3.874 1.00 96.94 326 VAL A C 1
ATOM 2584 O O . VAL A 1 326 ? 14.204 -11.541 3.557 1.00 96.94 326 VAL A O 1
ATOM 2587 N N . ASP A 1 327 ? 16.051 -12.816 3.559 1.00 97.50 327 ASP A N 1
ATOM 2588 C CA . ASP A 1 327 ? 15.396 -13.982 2.952 1.00 97.50 327 ASP A CA 1
ATOM 2589 C C . ASP A 1 327 ? 14.368 -14.561 3.933 1.00 97.50 327 ASP A C 1
ATOM 2591 O O . ASP A 1 327 ? 14.519 -14.396 5.147 1.00 97.50 327 ASP A O 1
ATOM 2595 N N . ARG A 1 328 ? 13.298 -15.194 3.434 1.00 95.62 328 ARG A N 1
ATOM 2596 C CA . ARG A 1 328 ? 12.187 -15.660 4.293 1.00 95.62 328 ARG A CA 1
ATOM 2597 C C . ARG A 1 328 ? 12.656 -16.583 5.420 1.00 95.62 328 ARG A C 1
ATOM 2599 O O . ARG A 1 328 ? 12.156 -16.486 6.533 1.00 95.62 328 ARG A O 1
ATOM 2606 N N . ASP A 1 329 ? 13.654 -17.426 5.157 1.00 96.75 329 ASP A N 1
ATOM 2607 C CA . ASP A 1 329 ? 14.231 -18.348 6.144 1.00 96.75 329 ASP A CA 1
ATOM 2608 C C . ASP A 1 329 ? 15.092 -17.653 7.221 1.00 96.75 329 ASP A C 1
ATOM 2610 O O . ASP A 1 329 ? 15.538 -18.301 8.170 1.00 96.75 329 ASP A O 1
ATOM 2614 N N . LYS A 1 330 ? 15.359 -16.349 7.065 1.00 97.69 330 LYS A N 1
ATOM 2615 C CA . LYS A 1 330 ? 16.088 -15.494 8.015 1.00 97.69 330 LYS A CA 1
ATOM 2616 C C . LYS A 1 330 ? 15.190 -14.521 8.769 1.00 97.69 330 LYS A C 1
ATOM 2618 O O . LYS A 1 330 ? 15.711 -13.760 9.584 1.00 97.69 330 LYS A O 1
ATOM 2623 N N . VAL A 1 331 ? 13.887 -14.506 8.494 1.00 96.88 331 VAL A N 1
ATOM 2624 C CA . VAL A 1 331 ? 12.942 -13.690 9.261 1.00 96.88 331 VAL A CA 1
ATOM 2625 C C . VAL A 1 331 ? 12.909 -14.209 10.696 1.00 96.88 331 VAL A C 1
ATOM 2627 O O . VAL A 1 331 ? 12.797 -15.412 10.922 1.00 96.88 331 VAL A O 1
ATOM 2630 N N . ASP A 1 332 ? 13.051 -13.299 11.659 1.00 96.06 332 ASP A N 1
ATOM 2631 C CA . ASP A 1 332 ? 12.979 -13.624 13.081 1.00 96.06 332 ASP A CA 1
ATOM 2632 C C . ASP A 1 332 ? 11.558 -14.110 13.422 1.00 96.06 332 ASP A C 1
ATOM 2634 O O . ASP A 1 332 ? 10.613 -13.327 13.284 1.00 96.06 332 ASP A O 1
ATOM 2638 N N . PRO A 1 333 ? 11.377 -15.368 13.870 1.00 93.88 333 PRO A N 1
ATOM 2639 C CA . PRO A 1 333 ? 10.059 -15.894 14.210 1.00 93.88 333 PRO A CA 1
ATOM 2640 C C . PRO A 1 333 ? 9.348 -15.093 15.304 1.00 93.88 333 PRO A C 1
ATOM 2642 O O . P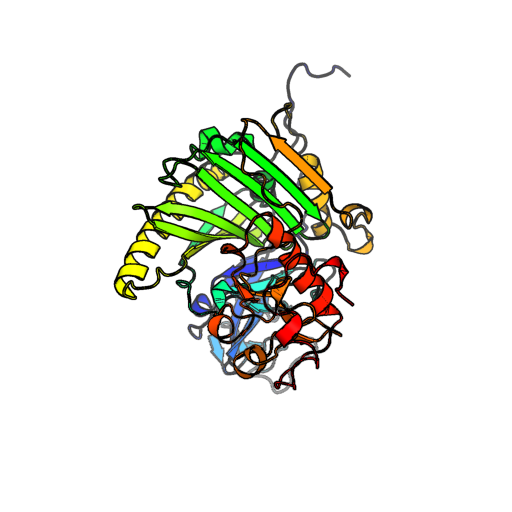RO A 1 333 ? 8.123 -15.104 15.351 1.00 93.88 333 PRO A O 1
ATOM 2645 N N . ALA A 1 334 ? 10.087 -14.370 16.157 1.00 92.88 334 ALA A N 1
ATOM 2646 C CA . ALA A 1 334 ? 9.495 -13.522 17.189 1.00 92.88 334 ALA A CA 1
ATOM 2647 C C . ALA A 1 334 ? 8.660 -12.366 16.612 1.00 92.88 334 ALA A C 1
ATOM 2649 O O . ALA A 1 334 ? 7.797 -11.843 17.308 1.00 92.88 334 ALA A O 1
ATOM 2650 N N . LEU A 1 335 ? 8.873 -11.984 15.346 1.00 92.69 335 LEU A N 1
ATOM 2651 C CA . LEU A 1 335 ? 8.071 -10.958 14.672 1.00 92.69 335 LEU A CA 1
ATOM 2652 C C . LEU A 1 335 ? 6.655 -11.433 14.321 1.00 92.69 335 LEU A C 1
ATOM 2654 O O . LEU A 1 335 ? 5.821 -10.607 13.961 1.00 92.69 335 LEU A O 1
ATOM 2658 N N . ALA A 1 336 ? 6.368 -12.735 14.416 1.00 89.88 336 ALA A N 1
ATOM 2659 C CA . ALA A 1 336 ? 5.007 -13.249 14.282 1.00 89.88 336 ALA A CA 1
ATOM 2660 C C . ALA A 1 336 ? 4.134 -12.926 15.506 1.00 89.88 336 ALA A C 1
ATOM 2662 O O . ALA A 1 336 ? 2.914 -12.904 15.381 1.00 89.88 336 ALA A O 1
ATOM 2663 N N . GLU A 1 337 ? 4.753 -12.678 16.662 1.00 92.19 337 GLU A N 1
ATOM 2664 C CA . GLU A 1 337 ? 4.058 -12.346 17.902 1.00 92.19 337 GLU A CA 1
ATOM 2665 C C . GLU A 1 337 ? 3.705 -10.857 17.954 1.00 92.19 337 GLU A C 1
ATOM 2667 O O . GLU A 1 337 ? 4.470 -9.993 17.514 1.00 92.19 337 GLU A O 1
ATOM 2672 N N . LYS A 1 338 ? 2.555 -10.550 18.553 1.00 92.94 338 LYS A N 1
ATOM 2673 C CA . LYS A 1 338 ? 2.071 -9.180 18.713 1.00 92.94 338 LYS A CA 1
ATOM 2674 C C . LYS A 1 338 ? 2.910 -8.400 19.728 1.00 92.94 338 LYS A C 1
ATOM 2676 O O . LYS A 1 338 ? 2.962 -8.741 20.910 1.00 92.94 338 LYS A O 1
ATOM 2681 N N . MET A 1 339 ? 3.507 -7.296 19.288 1.00 94.62 339 MET A N 1
ATOM 2682 C CA . MET A 1 339 ? 4.227 -6.345 20.138 1.00 94.62 339 MET A CA 1
ATOM 2683 C C . MET A 1 339 ? 3.439 -5.043 20.268 1.00 94.62 339 MET A C 1
ATOM 2685 O O . MET A 1 339 ? 3.082 -4.440 19.259 1.00 94.62 339 MET A O 1
ATOM 2689 N N . VAL A 1 340 ? 3.209 -4.583 21.501 1.00 95.19 340 VAL A N 1
ATOM 2690 C CA . VAL A 1 340 ? 2.438 -3.364 21.790 1.00 95.19 340 VAL A CA 1
ATOM 2691 C C . VAL A 1 340 ? 3.269 -2.386 22.617 1.00 95.19 340 VAL A C 1
ATOM 2693 O O . VAL A 1 340 ? 3.803 -2.744 23.666 1.00 95.19 340 VAL A O 1
ATOM 2696 N N . PHE A 1 341 ? 3.333 -1.135 22.166 1.00 94.19 341 PHE A N 1
ATOM 2697 C CA . PHE A 1 341 ? 3.966 -0.015 22.864 1.00 94.19 341 PHE A CA 1
ATOM 2698 C C . PHE A 1 341 ? 2.937 1.100 23.005 1.00 94.19 341 PHE A C 1
ATOM 2700 O O . PHE A 1 341 ? 2.331 1.481 22.010 1.00 94.19 341 PHE A O 1
ATOM 2707 N N . GLN A 1 342 ? 2.717 1.617 24.213 1.00 91.50 342 GLN A N 1
ATOM 2708 C CA . GLN A 1 342 ? 1.672 2.611 24.467 1.00 91.50 342 GLN A CA 1
ATOM 2709 C C . GLN A 1 342 ? 2.153 3.707 25.412 1.00 91.50 342 GLN A C 1
ATOM 2711 O O . GLN A 1 342 ? 2.743 3.422 26.456 1.00 91.50 342 GLN A O 1
ATOM 2716 N N . ASN A 1 343 ? 1.827 4.950 25.065 1.00 84.94 343 ASN A N 1
ATOM 2717 C CA . ASN A 1 343 ? 2.163 6.144 25.822 1.00 84.94 343 ASN A CA 1
ATOM 2718 C C . ASN A 1 343 ? 0.903 7.013 25.985 1.00 84.94 343 ASN A C 1
ATOM 2720 O O . ASN A 1 343 ? 0.240 7.366 25.007 1.00 84.94 343 ASN A O 1
ATOM 2724 N N . THR A 1 344 ? 0.596 7.404 27.224 1.00 80.94 344 THR A N 1
ATOM 2725 C CA . THR A 1 344 ? -0.479 8.359 27.540 1.00 80.94 344 THR A CA 1
ATOM 2726 C C . THR A 1 344 ? 0.144 9.628 28.104 1.00 80.94 344 THR A C 1
ATOM 2728 O O . THR A 1 344 ? 0.845 9.573 29.113 1.00 80.94 344 THR A O 1
ATOM 2731 N N . TYR A 1 345 ? -0.117 10.769 27.467 1.00 77.88 345 TYR A N 1
ATOM 2732 C CA . TYR A 1 345 ? 0.524 12.049 27.793 1.00 77.88 345 TYR A CA 1
ATOM 2733 C C . TYR A 1 345 ? -0.397 12.994 28.564 1.00 77.88 345 TYR A C 1
ATOM 2735 O O . TYR A 1 345 ? 0.055 13.805 29.368 1.00 77.88 345 TYR A O 1
ATOM 2743 N N . THR A 1 346 ? -1.701 12.912 28.324 1.00 75.88 346 THR A N 1
ATOM 2744 C CA . THR A 1 346 ? -2.722 13.670 29.052 1.00 75.88 346 THR A CA 1
ATOM 2745 C C . THR A 1 346 ? -3.894 12.741 29.322 1.00 75.88 346 THR A C 1
ATOM 2747 O O . THR A 1 346 ? -4.181 11.876 28.496 1.00 75.88 346 THR A O 1
ATOM 2750 N N . GLU 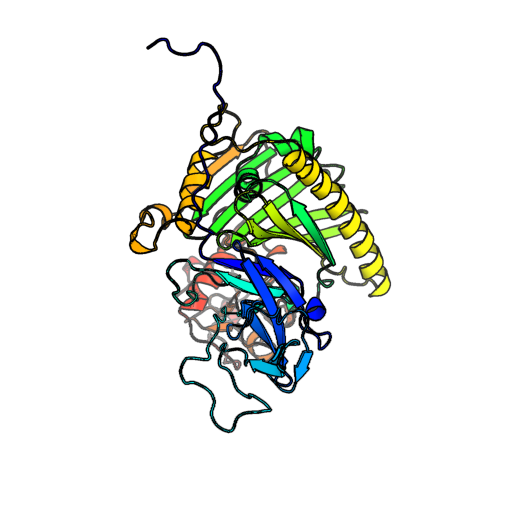A 1 347 ? -4.556 12.892 30.473 1.00 68.25 347 GLU A N 1
ATOM 2751 C CA . GLU A 1 347 ? -5.772 12.129 30.759 1.00 68.25 347 GLU A CA 1
ATOM 2752 C C . GLU A 1 347 ? -6.787 12.327 29.625 1.00 68.25 347 GLU A C 1
ATOM 2754 O O . GLU A 1 347 ? -7.121 13.448 29.237 1.00 68.25 347 GLU A O 1
ATOM 2759 N N . THR A 1 348 ? -7.222 11.209 29.057 1.00 66.62 348 THR A N 1
ATOM 2760 C CA . THR A 1 348 ? -8.239 11.124 28.016 1.00 66.62 348 THR A CA 1
ATOM 2761 C C . THR A 1 348 ? -9.098 9.905 28.316 1.00 66.62 348 THR A C 1
ATOM 2763 O O . THR A 1 348 ? -8.569 8.829 28.603 1.00 66.62 348 THR A O 1
ATOM 2766 N N . ASP A 1 349 ? -10.417 10.067 28.245 1.00 69.69 349 ASP A N 1
ATOM 2767 C CA . ASP A 1 349 ? -11.363 8.957 28.407 1.00 69.69 349 ASP A CA 1
ATOM 2768 C C . ASP A 1 349 ? -11.370 8.035 27.175 1.00 69.69 349 ASP A C 1
ATOM 2770 O O . ASP A 1 349 ? -11.800 6.884 27.239 1.00 69.69 349 ASP A O 1
ATOM 2774 N N . LEU A 1 350 ? -10.835 8.519 26.049 1.00 68.75 350 LEU A N 1
ATOM 2775 C CA . LEU A 1 350 ? -10.689 7.755 24.816 1.00 68.75 350 LEU A CA 1
ATOM 2776 C C . LEU A 1 350 ? -9.474 6.828 24.913 1.00 68.75 350 LEU A C 1
ATOM 2778 O O . LEU A 1 350 ? -8.331 7.281 24.834 1.00 68.75 350 LEU A O 1
ATOM 2782 N N . LYS A 1 351 ? -9.739 5.526 25.043 1.00 69.56 351 LYS A N 1
ATOM 2783 C CA . LYS A 1 351 ? -8.758 4.443 24.904 1.00 69.56 351 LYS A CA 1
ATOM 2784 C C . LYS A 1 351 ? -9.113 3.623 23.665 1.00 69.56 351 LYS A C 1
ATOM 2786 O O . LYS A 1 351 ? -10.028 2.804 23.736 1.00 69.56 351 LYS A O 1
ATOM 2791 N N . PRO A 1 352 ? -8.463 3.887 22.523 1.00 75.25 352 PRO A N 1
ATOM 2792 C CA . PRO A 1 352 ? -8.700 3.123 21.308 1.00 75.25 352 PRO A CA 1
ATOM 2793 C C . PRO A 1 352 ? -8.382 1.638 21.511 1.00 75.25 352 PRO A C 1
ATOM 2795 O O . PRO A 1 352 ? -7.446 1.294 22.232 1.00 75.25 352 PRO A O 1
ATOM 2798 N N . ASP A 1 353 ? -9.146 0.773 20.852 1.00 74.69 353 ASP A N 1
ATOM 2799 C CA . ASP A 1 353 ? -8.876 -0.663 20.834 1.00 74.69 353 ASP A CA 1
ATOM 2800 C C . ASP A 1 353 ? -7.574 -0.952 20.066 1.00 74.69 353 ASP A C 1
ATOM 2802 O O . ASP A 1 353 ? -7.353 -0.411 18.986 1.00 74.69 353 ASP A O 1
ATOM 2806 N N . LEU A 1 354 ? -6.697 -1.794 20.603 1.00 79.69 354 LEU A N 1
ATOM 2807 C CA . LEU A 1 354 ? -5.437 -2.185 19.961 1.00 79.69 354 LEU A CA 1
ATOM 2808 C C . LEU A 1 354 ? -5.508 -3.576 19.318 1.00 79.69 354 LEU A C 1
ATOM 2810 O O . LEU A 1 354 ? -4.556 -3.985 18.653 1.00 79.69 354 LEU A O 1
ATOM 2814 N N . ASP A 1 355 ? -6.606 -4.306 19.514 1.00 67.06 355 ASP A N 1
ATOM 2815 C CA . ASP A 1 355 ? -6.849 -5.636 18.947 1.00 67.06 355 ASP A CA 1
ATOM 2816 C C . ASP A 1 355 ? -7.553 -5.598 17.592 1.00 67.06 355 ASP A C 1
ATOM 2818 O O . ASP A 1 355 ? -7.514 -6.585 16.863 1.00 67.06 355 ASP A O 1
ATOM 2822 N N . HIS A 1 356 ? -8.113 -4.451 17.217 1.00 57.84 356 HIS A N 1
ATOM 2823 C CA . HIS A 1 356 ? -8.746 -4.272 15.921 1.00 57.84 356 HIS A CA 1
ATOM 2824 C C . HIS A 1 356 ? -7.700 -4.167 14.796 1.00 57.84 356 HIS A C 1
ATOM 2826 O O . HIS A 1 356 ? -7.090 -3.113 14.576 1.00 57.84 356 HIS A O 1
ATOM 2832 N N . GLU A 1 357 ? -7.488 -5.262 14.067 1.00 54.81 357 GLU A N 1
ATOM 2833 C CA . GLU A 1 357 ? -6.926 -5.220 12.714 1.00 54.81 357 GLU A CA 1
ATOM 2834 C C . GLU A 1 357 ? -7.942 -4.467 11.850 1.00 54.81 357 GLU A C 1
ATOM 2836 O O . GLU A 1 357 ? -9.083 -4.896 11.806 1.00 54.81 357 GLU A O 1
ATOM 2841 N N . TYR A 1 358 ? -7.557 -3.306 11.302 1.00 51.72 358 TYR A N 1
ATOM 2842 C CA . TYR A 1 358 ? -8.226 -2.525 10.242 1.00 51.72 358 TYR A CA 1
ATOM 2843 C C . TYR A 1 358 ? -9.771 -2.566 10.179 1.00 51.72 358 TYR A C 1
ATOM 2845 O O . TYR A 1 358 ? -10.353 -3.612 9.906 1.00 51.72 358 TYR A O 1
ATOM 2853 N N . SER A 1 359 ? -10.447 -1.423 10.343 1.00 49.16 359 SER A N 1
ATOM 2854 C CA . SER A 1 359 ? -11.912 -1.362 10.246 1.00 49.16 359 SER A CA 1
ATOM 2855 C C . SER A 1 359 ? -12.348 -1.592 8.794 1.00 49.16 359 SER A C 1
ATOM 2857 O O . SER A 1 359 ? -12.471 -0.685 7.967 1.00 49.16 359 SER A O 1
ATOM 2859 N N . VAL A 1 360 ? -12.583 -2.855 8.448 1.00 50.25 360 VAL A N 1
ATOM 2860 C CA . VAL A 1 360 ? -13.562 -3.209 7.426 1.00 50.25 360 VAL A CA 1
ATOM 2861 C C . VAL A 1 360 ? -14.899 -2.772 8.007 1.00 50.25 360 VAL A C 1
ATOM 2863 O O . VAL A 1 360 ? -15.509 -3.556 8.717 1.00 50.25 360 VAL A O 1
ATOM 2866 N N . MET A 1 361 ? -15.308 -1.513 7.767 1.00 59.19 361 MET A N 1
ATOM 2867 C CA . MET A 1 361 ? -16.613 -1.008 8.214 1.00 59.19 361 MET A CA 1
ATOM 2868 C C . MET A 1 361 ? -17.673 -2.043 7.847 1.00 59.19 361 MET A C 1
ATOM 2870 O O . MET A 1 361 ? -17.989 -2.236 6.671 1.00 59.19 361 MET A O 1
ATOM 2874 N N . THR A 1 362 ? -18.140 -2.764 8.859 1.00 74.12 362 THR A N 1
ATOM 2875 C CA . THR A 1 362 ? -19.050 -3.888 8.715 1.00 74.12 362 THR A CA 1
ATOM 2876 C C . THR A 1 362 ? -20.220 -3.688 9.656 1.00 74.12 362 THR A C 1
ATOM 2878 O O . THR A 1 362 ? -20.155 -3.016 10.687 1.00 74.12 362 THR A O 1
ATOM 2881 N N . HIS A 1 363 ? -21.316 -4.337 9.311 1.00 89.62 363 HIS A N 1
ATOM 2882 C CA . HIS A 1 363 ? -22.357 -4.602 10.275 1.00 89.62 363 HIS A CA 1
ATOM 2883 C C . HIS A 1 363 ? -21.925 -5.757 11.182 1.00 89.62 363 HIS A C 1
ATOM 2885 O O . HIS A 1 363 ? -21.277 -6.708 10.743 1.00 89.62 363 HIS A O 1
ATOM 2891 N N . VAL A 1 364 ? -22.287 -5.661 12.452 1.00 94.44 364 VAL A N 1
ATOM 2892 C CA . VAL A 1 364 ? -21.915 -6.592 13.512 1.00 94.44 364 VAL A CA 1
ATOM 2893 C C . VAL A 1 364 ? -23.191 -7.150 14.113 1.00 94.44 364 VAL A C 1
ATOM 2895 O O . VAL A 1 364 ? -24.093 -6.396 14.490 1.00 94.44 364 VAL A O 1
ATOM 2898 N N . VAL A 1 365 ? -23.270 -8.477 14.210 1.00 96.88 365 VAL A N 1
ATOM 2899 C CA . VAL A 1 365 ? -24.361 -9.129 14.933 1.00 96.88 365 VAL A CA 1
ATOM 2900 C C . VAL A 1 365 ? -24.022 -9.147 16.423 1.00 96.88 365 VAL A C 1
ATOM 2902 O O . VAL A 1 365 ? -22.962 -9.640 16.810 1.00 96.88 365 VAL A O 1
ATOM 2905 N N . ILE A 1 366 ? -24.908 -8.613 17.259 1.00 96.56 366 ILE A N 1
ATOM 2906 C CA . ILE A 1 366 ? -24.743 -8.519 18.717 1.00 96.56 366 ILE A CA 1
ATOM 2907 C C . ILE A 1 366 ? -25.604 -9.550 19.460 1.00 96.56 366 ILE A C 1
ATOM 2909 O O . ILE A 1 366 ? -26.398 -10.283 18.863 1.00 96.56 366 ILE A O 1
ATOM 2913 N N . GLU A 1 367 ? -25.485 -9.583 20.791 1.00 96.19 367 GLU A N 1
ATOM 2914 C CA . GLU A 1 367 ? -26.105 -10.592 21.663 1.00 96.19 367 GLU A CA 1
ATOM 2915 C C . GLU A 1 367 ? -27.598 -10.820 21.446 1.00 96.19 367 GLU A C 1
ATOM 2917 O O . GLU A 1 367 ? -28.089 -11.922 21.682 1.00 96.19 367 GLU A O 1
ATOM 2922 N N . ASN A 1 368 ? -28.326 -9.807 20.972 1.00 95.94 368 ASN A N 1
ATOM 2923 C CA . ASN A 1 368 ? -29.753 -9.895 20.701 1.00 95.94 368 ASN A CA 1
ATOM 2924 C C . ASN A 1 368 ? -30.105 -11.062 19.763 1.00 95.94 368 ASN A C 1
ATOM 2926 O O . ASN A 1 368 ? -31.198 -11.614 19.883 1.00 95.94 368 ASN A O 1
ATOM 2930 N N . CYS A 1 369 ? -29.192 -11.494 18.888 1.00 97.25 369 CYS A N 1
ATOM 2931 C CA . CYS A 1 369 ? -29.411 -12.644 18.009 1.00 97.25 369 CYS A CA 1
ATOM 2932 C C . CYS A 1 369 ? -29.302 -13.991 18.749 1.00 97.25 369 CYS A C 1
ATOM 2934 O O . CYS A 1 369 ? -29.978 -14.947 18.367 1.00 97.25 369 CYS A O 1
ATOM 2936 N N . ILE A 1 370 ? -28.524 -14.077 19.834 1.00 97.00 370 ILE A N 1
ATOM 2937 C CA . ILE A 1 370 ? -28.293 -15.329 20.570 1.00 97.00 370 ILE A CA 1
ATOM 2938 C C . ILE A 1 370 ? -29.634 -15.895 21.063 1.00 97.00 370 ILE A C 1
ATOM 2940 O O . ILE A 1 370 ? -30.462 -15.165 21.622 1.00 97.00 370 ILE A O 1
ATOM 2944 N N . LYS A 1 371 ? -29.861 -17.194 20.815 1.00 94.94 371 LYS A N 1
ATOM 2945 C CA . LYS A 1 371 ? -31.102 -17.960 21.076 1.00 94.94 371 LYS A CA 1
ATOM 2946 C C . LYS A 1 371 ? -32.344 -17.536 20.282 1.00 94.94 371 LYS A C 1
ATOM 2948 O O . LYS A 1 371 ? -33.310 -18.286 20.248 1.00 94.94 371 LYS A O 1
ATOM 2953 N N . CYS A 1 372 ? -32.333 -16.384 19.616 1.00 89.25 372 CYS A N 1
ATOM 2954 C CA . CYS A 1 372 ? -33.383 -16.018 18.666 1.00 89.25 372 CYS A CA 1
ATOM 2955 C C . CYS A 1 372 ? -33.091 -16.630 17.294 1.00 89.25 372 CYS A C 1
ATOM 2957 O O . CYS A 1 372 ? -33.896 -17.387 16.755 1.00 89.25 372 CYS A O 1
ATOM 2959 N N . ARG A 1 373 ? -31.906 -16.305 16.758 1.00 92.88 373 ARG A N 1
ATOM 2960 C CA . ARG A 1 373 ? -31.421 -16.680 15.425 1.00 92.88 373 ARG A CA 1
ATOM 2961 C C . ARG A 1 373 ? -32.511 -16.569 14.350 1.00 92.88 373 ARG A C 1
ATOM 2963 O O . ARG A 1 373 ? -32.735 -17.502 13.581 1.00 92.88 373 ARG A O 1
ATOM 2970 N N . TYR A 1 374 ? -33.193 -15.423 14.329 1.00 95.56 374 TYR A N 1
ATOM 2971 C CA . TYR A 1 374 ? -33.973 -15.003 13.166 1.00 95.56 374 TYR A CA 1
ATOM 2972 C C . TYR A 1 374 ? -33.036 -14.887 11.963 1.00 95.56 374 TYR A C 1
ATOM 2974 O O . TYR A 1 374 ? -31.867 -14.532 12.123 1.00 95.56 374 TYR A O 1
ATOM 2982 N N . THR A 1 375 ? -33.536 -15.205 10.775 1.00 96.56 375 THR A N 1
ATOM 2983 C CA . THR A 1 375 ? -32.717 -15.262 9.553 1.00 96.56 375 THR A CA 1
ATOM 2984 C C . THR A 1 375 ? -33.281 -14.393 8.429 1.00 96.56 375 THR A C 1
ATOM 2986 O O . THR A 1 375 ? -32.805 -14.470 7.305 1.00 96.56 375 THR A O 1
ATOM 2989 N N . ASP A 1 376 ? -34.240 -13.514 8.726 1.00 96.25 376 ASP A N 1
ATOM 2990 C CA . ASP A 1 376 ? -34.836 -12.553 7.786 1.00 96.25 376 ASP A CA 1
ATOM 2991 C C . ASP A 1 376 ? -33.765 -11.663 7.128 1.00 96.25 376 ASP A C 1
ATOM 2993 O O . ASP A 1 376 ? -33.812 -11.360 5.938 1.00 96.25 376 ASP A O 1
ATOM 2997 N N . CYS A 1 377 ? -32.726 -11.321 7.894 1.00 96.25 377 CYS A N 1
ATOM 2998 C CA . CYS A 1 377 ? -31.562 -10.578 7.422 1.00 96.25 377 CYS A CA 1
ATOM 2999 C C . CYS A 1 377 ? -30.758 -11.294 6.320 1.00 96.25 377 CYS A C 1
ATOM 3001 O O . CYS A 1 377 ? -30.054 -10.624 5.561 1.00 96.25 377 CYS A O 1
ATOM 3003 N N . VAL A 1 378 ? -30.841 -12.627 6.232 1.00 96.94 378 VAL A N 1
ATOM 3004 C CA . VAL A 1 378 ? -30.102 -13.437 5.253 1.00 96.94 378 VAL A CA 1
ATOM 3005 C C . VAL A 1 378 ? -30.652 -13.204 3.852 1.00 96.94 378 VAL A C 1
ATOM 3007 O O . VAL A 1 378 ? -29.874 -12.968 2.933 1.00 96.94 378 VAL A O 1
ATOM 3010 N N . ASP A 1 379 ? -31.978 -13.177 3.700 1.00 94.75 379 ASP A N 1
ATOM 3011 C CA . ASP A 1 379 ? -32.639 -13.063 2.391 1.00 94.75 379 ASP A CA 1
ATOM 3012 C C . ASP A 1 379 ? -32.401 -11.709 1.707 1.00 94.75 379 ASP A C 1
ATOM 3014 O O . ASP A 1 379 ? -32.567 -11.573 0.493 1.00 94.75 379 ASP A O 1
ATOM 3018 N N . VAL A 1 380 ? -32.018 -10.691 2.481 1.00 94.44 380 VAL A N 1
ATOM 3019 C CA . VAL A 1 380 ? -31.776 -9.335 1.978 1.00 94.44 380 VAL A CA 1
ATOM 3020 C C . VAL A 1 380 ? -30.296 -8.996 1.819 1.00 94.44 380 VAL A C 1
ATOM 3022 O O . VAL A 1 380 ? -29.964 -7.905 1.352 1.00 94.44 380 VAL A O 1
ATOM 3025 N N . CYS A 1 381 ? -29.393 -9.901 2.206 1.00 94.50 381 CYS A N 1
ATOM 3026 C CA . CYS A 1 381 ? -27.962 -9.680 2.075 1.00 94.50 381 CYS A CA 1
ATOM 3027 C C . CYS A 1 381 ? -27.528 -9.828 0.604 1.00 94.50 381 CYS A C 1
ATOM 3029 O O . CYS A 1 381 ? -27.613 -10.920 0.053 1.00 94.50 381 CYS A O 1
ATOM 3031 N N . PRO A 1 382 ? -26.996 -8.784 -0.057 1.00 88.69 382 PRO A N 1
ATOM 3032 C CA . PRO A 1 382 ? -26.642 -8.858 -1.480 1.00 88.69 382 PRO A CA 1
ATOM 3033 C C . PRO A 1 382 ? -25.385 -9.692 -1.780 1.00 88.69 382 PRO A C 1
ATOM 3035 O O . PRO A 1 382 ? -25.067 -9.919 -2.947 1.00 88.69 382 PRO A O 1
ATOM 3038 N N . VAL A 1 383 ? -24.637 -10.090 -0.748 1.00 90.00 383 VAL A N 1
ATOM 3039 C CA . VAL A 1 383 ? -23.330 -10.761 -0.854 1.00 90.00 383 VAL A CA 1
ATOM 3040 C C . VAL A 1 383 ? -23.244 -12.049 -0.029 1.00 90.00 383 VAL A C 1
ATOM 3042 O O . VAL A 1 383 ? -22.184 -12.671 0.014 1.00 90.00 383 VAL A O 1
ATOM 3045 N N . ASP A 1 384 ? -24.351 -12.462 0.598 1.00 94.25 384 ASP A N 1
ATOM 3046 C CA . ASP A 1 384 ? -24.447 -13.614 1.505 1.00 94.25 384 ASP A CA 1
ATOM 3047 C C . ASP A 1 384 ? -23.330 -13.656 2.570 1.00 94.25 384 ASP A C 1
ATOM 3049 O O . ASP A 1 384 ? -22.728 -14.704 2.827 1.00 94.25 384 ASP A O 1
ATOM 3053 N N . CYS A 1 385 ? -23.027 -12.516 3.200 1.00 94.25 385 CYS A N 1
ATOM 3054 C CA . CYS A 1 385 ? -21.947 -12.426 4.189 1.00 94.25 385 CYS A CA 1
ATOM 3055 C C . CYS A 1 385 ? -22.284 -13.087 5.539 1.00 94.25 385 CYS A C 1
ATOM 3057 O O . CYS A 1 385 ? -21.435 -13.128 6.424 1.00 94.25 385 CYS A O 1
ATOM 3059 N N . PHE A 1 386 ? -23.491 -13.627 5.737 1.00 97.88 386 PHE A N 1
ATOM 3060 C CA . PHE A 1 386 ? -23.858 -14.284 6.992 1.00 97.88 386 PHE A CA 1
ATOM 3061 C C . PHE A 1 386 ? -23.254 -15.688 7.117 1.00 97.88 386 PHE A C 1
ATOM 3063 O O . PHE A 1 386 ? -23.247 -16.484 6.171 1.00 97.88 386 PHE A O 1
ATOM 3070 N N . ARG A 1 387 ? -22.800 -16.017 8.329 1.00 97.50 387 ARG A N 1
ATOM 3071 C CA . ARG A 1 387 ? -22.383 -17.359 8.746 1.00 97.50 387 ARG A CA 1
ATOM 3072 C C . ARG A 1 387 ? -23.253 -17.847 9.896 1.00 97.50 387 ARG A C 1
ATOM 3074 O O . ARG A 1 387 ? -23.610 -17.080 10.791 1.00 97.50 387 ARG A O 1
ATOM 3081 N N . GLU A 1 388 ? -23.613 -19.123 9.858 1.00 97.06 388 GLU A N 1
ATOM 3082 C CA . GLU A 1 388 ? -24.586 -19.715 10.776 1.00 97.06 388 GLU A CA 1
ATOM 3083 C C . GLU A 1 388 ? -23.915 -20.600 11.827 1.00 97.06 388 GLU A C 1
ATOM 3085 O O . GLU A 1 388 ? -23.313 -21.624 11.503 1.00 97.06 388 GLU A O 1
ATOM 3090 N N . GLY A 1 389 ? -24.102 -20.241 13.096 1.00 96.00 389 GLY A N 1
ATOM 3091 C CA . GLY A 1 389 ? -23.793 -21.088 14.243 1.00 96.00 389 GLY A CA 1
ATOM 3092 C C . GLY A 1 389 ? -25.033 -21.771 14.828 1.00 96.00 389 GLY A C 1
ATOM 3093 O O . GLY A 1 389 ? -26.154 -21.573 14.342 1.00 96.00 389 GLY A O 1
ATOM 3094 N N . PRO A 1 390 ? -24.876 -22.563 15.904 1.00 94.94 390 PRO A N 1
ATOM 3095 C CA . PRO A 1 390 ? -25.968 -23.335 16.504 1.00 94.94 390 PRO A CA 1
ATOM 3096 C C . PRO A 1 390 ? -27.152 -22.479 16.969 1.00 94.94 390 PRO A C 1
ATOM 3098 O O . PRO A 1 390 ? -28.305 -22.865 16.771 1.00 94.94 390 PRO A O 1
ATOM 3101 N N . ASN A 1 391 ? -26.884 -21.305 17.548 1.00 96.00 391 ASN A N 1
ATOM 3102 C CA . ASN A 1 391 ? -27.919 -20.425 18.092 1.00 96.00 391 ASN A CA 1
ATOM 3103 C C . ASN A 1 391 ? -27.675 -18.922 17.856 1.00 96.00 391 ASN A C 1
ATOM 3105 O O . ASN A 1 391 ? -28.305 -18.087 18.506 1.00 96.00 391 ASN A O 1
ATOM 3109 N N . PHE A 1 392 ? -26.782 -18.591 16.924 1.00 97.31 392 PHE A N 1
ATOM 3110 C CA . PHE A 1 392 ? -26.333 -17.236 16.622 1.00 97.31 392 PHE A CA 1
ATOM 3111 C C . PHE A 1 392 ? -25.952 -17.134 15.138 1.00 97.31 392 PHE A C 1
ATOM 3113 O O . PHE A 1 392 ? -25.535 -18.123 14.532 1.00 97.31 392 PHE A O 1
ATOM 3120 N N . LEU A 1 393 ? -26.121 -15.951 14.551 1.00 97.62 393 LEU A N 1
ATOM 3121 C CA . LEU A 1 393 ? -25.560 -15.608 13.244 1.00 97.62 393 LEU A CA 1
ATOM 3122 C C . LEU A 1 393 ? -24.400 -14.645 13.455 1.00 97.62 393 LEU A C 1
ATOM 3124 O O . LEU A 1 393 ? -24.452 -13.825 14.367 1.00 97.62 393 LEU A O 1
ATOM 3128 N N . VAL A 1 394 ? -23.412 -14.695 12.572 1.00 97.38 394 VAL A N 1
ATOM 3129 C CA . VAL A 1 394 ? -22.377 -13.662 12.468 1.00 97.38 394 VAL A CA 1
ATOM 3130 C C . VAL A 1 394 ? -22.290 -13.146 11.046 1.00 97.38 394 VAL A C 1
ATOM 3132 O O . VAL A 1 394 ? -22.669 -13.841 10.103 1.00 97.38 394 VAL A O 1
ATOM 3135 N N . ILE A 1 395 ? -21.796 -11.925 10.899 1.00 96.44 395 ILE A N 1
ATOM 3136 C CA . ILE A 1 395 ? -21.457 -11.339 9.606 1.00 96.44 395 ILE A CA 1
ATOM 3137 C C . ILE A 1 395 ? -19.955 -11.514 9.389 1.00 96.44 395 ILE A C 1
ATOM 3139 O O . ILE A 1 395 ? -19.158 -11.170 10.257 1.00 96.44 395 ILE A O 1
ATOM 3143 N N . ASP A 1 396 ? -19.583 -12.059 8.234 1.00 92.19 396 ASP A N 1
ATOM 3144 C CA . ASP A 1 396 ? -18.204 -12.099 7.764 1.00 92.19 396 ASP A CA 1
ATOM 3145 C C . ASP A 1 396 ? -17.777 -10.680 7.337 1.00 92.19 396 ASP A C 1
ATOM 3147 O O . ASP A 1 396 ? -18.327 -10.146 6.361 1.00 92.19 396 ASP A O 1
ATOM 3151 N N . PRO A 1 397 ? -16.843 -10.041 8.064 1.00 84.25 397 PRO A N 1
ATOM 3152 C CA . PRO A 1 397 ? -16.445 -8.661 7.802 1.00 84.25 397 PRO A CA 1
ATOM 3153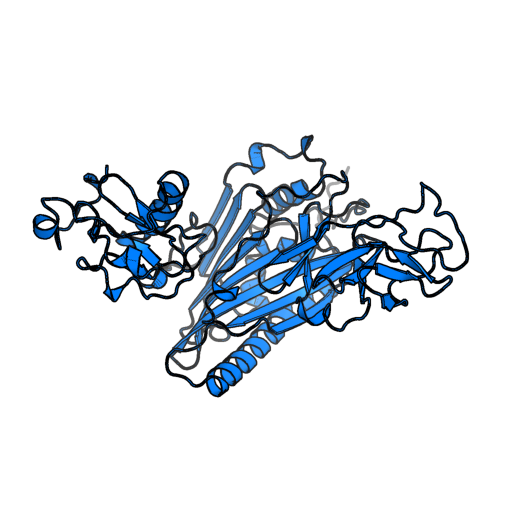 C C . PRO A 1 397 ? -15.676 -8.499 6.480 1.00 84.25 397 PRO A C 1
ATOM 3155 O O . PRO A 1 397 ? -15.687 -7.414 5.896 1.00 84.25 397 PRO A O 1
ATOM 3158 N N . ASP A 1 398 ? -15.056 -9.568 5.966 1.00 78.12 398 ASP A N 1
ATOM 3159 C CA . ASP A 1 398 ? -14.323 -9.534 4.697 1.00 78.12 398 ASP A CA 1
ATOM 3160 C C . ASP A 1 398 ? -15.276 -9.569 3.488 1.00 78.12 398 ASP A C 1
ATOM 3162 O O . ASP A 1 398 ? -14.934 -9.099 2.399 1.00 78.12 398 ASP A O 1
ATOM 3166 N N . GLU A 1 399 ? -16.492 -10.091 3.672 1.00 84.12 399 GLU A N 1
ATOM 3167 C CA . GLU A 1 399 ? -17.518 -10.165 2.626 1.00 84.12 399 GLU A CA 1
ATOM 3168 C C . GLU A 1 399 ? -18.579 -9.066 2.726 1.00 84.12 399 GLU A C 1
ATOM 3170 O O . GLU A 1 399 ? -19.169 -8.693 1.711 1.00 84.12 399 GLU A O 1
ATOM 3175 N N . CYS A 1 400 ? -18.857 -8.557 3.926 1.00 87.44 400 CYS A N 1
ATOM 3176 C CA . CYS A 1 400 ? -19.890 -7.554 4.160 1.00 87.44 400 CYS A CA 1
ATOM 3177 C C . CYS A 1 400 ? -19.595 -6.244 3.426 1.00 87.44 400 CYS A C 1
ATOM 3179 O O . CYS A 1 400 ? -18.584 -5.612 3.685 1.00 87.44 400 CYS A O 1
ATOM 3181 N N . ILE A 1 401 ? -20.516 -5.788 2.573 1.00 78.44 401 ILE A N 1
ATOM 3182 C CA . ILE A 1 401 ? -20.351 -4.552 1.783 1.00 78.44 401 ILE A CA 1
ATOM 3183 C C . ILE A 1 401 ? -20.964 -3.299 2.424 1.00 78.44 401 ILE A C 1
ATOM 3185 O O . ILE A 1 401 ? -21.235 -2.330 1.720 1.00 78.44 401 ILE A O 1
ATOM 3189 N N . ASP A 1 402 ? -21.266 -3.333 3.723 1.00 80.69 402 ASP A N 1
ATOM 3190 C CA . ASP A 1 402 ? -21.804 -2.190 4.481 1.00 80.69 402 ASP A CA 1
ATOM 3191 C C . ASP A 1 402 ? -23.068 -1.528 3.883 1.00 80.69 402 ASP A C 1
ATOM 3193 O O . ASP A 1 402 ? -23.286 -0.330 3.993 1.00 80.69 402 ASP A O 1
ATOM 3197 N N . CYS A 1 403 ? -23.935 -2.294 3.213 1.00 82.12 403 CYS A N 1
ATOM 3198 C CA . CYS A 1 403 ? -25.117 -1.733 2.537 1.00 82.12 403 CYS A CA 1
ATOM 3199 C C . CYS A 1 403 ? -26.303 -1.406 3.468 1.00 82.12 403 CYS A C 1
ATOM 3201 O O . CYS A 1 403 ? -27.312 -0.873 3.006 1.00 82.12 403 CYS A O 1
ATOM 3203 N N . ALA A 1 404 ? -26.220 -1.797 4.745 1.00 86.88 404 ALA A N 1
ATOM 3204 C CA . ALA A 1 404 ? -27.234 -1.629 5.794 1.00 86.88 404 ALA A CA 1
ATOM 3205 C C . ALA A 1 404 ? -28.634 -2.225 5.530 1.00 86.88 404 ALA A C 1
ATOM 3207 O O . ALA A 1 404 ? -29.531 -2.070 6.358 1.00 86.88 404 ALA A O 1
ATOM 3208 N N . VAL A 1 405 ? -28.843 -2.956 4.429 1.00 90.19 405 VAL A N 1
ATOM 3209 C CA . VAL A 1 405 ? -30.161 -3.520 4.073 1.00 90.19 405 VAL A CA 1
ATOM 3210 C C . VAL A 1 405 ? -30.648 -4.538 5.111 1.00 90.19 405 VAL A C 1
ATOM 3212 O O . VAL A 1 405 ? -31.839 -4.616 5.384 1.00 90.19 405 VAL A O 1
ATOM 3215 N N . CYS A 1 406 ? -29.737 -5.286 5.734 1.00 94.56 406 CYS A N 1
ATOM 3216 C CA . CYS A 1 406 ? -30.068 -6.301 6.735 1.00 94.56 406 CYS A CA 1
ATOM 3217 C C . CYS A 1 406 ? -30.484 -5.737 8.102 1.00 94.56 406 CYS A C 1
ATOM 3219 O O . CYS A 1 406 ? -31.116 -6.455 8.875 1.00 94.56 406 CYS A O 1
ATOM 3221 N N . VAL A 1 407 ? -30.144 -4.481 8.408 1.00 93.56 407 VAL A N 1
ATOM 3222 C CA . VAL A 1 407 ? -30.374 -3.861 9.723 1.00 93.56 407 VAL A CA 1
ATOM 3223 C C . VAL A 1 407 ? -31.856 -3.812 10.100 1.00 93.56 407 VAL A C 1
ATOM 3225 O O . VAL A 1 407 ? -32.204 -4.385 11.132 1.00 93.56 407 VAL A O 1
ATOM 3228 N N . PRO A 1 408 ? -32.747 -3.189 9.301 1.00 94.25 408 PRO A N 1
ATOM 3229 C CA . PRO A 1 408 ? -34.161 -3.078 9.664 1.00 94.25 408 PRO A CA 1
ATOM 3230 C C . PRO A 1 408 ? -34.925 -4.406 9.589 1.00 94.25 408 PRO A C 1
ATOM 3232 O O . PRO A 1 408 ? -36.034 -4.491 10.109 1.00 94.25 408 PRO A O 1
ATOM 3235 N N . GLU A 1 409 ? -34.362 -5.428 8.942 1.00 95.94 409 GLU A N 1
ATOM 3236 C CA . GLU A 1 409 ? -35.035 -6.715 8.746 1.00 95.94 409 GLU A CA 1
ATOM 3237 C C . GLU A 1 409 ? -34.882 -7.648 9.945 1.00 95.94 409 GLU A C 1
ATOM 3239 O O . GLU A 1 409 ? -35.663 -8.583 10.094 1.00 95.94 409 GLU A O 1
ATOM 3244 N N . CYS A 1 410 ? -33.899 -7.421 10.824 1.00 96.06 410 CYS A N 1
ATOM 3245 C CA . CYS A 1 410 ? -33.721 -8.264 11.999 1.00 96.06 410 CYS A CA 1
ATOM 3246 C C . CYS A 1 410 ? -34.815 -7.979 13.042 1.00 96.06 410 CYS A C 1
ATOM 3248 O O . CYS A 1 410 ? -34.787 -6.920 13.669 1.00 96.06 410 CYS A O 1
ATOM 3250 N N . PRO A 1 411 ? -35.710 -8.935 13.363 1.00 95.19 411 PRO A N 1
ATOM 3251 C CA . PRO A 1 411 ? -36.792 -8.678 14.309 1.00 95.19 411 PRO A CA 1
ATOM 3252 C C . PRO A 1 411 ? -36.316 -8.387 15.734 1.00 95.19 411 PRO A C 1
ATOM 3254 O O . PRO A 1 411 ? -37.104 -7.886 16.530 1.00 95.19 411 PRO A O 1
ATOM 3257 N N . ALA A 1 412 ? -35.080 -8.755 16.078 1.00 95.06 412 ALA A N 1
ATOM 3258 C CA . ALA A 1 412 ? -34.484 -8.569 17.400 1.00 95.06 412 ALA A CA 1
ATOM 3259 C C . ALA A 1 412 ? -33.531 -7.360 17.476 1.00 95.06 412 ALA A C 1
ATOM 3261 O O . ALA A 1 412 ? -32.810 -7.235 18.467 1.00 95.06 412 ALA A O 1
ATOM 3262 N N . ASP A 1 413 ? -33.469 -6.525 16.428 1.00 94.88 413 ASP A N 1
ATOM 3263 C CA . ASP A 1 413 ? -32.551 -5.380 16.332 1.00 94.88 413 ASP A CA 1
ATOM 3264 C C . ASP A 1 413 ? -31.093 -5.776 16.636 1.00 94.88 413 ASP A C 1
ATOM 3266 O O . ASP A 1 413 ? -30.351 -5.090 17.337 1.00 94.88 413 ASP A O 1
ATOM 3270 N N . ALA A 1 414 ? -30.692 -6.958 16.157 1.00 96.56 414 ALA A N 1
ATOM 3271 C CA . ALA A 1 414 ? -29.423 -7.574 16.528 1.00 96.56 414 ALA A CA 1
ATOM 3272 C C . ALA A 1 414 ? -28.254 -7.192 15.624 1.00 96.56 414 ALA A C 1
ATOM 3274 O O . ALA A 1 414 ? -27.168 -7.729 15.807 1.00 96.56 414 ALA A O 1
ATOM 3275 N N . ILE A 1 415 ? -28.468 -6.326 14.638 1.00 96.94 415 ILE A N 1
ATOM 3276 C CA . ILE A 1 415 ? -27.467 -5.968 13.637 1.00 96.94 415 ILE A CA 1
ATOM 3277 C C . ILE A 1 415 ? -27.241 -4.469 13.729 1.00 96.94 415 ILE A C 1
ATOM 3279 O O . ILE A 1 415 ? -28.159 -3.688 13.496 1.00 96.94 415 ILE A O 1
ATOM 3283 N N . LEU A 1 416 ? -26.015 -4.075 14.051 1.00 91.81 416 LEU A N 1
ATOM 3284 C CA . LEU A 1 416 ? -25.621 -2.675 14.177 1.00 91.81 416 LEU A CA 1
ATOM 3285 C C . LEU A 1 416 ? -24.411 -2.409 13.288 1.00 91.81 416 LEU A C 1
ATOM 3287 O O . LEU A 1 416 ? -23.570 -3.287 13.114 1.00 91.81 416 LEU A O 1
ATOM 3291 N N . ALA A 1 417 ? -24.308 -1.202 12.735 1.00 85.31 417 ALA A N 1
ATOM 3292 C CA . ALA A 1 417 ? -23.039 -0.747 12.175 1.00 85.31 417 ALA A CA 1
ATOM 3293 C C . ALA A 1 417 ? -21.990 -0.684 13.296 1.00 85.31 417 ALA A C 1
ATOM 3295 O O . ALA A 1 417 ? -22.323 -0.295 14.418 1.00 85.31 417 ALA A O 1
ATOM 3296 N N . GLU A 1 418 ? -20.745 -1.047 12.991 1.00 82.31 418 GLU A N 1
ATOM 3297 C CA . GLU A 1 418 ? -19.617 -1.025 13.933 1.00 82.31 418 GLU A CA 1
ATOM 3298 C C . GLU A 1 418 ? -19.519 0.305 14.707 1.00 82.31 418 GLU A C 1
ATOM 3300 O O . GLU A 1 418 ? -19.405 0.317 15.934 1.00 82.31 418 GLU A O 1
ATOM 3305 N N . ASP A 1 419 ? -19.683 1.423 14.001 1.00 73.50 419 ASP A N 1
ATOM 3306 C CA . ASP A 1 419 ? -19.628 2.796 14.516 1.00 73.50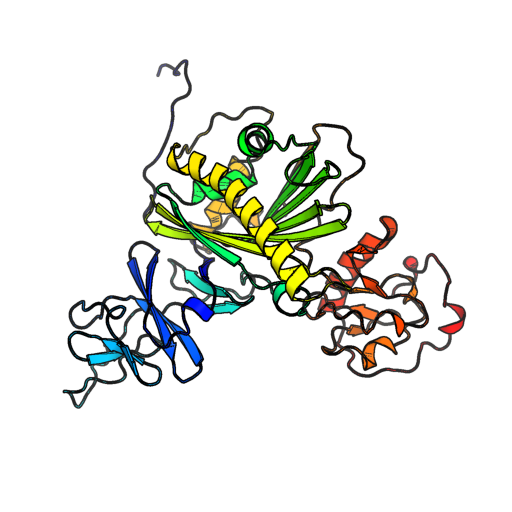 419 ASP A CA 1
ATOM 3307 C C . ASP A 1 419 ? -20.741 3.113 15.532 1.00 73.50 419 ASP A C 1
ATOM 3309 O O . ASP A 1 419 ? -20.608 4.028 16.347 1.00 73.50 419 ASP A O 1
ATOM 3313 N N . ASN A 1 420 ? -21.843 2.361 15.480 1.00 82.56 420 ASN A N 1
ATOM 3314 C CA . ASN A 1 420 ? -23.015 2.531 16.338 1.00 82.56 420 ASN A CA 1
ATOM 3315 C C . ASN A 1 420 ? -22.988 1.605 17.565 1.00 82.56 420 ASN A C 1
ATOM 3317 O O . ASN A 1 420 ? -23.954 1.585 18.327 1.00 82.56 420 ASN A O 1
ATOM 3321 N N . LEU A 1 421 ? -21.919 0.822 17.758 1.00 80.88 421 LEU A N 1
ATOM 3322 C CA . LEU A 1 421 ? -21.785 -0.062 18.913 1.00 80.88 421 LEU A CA 1
ATOM 3323 C C . LEU A 1 421 ? -21.444 0.721 20.182 1.00 80.88 421 LEU A C 1
ATOM 3325 O O . LEU A 1 421 ? -20.456 1.464 20.248 1.00 80.88 421 LEU A O 1
ATOM 3329 N N . GLU A 1 422 ? -22.207 0.454 21.239 1.00 84.56 422 GLU A N 1
ATOM 3330 C CA . GLU A 1 422 ? -21.872 0.902 22.586 1.00 84.56 422 GLU A CA 1
ATOM 3331 C C . GLU A 1 422 ? -20.549 0.265 23.056 1.00 84.56 422 GLU A C 1
ATOM 3333 O O . GLU A 1 422 ? -20.197 -0.835 22.613 1.00 84.56 422 GLU A O 1
ATOM 3338 N N . PRO A 1 423 ? -19.800 0.891 23.986 1.00 74.31 423 PRO A N 1
ATOM 3339 C CA . PRO A 1 423 ? -18.502 0.379 24.437 1.00 74.31 423 PRO A CA 1
ATOM 3340 C C . PRO A 1 423 ? -18.523 -1.089 24.891 1.00 74.31 423 PRO A C 1
ATOM 3342 O O . PRO A 1 423 ? -17.585 -1.832 24.616 1.00 74.31 423 PRO A O 1
ATOM 3345 N N . GLU A 1 424 ? -19.607 -1.516 25.541 1.00 83.06 424 GLU A N 1
ATOM 3346 C CA . GLU A 1 424 ? -19.807 -2.888 26.030 1.00 83.06 424 GLU A CA 1
ATOM 3347 C C . GLU A 1 424 ? -20.077 -3.892 24.893 1.00 83.06 424 GLU A C 1
ATOM 3349 O O . GLU A 1 424 ? -19.814 -5.083 25.039 1.00 83.06 424 GLU A O 1
ATOM 3354 N N . GLN A 1 425 ? -20.550 -3.420 23.737 1.00 89.50 425 GLN A N 1
ATOM 3355 C CA . GLN A 1 425 ? -20.884 -4.245 22.574 1.00 89.50 425 GLN A CA 1
ATOM 3356 C C . GLN A 1 425 ? -19.702 -4.429 21.612 1.00 89.50 425 GLN A C 1
ATOM 3358 O O . GLN A 1 425 ? -19.729 -5.320 20.766 1.00 89.50 425 GLN A O 1
ATOM 3363 N N . ARG A 1 426 ? -18.630 -3.639 21.734 1.00 82.75 426 ARG A N 1
ATOM 3364 C CA . ARG A 1 426 ? -17.487 -3.693 20.798 1.00 82.75 426 ARG A CA 1
ATOM 3365 C C . ARG A 1 426 ? -16.805 -5.058 20.725 1.00 82.75 426 ARG A C 1
ATOM 3367 O O . ARG A 1 426 ? -16.251 -5.412 19.691 1.00 82.75 426 ARG A O 1
ATOM 3374 N N . MET A 1 427 ? -16.911 -5.871 21.774 1.00 89.00 427 MET A N 1
ATOM 3375 C CA . MET A 1 427 ? -16.417 -7.251 21.755 1.00 89.00 427 MET A CA 1
ATOM 3376 C C . MET A 1 427 ? -17.059 -8.128 20.661 1.00 89.00 427 MET A C 1
ATOM 3378 O O . MET A 1 427 ? -16.436 -9.093 20.218 1.00 89.00 427 MET A O 1
ATOM 3382 N N . TYR A 1 428 ? -18.269 -7.794 20.191 1.00 93.56 428 TYR A N 1
ATOM 3383 C CA . TYR A 1 428 ? -18.947 -8.542 19.129 1.00 93.56 428 TYR A CA 1
ATOM 3384 C C . TYR A 1 428 ? -18.275 -8.389 17.762 1.00 93.56 428 TYR A C 1
ATOM 3386 O O . TYR A 1 428 ? -18.430 -9.286 16.936 1.00 93.56 428 TYR A O 1
ATOM 3394 N N . ILE A 1 429 ? -17.486 -7.331 17.538 1.00 86.12 429 ILE A N 1
ATOM 3395 C CA . ILE A 1 429 ? -16.706 -7.147 16.303 1.00 86.12 429 ILE A CA 1
ATOM 3396 C C . ILE A 1 429 ? -15.761 -8.339 16.119 1.00 86.12 429 ILE A C 1
ATOM 3398 O O . ILE A 1 429 ? -15.853 -9.088 15.145 1.00 86.12 429 ILE A O 1
ATOM 3402 N N . LYS A 1 430 ? -14.909 -8.571 17.125 1.00 84.31 430 LYS A N 1
ATOM 3403 C CA . LYS A 1 430 ? -13.962 -9.687 17.148 1.00 84.31 430 LYS A CA 1
ATOM 3404 C C . LYS A 1 430 ? -14.678 -11.033 17.092 1.00 84.31 430 LYS A C 1
ATOM 3406 O O . LYS A 1 430 ? -14.261 -11.910 16.347 1.00 84.31 430 LYS A O 1
ATOM 3411 N N . LEU A 1 431 ? -15.783 -11.175 17.825 1.00 92.69 431 LEU A N 1
ATOM 3412 C CA . LEU A 1 431 ? -16.567 -12.409 17.825 1.00 92.69 431 LEU A CA 1
ATOM 3413 C C . LEU A 1 431 ? -17.108 -12.753 16.426 1.00 92.69 431 LEU A C 1
ATOM 3415 O O . LEU A 1 431 ? -17.041 -13.907 16.013 1.00 92.69 431 LEU A O 1
ATOM 3419 N N . ASN A 1 432 ? -17.617 -11.763 15.684 1.00 94.88 432 ASN A N 1
ATOM 3420 C CA . ASN A 1 432 ? -18.112 -11.966 14.321 1.00 94.88 432 ASN A CA 1
ATOM 3421 C C . ASN A 1 432 ? -16.967 -12.366 13.378 1.00 94.88 432 ASN A C 1
ATOM 3423 O O . ASN A 1 432 ? -17.097 -13.340 12.637 1.00 94.88 432 ASN A O 1
ATOM 3427 N N . ALA A 1 433 ? -15.826 -11.676 13.458 1.00 86.06 433 ALA A N 1
ATOM 3428 C CA . ALA A 1 433 ? -14.642 -11.972 12.653 1.00 86.06 433 ALA A CA 1
ATOM 3429 C C . ALA A 1 433 ? -14.049 -13.367 12.933 1.00 86.06 433 ALA A C 1
ATOM 3431 O O . ALA A 1 433 ? -13.630 -14.060 12.012 1.00 86.06 433 ALA A O 1
ATOM 3432 N N . GLU A 1 434 ? -14.013 -13.802 14.194 1.00 88.44 434 GLU A N 1
ATOM 3433 C CA . GLU A 1 434 ? -13.482 -15.117 14.565 1.00 88.44 434 GLU A CA 1
ATOM 3434 C C . GLU A 1 434 ? -14.426 -16.244 14.140 1.00 88.44 434 GLU A C 1
ATOM 3436 O O . GLU A 1 434 ? -14.007 -17.171 13.450 1.00 88.44 434 GLU A O 1
ATOM 3441 N N . LEU A 1 435 ? -15.711 -16.148 14.495 1.00 94.19 435 LEU A N 1
ATOM 3442 C CA . LEU A 1 435 ? -16.678 -17.210 14.216 1.00 94.19 435 LEU A CA 1
ATOM 3443 C C . LEU A 1 435 ? -16.990 -17.340 12.722 1.00 94.19 435 LEU A C 1
ATOM 3445 O O . LEU A 1 435 ? -17.270 -18.442 12.254 1.00 94.19 435 LEU A O 1
ATOM 3449 N N . SER A 1 436 ? -16.909 -16.251 11.951 1.00 94.50 436 SER A N 1
ATOM 3450 C CA . SER A 1 436 ? -17.182 -16.293 10.508 1.00 94.50 436 SER A CA 1
ATOM 3451 C C . SER A 1 436 ? -16.159 -17.101 9.703 1.00 94.50 436 SER A C 1
ATOM 3453 O O . SER A 1 436 ? -16.496 -17.603 8.629 1.00 94.50 436 SER A O 1
ATOM 3455 N N . ARG A 1 437 ? -14.944 -17.290 10.234 1.00 88.94 437 ARG A N 1
ATOM 3456 C CA . ARG A 1 437 ? -13.904 -18.132 9.620 1.00 88.94 437 ARG A CA 1
ATOM 3457 C C . ARG A 1 437 ? -14.236 -19.622 9.700 1.00 88.94 437 ARG A C 1
ATOM 3459 O O . ARG A 1 437 ? -13.877 -20.375 8.796 1.00 88.94 437 ARG A O 1
ATOM 3466 N N . ASP A 1 438 ? -14.920 -20.032 10.766 1.00 91.38 438 ASP A N 1
ATOM 3467 C CA . ASP A 1 438 ? -15.209 -21.439 11.060 1.00 91.38 438 ASP A CA 1
ATOM 3468 C C . ASP A 1 438 ? -16.646 -21.844 10.697 1.00 91.38 438 ASP A C 1
ATOM 3470 O O . ASP A 1 438 ? -16.909 -23.006 10.372 1.00 91.38 438 ASP A O 1
ATOM 3474 N N . TRP A 1 439 ? -17.597 -20.911 10.773 1.00 96.88 439 TRP A N 1
ATOM 3475 C CA . TRP A 1 439 ? -19.013 -21.198 10.558 1.00 96.88 439 TRP A CA 1
ATOM 3476 C C . TRP A 1 439 ? -19.400 -21.187 9.073 1.00 96.88 439 TRP A C 1
ATOM 3478 O O . TRP A 1 439 ? -18.920 -20.360 8.298 1.00 96.88 439 TRP A O 1
ATOM 3488 N N . PRO A 1 440 ? -20.294 -22.098 8.642 1.00 96.56 440 PRO A N 1
ATOM 3489 C CA . PRO A 1 440 ? -20.707 -22.184 7.249 1.00 96.56 440 PRO A CA 1
ATOM 3490 C C . PRO A 1 440 ? -21.547 -20.976 6.826 1.00 96.56 440 PRO A C 1
ATOM 3492 O O . PRO A 1 440 ? -22.327 -20.429 7.607 1.00 96.56 440 PRO A O 1
ATOM 3495 N N . ARG A 1 441 ? -21.442 -20.610 5.545 1.00 97.06 441 ARG A N 1
ATOM 3496 C CA . ARG A 1 441 ? -22.309 -19.613 4.908 1.00 97.06 441 ARG A CA 1
ATOM 3497 C C . ARG A 1 441 ? -23.775 -20.053 4.938 1.00 97.06 441 ARG A C 1
ATOM 3499 O O . ARG A 1 441 ? -24.083 -21.212 4.655 1.00 97.06 441 ARG A O 1
ATOM 3506 N N . ILE A 1 442 ? -24.665 -19.097 5.193 1.00 97.12 442 ILE A N 1
ATOM 3507 C CA . ILE A 1 442 ? -26.110 -19.225 4.999 1.00 97.12 442 ILE A CA 1
ATOM 3508 C C . ILE A 1 442 ? -26.552 -18.243 3.903 1.00 97.12 442 ILE A C 1
ATOM 3510 O O . ILE A 1 442 ? -26.222 -17.064 3.967 1.00 97.12 442 ILE A O 1
ATOM 3514 N N . SER A 1 443 ? -27.253 -18.744 2.883 1.00 92.44 443 SER A N 1
ATOM 3515 C CA . SER A 1 443 ? -27.694 -17.960 1.709 1.00 92.44 443 SER A CA 1
ATOM 3516 C C . SER A 1 443 ? -29.218 -17.882 1.566 1.00 92.44 443 SER A C 1
ATOM 3518 O O . SER A 1 443 ? -29.716 -17.225 0.663 1.00 92.44 443 SER A O 1
ATOM 3520 N N . GLU A 1 444 ? -29.966 -18.585 2.418 1.00 94.12 444 GLU A N 1
ATOM 3521 C CA . GLU A 1 444 ? -31.433 -18.582 2.432 1.00 94.12 444 GLU A CA 1
ATOM 3522 C C . GLU A 1 444 ? -31.911 -18.615 3.885 1.00 94.12 444 GLU A C 1
ATOM 3524 O O . GLU A 1 444 ? -31.290 -19.276 4.732 1.00 94.12 444 GLU A O 1
ATOM 3529 N N . SER A 1 445 ? -33.012 -17.923 4.175 1.00 95.31 445 SER A N 1
ATOM 3530 C CA . SER A 1 445 ? -33.636 -17.950 5.493 1.00 95.31 445 SER A CA 1
ATOM 3531 C C . SER A 1 445 ? -34.096 -19.353 5.907 1.00 95.31 445 SER A C 1
ATOM 3533 O O . SER A 1 445 ? -34.414 -20.241 5.110 1.00 95.31 445 SER A O 1
ATOM 3535 N N . LYS A 1 446 ? -34.117 -19.564 7.220 1.00 95.19 446 LYS A N 1
ATOM 3536 C CA . LYS A 1 446 ? -34.600 -20.760 7.907 1.00 95.19 446 LYS A CA 1
ATOM 3537 C C . LYS A 1 446 ? -35.609 -20.366 8.974 1.00 95.19 446 LYS A C 1
ATOM 3539 O O . LYS A 1 446 ? -35.608 -19.242 9.473 1.00 95.19 446 LYS A O 1
ATOM 3544 N N . GLU A 1 447 ? -36.437 -21.327 9.374 1.00 93.44 447 GLU A N 1
ATOM 3545 C CA . GLU A 1 447 ? -37.308 -21.138 10.531 1.00 93.44 447 GLU A CA 1
ATOM 3546 C C . GLU A 1 447 ? -36.482 -20.737 11.762 1.00 93.44 447 GLU A C 1
ATOM 3548 O O . GLU A 1 447 ? -35.422 -21.312 12.041 1.00 93.44 447 GLU A O 1
ATOM 3553 N N . ALA A 1 448 ? -36.978 -19.726 12.479 1.00 91.44 448 ALA A N 1
ATOM 3554 C CA . ALA A 1 448 ? -36.387 -19.276 13.729 1.00 91.44 448 ALA A CA 1
ATOM 3555 C C . ALA A 1 448 ? -36.365 -20.414 14.764 1.00 91.44 448 ALA A C 1
ATOM 3557 O O . ALA A 1 448 ? -37.073 -21.419 14.639 1.00 91.44 448 ALA A O 1
ATOM 3558 N N . LEU A 1 449 ? -35.547 -20.262 15.807 1.00 92.00 449 LEU A N 1
ATOM 3559 C CA . LEU A 1 449 ? -35.497 -21.260 16.874 1.00 92.00 449 LEU A CA 1
ATOM 3560 C C . LEU A 1 449 ? -36.871 -21.405 17.564 1.00 92.00 449 LEU A C 1
ATOM 3562 O O . LEU A 1 449 ? -37.610 -20.423 17.652 1.00 92.00 449 LEU A O 1
ATOM 3566 N N . PRO A 1 450 ? -37.239 -22.603 18.069 1.00 92.19 450 PRO A N 1
ATOM 3567 C CA . PRO A 1 450 ? -38.575 -22.850 18.627 1.00 92.19 450 PRO A CA 1
ATOM 3568 C C . PRO A 1 450 ? -38.989 -21.900 19.760 1.00 92.19 450 PRO A C 1
ATOM 3570 O O . PRO A 1 450 ? -40.177 -21.686 19.979 1.00 92.19 450 PRO A O 1
ATOM 3573 N N . ASP A 1 451 ? -38.013 -21.357 20.483 1.00 92.56 451 ASP A N 1
ATOM 3574 C CA . ASP A 1 451 ? -38.153 -20.430 21.603 1.00 92.56 451 ASP A CA 1
ATOM 3575 C C . ASP A 1 451 ? -37.704 -18.996 21.257 1.00 92.56 451 ASP A C 1
ATOM 3577 O O . ASP A 1 451 ? -37.530 -18.171 22.153 1.00 92.56 451 ASP A O 1
ATOM 3581 N N . ALA A 1 452 ? -37.538 -18.658 19.972 1.00 92.06 452 ALA A N 1
ATOM 3582 C CA . ALA A 1 452 ? -36.979 -17.375 19.540 1.00 92.06 452 ALA A CA 1
ATOM 3583 C C . ALA A 1 452 ? -37.753 -16.156 20.069 1.00 92.06 452 ALA A C 1
ATOM 3585 O O . ALA A 1 452 ? -37.143 -15.205 20.563 1.00 92.06 452 ALA A O 1
ATOM 3586 N N . ASP A 1 453 ? -39.088 -16.199 20.038 1.00 93.38 453 ASP A N 1
ATOM 3587 C CA . ASP A 1 453 ? -39.946 -15.133 20.574 1.00 93.38 453 ASP A CA 1
ATOM 3588 C C . ASP A 1 453 ? -39.772 -14.957 22.089 1.00 93.38 453 ASP A C 1
ATOM 3590 O O . ASP A 1 453 ? -39.890 -13.848 22.607 1.00 93.38 453 ASP A O 1
ATOM 3594 N N . GLU A 1 454 ? -39.450 -16.032 22.817 1.00 94.19 454 GLU A N 1
ATOM 3595 C CA . GLU A 1 454 ? -39.191 -15.954 24.254 1.00 94.19 454 GLU A CA 1
ATOM 3596 C C . GLU A 1 454 ? -37.842 -15.300 24.562 1.00 94.19 454 GLU A C 1
ATOM 3598 O O . GLU A 1 454 ? -37.661 -14.777 25.663 1.00 94.19 454 GLU A O 1
ATOM 3603 N N . TRP A 1 455 ? -36.880 -15.362 23.640 1.00 94.75 455 TRP A N 1
ATOM 3604 C CA . TRP A 1 455 ? -35.530 -14.812 23.806 1.00 94.75 455 TRP A CA 1
ATOM 3605 C C . TRP A 1 455 ? -35.346 -13.419 23.219 1.00 94.75 455 TRP A C 1
ATOM 3607 O O . TRP A 1 455 ? -34.318 -12.778 23.481 1.00 94.75 455 TRP A O 1
ATOM 3617 N N . LYS A 1 456 ? -36.324 -12.950 22.447 1.00 93.06 456 LYS A N 1
ATOM 3618 C CA . LYS A 1 456 ? -36.353 -11.593 21.922 1.00 93.06 456 LYS A CA 1
ATOM 3619 C C . LYS A 1 456 ? -36.341 -10.594 23.087 1.00 93.06 456 LYS A C 1
ATOM 3621 O O . LYS A 1 456 ? -36.999 -10.805 24.103 1.00 93.06 456 LYS A O 1
ATOM 3626 N N . ASP A 1 457 ? -35.521 -9.552 22.965 1.00 90.94 457 ASP A N 1
ATOM 3627 C CA . ASP A 1 457 ? -35.355 -8.461 23.942 1.00 90.94 457 ASP A CA 1
ATOM 3628 C C . ASP A 1 457 ? -34.831 -8.865 25.340 1.00 90.94 457 ASP A C 1
ATOM 3630 O O . ASP A 1 457 ? -34.763 -8.033 26.249 1.00 90.94 457 ASP A O 1
ATOM 3634 N N . LYS A 1 458 ? -34.423 -10.128 25.547 1.00 93.69 458 LYS A N 1
ATOM 3635 C CA . LYS A 1 458 ? -33.763 -10.552 26.792 1.00 93.69 458 LYS A CA 1
ATOM 3636 C C . LYS A 1 458 ? -32.275 -10.160 26.785 1.00 93.69 458 LYS A C 1
ATOM 3638 O O . LYS A 1 458 ? -31.593 -10.486 25.815 1.00 93.69 458 LYS A O 1
ATOM 3643 N N . PRO A 1 459 ? -31.753 -9.537 27.859 1.00 92.88 459 PRO A N 1
ATOM 3644 C CA . PRO A 1 459 ? -30.340 -9.173 27.969 1.00 92.88 459 PRO A CA 1
ATOM 3645 C C . PRO A 1 459 ? -29.471 -10.338 28.472 1.00 92.88 459 PRO A C 1
ATOM 3647 O O . PRO A 1 459 ? -29.993 -11.339 28.972 1.00 92.88 459 PRO A O 1
ATOM 3650 N N . ASN A 1 460 ? -28.149 -10.147 28.450 1.00 92.38 460 ASN A N 1
ATOM 3651 C CA . ASN A 1 460 ? -27.129 -11.039 29.014 1.00 92.38 460 ASN A CA 1
ATOM 3652 C C . ASN A 1 460 ? -27.136 -12.445 28.398 1.00 92.38 460 ASN A C 1
ATOM 3654 O O . ASN A 1 460 ? -27.060 -13.452 29.104 1.00 92.38 460 ASN A O 1
ATOM 3658 N N . LYS A 1 461 ? -27.252 -12.524 27.071 1.00 94.81 461 LYS A N 1
ATOM 3659 C CA . LYS A 1 461 ? -27.338 -13.802 26.347 1.00 94.81 461 LYS A CA 1
ATOM 3660 C C . LYS A 1 461 ? -25.979 -14.354 25.929 1.00 94.81 461 LYS A C 1
ATOM 3662 O O . LYS A 1 461 ? -25.912 -15.499 25.499 1.00 94.81 461 LYS A O 1
ATOM 3667 N N . LEU A 1 462 ? -24.900 -13.592 26.103 1.00 93.12 462 LEU A N 1
ATOM 3668 C CA . LEU A 1 462 ? -23.544 -14.001 25.727 1.00 93.12 462 LEU A CA 1
ATOM 3669 C C . LEU A 1 462 ? -23.114 -15.343 26.342 1.00 93.12 462 LEU A C 1
ATOM 3671 O O . LEU A 1 462 ? -22.541 -16.176 25.649 1.00 93.12 462 LEU A O 1
ATOM 3675 N N . GLU A 1 463 ? -23.431 -15.586 27.617 1.00 94.12 463 GLU A N 1
ATOM 3676 C CA . GLU A 1 463 ? -23.100 -16.847 28.305 1.00 94.12 463 GLU A CA 1
ATOM 3677 C C . GLU A 1 463 ? -23.857 -18.066 27.742 1.00 94.12 463 GLU A C 1
ATOM 3679 O O . GLU A 1 463 ? -23.546 -19.205 28.085 1.00 94.12 463 GLU A O 1
ATOM 3684 N N . LEU A 1 464 ? -24.866 -17.831 26.897 1.00 94.94 464 LEU A N 1
ATOM 3685 C CA . LEU A 1 464 ? -25.697 -18.852 26.263 1.00 94.94 464 LEU A CA 1
ATOM 3686 C C . LEU A 1 464 ? -25.276 -19.151 24.818 1.00 94.94 464 LEU A C 1
ATOM 3688 O O . LEU A 1 464 ? -25.944 -19.961 24.173 1.00 94.94 464 LEU A O 1
ATOM 3692 N N . LEU A 1 465 ? -24.238 -18.488 24.297 1.00 95.19 465 LEU A N 1
ATOM 3693 C CA . LEU A 1 465 ? -23.676 -18.769 22.976 1.00 95.19 465 LEU A CA 1
ATOM 3694 C C . LEU A 1 465 ? -23.138 -20.209 22.928 1.00 95.19 465 LEU A C 1
ATOM 3696 O O . LEU A 1 465 ? -22.436 -20.634 23.847 1.00 95.19 465 LEU A O 1
ATOM 3700 N N . GLU A 1 466 ? -23.500 -20.953 21.879 1.00 91.50 466 GLU A N 1
ATOM 3701 C CA . GLU A 1 466 ? -23.174 -22.383 21.706 1.00 91.50 466 GLU A CA 1
ATOM 3702 C C . GLU A 1 466 ? -22.104 -22.653 20.649 1.00 91.50 466 GLU A C 1
ATOM 3704 O O . GLU A 1 466 ? -22.166 -22.022 19.567 1.00 91.50 466 GLU A O 1
#

Foldseek 3Di:
DDDDPDDDFDDDDDDLFDFFAKFWDWFPVVQPPQAWAWDQFSQAIKTWHAAPVRDIAIFGQQQPPHGAGLNPFGYDHQWRFGPPQRFTAHRQQATDDRPPDPDDPPPRGTDIWDWDCALRTIITGDDPVPDDDDPVLDDAHALLSPLPQKDHKDKDKDKFQAAPVVVLLVLFFQPCCCVLQVWNWQKWKWKFAQQKIKIWTWTFDCLLAVVRTKTWIWMDRHQFWIKIWIWHDDPNHIKTKIWIWGWGASGRRIIMIMIIMMTGADPPDDPVVSVVVRVVNRVSVVVSVVSVSVVSNVDHDGPDDDDDPPTGPSVVSVLSNCCRRDDVVPNDPCSNDMDMDIDGDHDDPDDDDPPDDDPLFAKFFFLLQFQFVFCQLLQQQPQLQWFDDPGGIAGASSRGSNNCRSQVRPPQSRIDTCVPDDPVGNVRVVVRNVVSVPGDGDRDTDDTHPCNVVSRPDPDNPVVGD

InterPro domains:
  IPR000813 7Fe ferredoxin [PR00354] (369-379)
  IPR000813 7Fe ferredoxin [PR00354] (379-389)
  IPR000813 7Fe ferredoxin [PR00354] (395-412)
  IPR017896 4Fe-4S ferredoxin-type, iron-sulphur binding domain [PF00037] (394-415)
  IPR017896 4Fe-4S ferredoxin-type, iron-sulphur binding domain [PS51379] (360-390)
  IPR017896 4Fe-4S ferredoxin-type, iron-sulphur binding domain [PS51379] (391-420)
  IPR017900 4Fe-4S ferredoxin, iron-sulphur binding, conserved site [PS00198] (400-411)
  IPR017941 Rieske [2Fe-2S] iron-sulphur domain [PF00355] (22-105)
  IPR017941 Rieske [2Fe-2S] iron-sulphur domain [PS51296] (22-124)
  IPR022569 Ferredoxin, C-terminal [PF11953] (427-466)
  IPR036922 Rieske [2Fe-2S] iron-sulphur domain superfamily [G3DSA:2.102.10.10] (17-151)
  IPR036922 Rieske [2Fe-2S] iron-sulphur domain superfamily [SSF50022] (16-129)
  IPR045605 3-ketosteroid-9-alpha-monooxygenase, oxygenase component-like, C-terminal domain [PF19298] (124-325)
  IPR050584 Cholesterol 7-desaturase [PTHR21266] (16-342)
  IPR054829 Ferredoxin-1 [NF045490] (361-463)